Protein AF-A0A944PE28-F1 (afdb_monomer)

Mean predicted aligned error: 11.14 Å

Secondary structure (DSSP, 8-state):
--PPPPPPPPPPPPPPP----PPPPPGGGG-GGGGTS-HHHHS-----SSHHHHHHHHHHH-TTSEEEEETTEEEEHHHHHHHHHHHHHHHHHTT--TT-EEEEE--SSHHHHHHHHHHHHTTPEEEE--TT--HHHHHHHHHHHT-SEEEEETTHIIIIIHHHTTTSS--EEEEE-TTTT-----HHHHS--PPPPPPS-SSSSSS----------------PPPPPP-----PPPPPPEEEEHHHHHHT-PPPPPP----TTSEEEEEEE--TTSS-EEEEEEHHHHHHHHHHHHHHS-PPTT-EEE--S-TTSHHHIIIIIIHHHHTT-EEEE-SS--HHHHHHHHHHH--SEEEE-HHHHHHHHHSTT--GGGGTT-SEEEE-SSPPPHHHHHHHHHHHS--EEEEE--GGGTS-SEE--TT--PPBPTTT-PBP-BEE-TT-EEEEE-TTSPBPPTT--EEEEEESTTS-S-BTT-HHHHHHHSGGG-EEEEEEEEE-TT--EEEEEEGGG-EEETTEEE-HHHHHHHHHTSTTEEEEEEEEEEETTTEEEEEEEEEEPTT----HHHHHHHHHTTS-TTTS-SEEEE-SS--B-TTS-B-HHHHHHTT--

Solvent-accessible surface area (backbone atoms only — not comparable to full-atom values): 33746 Å² total; per-residue (Å²): 144,79,84,85,83,83,82,84,79,80,83,76,85,78,77,76,77,77,85,70,74,81,74,74,78,60,84,56,73,75,45,52,27,59,78,76,46,52,75,66,46,58,46,90,81,82,52,48,43,23,52,68,52,26,38,52,53,25,27,76,72,42,32,80,44,50,33,39,35,36,86,82,16,72,36,25,26,44,54,49,48,49,32,13,27,5,38,9,17,55,41,38,75,72,71,42,30,73,83,36,26,35,30,38,31,45,55,38,44,72,65,46,56,35,50,52,51,8,32,48,46,26,31,18,23,33,28,40,33,67,65,84,60,50,46,69,60,49,28,47,52,34,46,75,68,45,16,37,26,41,36,32,41,55,69,48,37,84,70,41,46,57,65,27,41,59,96,37,52,45,48,36,34,33,28,42,61,97,57,79,68,37,80,79,84,50,66,92,70,68,48,80,81,74,73,78,74,76,73,86,81,76,78,80,74,85,80,79,82,86,90,81,87,86,88,83,90,83,85,89,83,88,84,86,81,84,86,78,87,82,82,86,72,80,71,76,78,77,78,49,53,72,47,51,40,67,63,44,20,72,64,60,39,64,56,55,70,86,58,76,79,42,33,84,40,59,43,30,40,43,63,39,84,44,95,84,74,63,63,48,31,26,36,33,27,17,29,14,39,19,43,43,10,45,49,52,49,62,46,38,97,66,61,76,50,40,26,24,35,44,67,24,56,51,52,39,51,53,15,38,19,66,30,53,36,17,22,29,63,38,45,15,23,37,34,38,47,65,57,98,44,51,67,64,51,45,53,46,30,62,73,63,45,29,30,32,40,43,28,34,63,58,56,57,50,46,36,68,67,36,91,85,57,55,37,74,48,49,68,47,45,80,44,42,37,26,34,88,58,81,57,57,55,70,57,37,53,50,45,26,74,67,36,72,46,67,64,32,36,27,34,55,44,64,59,26,34,21,59,52,21,38,41,53,72,93,56,79,64,59,59,43,89,85,76,63,47,32,28,26,16,30,50,46,71,71,37,48,66,46,31,19,45,95,88,66,47,79,53,60,69,66,41,76,20,37,36,30,43,37,41,74,30,44,37,93,35,39,64,97,32,67,69,61,20,54,70,37,29,53,98,68,31,37,56,68,56,35,22,21,29,33,41,83,66,29,44,31,34,71,56,45,41,61,90,53,50,22,49,34,67,84,40,84,31,48,32,44,64,47,31,59,53,50,63,70,39,92,36,45,64,46,66,49,47,42,49,40,86,28,99,86,32,58,18,41,40,34,31,40,35,15,56,35,91,95,48,77,80,54,48,67,55,58,28,50,60,31,48,79,74,41,59,88,79,51,30,36,82,39,52,46,84,38,95,66,77,60,54,45,95,75,60,48,74,40,61,66,67,60,46,56,65,74,75,110

Nearest PDB structures (foldseek):
  8weu-assembly1_A-2  TM=9.175E-01  e=8.786E-48  Amycolatopsis thermoflava N1165
  8wev-assembly1_A-2  TM=8.977E-01  e=7.812E-48  Amycolatopsis thermoflava N1165
  6sq8-assembly4_D  TM=9.071E-01  e=1.082E-38  Marinactinospora thermotolerans
  6sq8-assembly2_B  TM=8.774E-01  e=6.011E-39  Marinactinospora thermotolerans
  5upt-assembly1_A-2  TM=7.281E-01  e=6.069E-40  Streptomyces platensis subsp. rosaceus

Foldseek 3Di:
DDDDDDDDDDDDDDDDPDDDDPDPPDPLVVQLLLVVADPLLQDDDDFDFFLLRLLVVLCVVWQQFFAEAEPPFTAGSVLLVLLLLLLLLVCVVVVQAAPAEEEEQAWQASLSVSSLSSCVLRNHAYAYDHNPDALQLLLQSQAQSLHQAYEEAPVCCVVRNLVSCPPGNHQAYEHEARPLRHDDDDCVFRNDDDDPDDDPDPPPPPPDDDDDDDDDDDDDDDDDDDDDDDPDPCPPDDRHHYDHSSVSSVVRRGGDPGNPRGQADFRYQQWDCDPVGRTFTFRFGRVLLRVLLRSLLSLAPDAQQFEEEQQFTCSFLCSVRNQSSNCSSSSYHYYTYRDDDLVSLLVSLLVRLGQYYEAALVSLVNNLPDPPRQLNSCVSYLDYEYEPDFDQPVSQVVCCVGRVDGHWAFYDDVQLSDGQFTAGSPDAFDQDPPLRGTFNHAGGSFKGKFFAAPVRDGDDAPDKHFIKIDGSRGTCATRPCVPRRCVQQPVHIGRPQWMWGAHPSRTTTTQAGVVQFAQFQNDTAGQNSQQSLLVVDQFFPGKGWGWEQDPVGRTAIEMETETDVPGDDDQVRSQVSSPVPDDPRHGHPHYHYDNDADADPSRHGDVVVVRVVRVD

Sequence (616 aa):
MLGAPAAPAAPTPNTAPSATEPAAASRYAARPWLARLSPVQRAPITPPPSVLHAFRAAVARAPDRTALAYFDGRIGYAEADELSDSLAGHLAARGIGRGDRVAVMLQNTPHFVLAVLAAWKAGAVVVPINPMYKAGEVGHVLRDSGAAALVCDARAWPAYLREASRGTGVRTVLTARDRDFQTRDDPRVLAPAQQPAPPADAETAAKATGPTADATDATTATASAPAADATDTTTPTPTPDTADLATVARRRHPAPPDPGLTAADTALISYTSGTSGTPKGAMNLHGALTHNATRQVTGHPLPEGSGYFALAPLFHITGMVCELAACFTNAGTLVLAHRFDAGVVLDAFLEHRPAYTVGPATAFMALAAHPGATPDHFTSFQVVSSGGAPLPPALVERLRAAFGFYLRNGYGLTECTAPCASVPAHLEAPVDPVSGTLSVGLPGADTVVRILDEGGAEVPFGETGEIAVRGPQVVPGYWGLPADTAKAFPDGELRTGDVGFMDADGWLYVVDRKKDMINASGFKVWPREVEDVLYTHPAVREAAVVGVPDPYRGESVKAYVSLRPGATADPAELSAYCAERIAAYKYPRQVEILPVLPKTTSGKILRRVLRDRDLG

Radius of gyration: 26.82 Å; Cα contacts (8 Å, |Δi|>4): 1276; chains: 1; bounding box: 88×72×67 Å

Structure (mmCIF, N/CA/C/O backbone):
data_AF-A0A944PE28-F1
#
_entry.id   AF-A0A944PE28-F1
#
loop_
_atom_site.group_PDB
_atom_site.id
_atom_site.type_symbol
_atom_site.label_atom_id
_atom_site.label_alt_id
_atom_site.label_comp_id
_atom_site.label_asym_id
_atom_site.label_entity_id
_atom_site.label_seq_id
_atom_site.pdbx_PDB_ins_code
_atom_site.Cartn_x
_atom_site.Cartn_y
_atom_site.Cartn_z
_atom_site.occupancy
_atom_site.B_iso_or_equiv
_atom_site.auth_seq_id
_atom_site.auth_comp_id
_atom_site.auth_asym_id
_atom_site.auth_atom_id
_atom_site.pdbx_PDB_model_num
ATOM 1 N N . MET A 1 1 ? -48.571 45.884 -13.620 1.00 43.34 1 MET A N 1
ATOM 2 C CA . MET A 1 1 ? -48.898 45.160 -14.867 1.00 43.34 1 MET A CA 1
ATOM 3 C C . MET A 1 1 ? -48.062 45.746 -15.994 1.00 43.34 1 MET A C 1
ATOM 5 O O . MET A 1 1 ? -48.475 46.719 -16.601 1.00 43.34 1 MET A O 1
ATOM 9 N N . LEU A 1 2 ? -46.864 45.207 -16.210 1.00 36.97 2 LEU A N 1
ATOM 10 C CA . LEU A 1 2 ? -46.007 45.489 -17.365 1.00 36.97 2 LEU A CA 1
ATOM 11 C C . LEU A 1 2 ? -45.346 44.157 -17.750 1.00 36.97 2 LEU A C 1
ATOM 13 O O . LEU A 1 2 ? -44.976 43.385 -16.867 1.00 36.97 2 LEU A O 1
ATOM 17 N N . GLY A 1 3 ? -45.380 43.860 -19.049 1.00 34.22 3 GLY A N 1
ATOM 18 C CA . GLY A 1 3 ? -45.346 42.525 -19.647 1.00 34.22 3 GLY A CA 1
ATOM 19 C C . GLY A 1 3 ? -44.052 41.726 -19.484 1.00 34.22 3 GLY A C 1
ATOM 20 O O . GLY A 1 3 ? -42.963 42.270 -19.330 1.00 34.22 3 GLY A O 1
ATOM 21 N N . ALA A 1 4 ? -44.230 40.405 -19.531 1.00 36.03 4 ALA A N 1
ATOM 22 C CA . ALA A 1 4 ? -43.211 39.377 -19.379 1.00 36.03 4 ALA A CA 1
ATOM 23 C C . ALA A 1 4 ? -42.171 39.373 -20.523 1.00 36.03 4 ALA A C 1
ATOM 25 O O . ALA A 1 4 ? -42.543 39.594 -21.679 1.00 36.03 4 ALA A O 1
ATOM 26 N N . PRO A 1 5 ? -40.890 39.072 -20.231 1.00 36.78 5 PRO A N 1
ATOM 27 C CA . PRO A 1 5 ? -39.857 38.889 -21.243 1.00 36.78 5 PRO A CA 1
ATOM 28 C C . PRO A 1 5 ? -39.929 37.505 -21.910 1.00 36.78 5 PRO A C 1
ATOM 30 O O . PRO A 1 5 ? -40.326 36.509 -21.306 1.00 36.78 5 PRO A O 1
ATOM 33 N N . ALA A 1 6 ? -39.538 37.486 -23.185 1.00 35.81 6 ALA A N 1
ATOM 34 C CA . ALA A 1 6 ? -39.570 36.356 -24.105 1.00 35.81 6 ALA A CA 1
ATOM 35 C C . ALA A 1 6 ? -38.684 35.171 -23.673 1.00 35.81 6 ALA A C 1
ATOM 37 O O . ALA A 1 6 ? -37.594 35.347 -23.128 1.00 35.81 6 ALA A O 1
ATOM 38 N N . ALA A 1 7 ? -39.162 33.961 -23.970 1.00 35.03 7 ALA A N 1
ATOM 39 C CA . ALA A 1 7 ? -38.465 32.700 -23.737 1.00 35.03 7 ALA A CA 1
ATOM 40 C C . ALA A 1 7 ? -37.206 32.557 -24.624 1.00 35.03 7 ALA A C 1
ATOM 42 O O . ALA A 1 7 ? -37.235 32.969 -25.787 1.00 35.03 7 ALA A O 1
ATOM 43 N N . PRO A 1 8 ? -36.115 31.949 -24.119 1.00 35.38 8 PRO A N 1
ATOM 44 C CA . PRO A 1 8 ? -34.914 31.705 -24.908 1.00 35.38 8 PRO A CA 1
ATOM 45 C C . PRO A 1 8 ? -35.134 30.587 -25.939 1.00 35.38 8 PRO A C 1
ATOM 47 O O . PRO A 1 8 ? -35.784 29.576 -25.669 1.00 35.38 8 PRO A O 1
ATOM 50 N N . ALA A 1 9 ? -34.582 30.803 -27.134 1.00 35.41 9 ALA A N 1
ATOM 51 C CA . ALA A 1 9 ? -34.677 29.925 -28.292 1.00 35.41 9 ALA A CA 1
ATOM 52 C C . ALA A 1 9 ? -34.051 28.539 -28.047 1.00 35.41 9 ALA A C 1
ATOM 54 O O . ALA A 1 9 ? -33.010 28.410 -27.403 1.00 35.41 9 ALA A O 1
ATOM 55 N N . ALA A 1 10 ? -34.691 27.508 -28.604 1.00 34.53 10 ALA A N 1
ATOM 56 C CA . ALA A 1 10 ? -34.204 26.134 -28.597 1.00 34.53 10 ALA A CA 1
ATOM 57 C C . ALA A 1 10 ? -32.858 26.007 -29.344 1.00 34.53 10 ALA A C 1
ATOM 59 O O . ALA A 1 10 ? -32.676 26.655 -30.380 1.00 34.53 10 ALA A O 1
ATOM 60 N N . PRO A 1 11 ? -31.924 25.164 -28.869 1.00 33.75 11 PRO A N 1
ATOM 61 C CA . PRO A 1 11 ? -30.657 24.945 -29.552 1.00 33.75 11 PRO A CA 1
ATOM 62 C C . PRO A 1 11 ? -30.877 24.211 -30.882 1.00 33.75 11 PRO A C 1
ATOM 64 O O . PRO A 1 11 ? -31.564 23.192 -30.952 1.00 33.75 11 PRO A O 1
ATOM 67 N N . THR A 1 12 ? -30.273 24.738 -31.945 1.00 36.22 12 THR A N 1
ATOM 68 C CA . THR A 1 12 ? -30.170 24.105 -33.265 1.00 36.22 12 THR A CA 1
ATOM 69 C C . THR A 1 12 ? -29.445 22.756 -33.183 1.00 36.22 12 THR A C 1
ATOM 71 O O . THR A 1 12 ? -28.483 22.639 -32.419 1.00 36.22 12 THR A O 1
ATOM 74 N N . PRO A 1 13 ? -29.842 21.743 -33.977 1.00 33.12 13 PRO A N 1
ATOM 75 C CA . PRO A 1 13 ? -29.176 20.448 -33.982 1.00 33.12 13 PRO A CA 1
ATOM 76 C C . PRO A 1 13 ? -27.749 20.608 -34.515 1.00 33.12 13 PRO A C 1
ATOM 78 O O . PRO A 1 13 ? -27.533 21.081 -35.630 1.00 33.12 13 PRO A O 1
ATOM 81 N N . ASN A 1 14 ? -26.781 20.237 -33.679 1.00 36.38 14 ASN A N 1
ATOM 82 C CA . ASN A 1 14 ? -25.364 20.253 -34.005 1.00 36.38 14 ASN A CA 1
ATOM 83 C C . ASN A 1 14 ? -25.109 19.299 -35.183 1.00 36.38 14 ASN A C 1
ATOM 85 O O . ASN A 1 14 ? -25.451 18.117 -35.123 1.00 36.38 14 ASN A O 1
ATOM 89 N N . THR A 1 15 ? -24.540 19.834 -36.258 1.00 36.66 15 THR A N 1
ATOM 90 C CA . THR A 1 15 ? -24.016 19.088 -37.402 1.00 36.66 15 THR A CA 1
ATOM 91 C C . THR A 1 15 ? -23.142 17.931 -36.928 1.00 36.66 15 THR A C 1
ATOM 93 O O . THR A 1 15 ? -22.254 18.118 -36.096 1.00 36.66 15 THR A O 1
ATOM 96 N N . ALA A 1 16 ? -23.420 16.737 -37.455 1.00 35.75 16 ALA A N 1
ATOM 97 C CA . ALA A 1 16 ? -22.682 15.517 -37.162 1.00 35.75 16 ALA A CA 1
ATOM 98 C C . ALA A 1 16 ? -21.167 15.735 -37.341 1.00 35.75 16 ALA A C 1
ATOM 100 O O . ALA A 1 16 ? -20.763 16.360 -38.328 1.00 35.75 16 ALA A O 1
ATOM 101 N N . PRO A 1 17 ? -20.321 15.229 -36.426 1.00 36.56 17 PRO A N 1
ATOM 102 C CA . PRO A 1 17 ? -18.886 15.266 -36.635 1.00 36.56 17 PRO A CA 1
ATOM 103 C C . PRO A 1 17 ? -18.549 14.476 -37.903 1.00 36.56 17 PRO A C 1
ATOM 105 O O . PRO A 1 17 ? -19.031 13.361 -38.109 1.00 36.56 17 PRO A O 1
ATOM 108 N N . SER A 1 18 ? -17.735 15.104 -38.753 1.00 38.75 18 SER A N 1
ATOM 109 C CA . SER A 1 18 ? -17.003 14.479 -39.853 1.00 38.75 18 SER A CA 1
ATOM 110 C C . SER A 1 18 ? -16.528 13.088 -39.442 1.00 38.75 18 SER A C 1
ATOM 112 O O . SER A 1 18 ? -15.903 12.955 -38.392 1.00 38.75 18 SER A O 1
ATOM 114 N N . ALA A 1 19 ? -16.829 12.083 -40.267 1.00 37.69 19 ALA A N 1
ATOM 115 C CA . ALA A 1 19 ? -16.443 10.696 -40.058 1.00 37.69 19 ALA A CA 1
ATOM 116 C C . ALA A 1 19 ? -14.944 10.600 -39.747 1.00 37.69 19 ALA A C 1
ATOM 118 O O . ALA A 1 19 ? -14.096 10.771 -40.622 1.00 37.69 19 ALA A O 1
ATOM 119 N N . THR A 1 20 ? -14.636 10.370 -38.475 1.00 38.19 20 THR A N 1
ATOM 120 C CA . THR A 1 20 ? -13.315 9.983 -38.003 1.00 38.19 20 THR A CA 1
ATOM 121 C C . THR A 1 20 ? -12.955 8.672 -38.693 1.00 38.19 20 THR A C 1
ATOM 123 O O . THR A 1 20 ? -13.790 7.764 -38.762 1.00 38.19 20 THR A O 1
ATOM 126 N N . GLU A 1 21 ? -11.730 8.566 -39.211 1.00 34.84 21 GLU A N 1
ATOM 127 C CA . GLU A 1 21 ? -11.154 7.276 -39.596 1.00 34.84 21 GLU A CA 1
ATOM 128 C C . GLU A 1 21 ? -11.432 6.241 -38.492 1.00 34.84 21 GLU A C 1
ATOM 130 O O . GLU A 1 21 ? -11.400 6.598 -37.307 1.00 34.84 21 GLU A O 1
ATOM 135 N N . PRO A 1 22 ? -11.736 4.975 -38.835 1.00 37.22 22 PRO A N 1
ATOM 136 C CA . PRO A 1 22 ? -11.945 3.955 -37.821 1.00 37.22 22 PRO A CA 1
ATOM 137 C C . PRO A 1 22 ? -10.698 3.914 -36.941 1.00 37.22 22 PRO A C 1
ATOM 139 O O . PRO A 1 22 ? -9.603 3.657 -37.441 1.00 37.22 22 PRO A O 1
ATOM 142 N N . ALA A 1 23 ? -10.864 4.208 -35.646 1.00 48.47 23 ALA A N 1
ATOM 143 C CA . ALA A 1 23 ? -9.790 4.099 -34.673 1.00 48.47 23 ALA A CA 1
ATOM 144 C C . ALA A 1 23 ? -9.133 2.732 -34.873 1.00 48.47 23 ALA A C 1
ATOM 146 O O . ALA A 1 23 ? -9.812 1.704 -34.773 1.00 48.47 23 ALA A O 1
ATOM 147 N N . ALA A 1 24 ? -7.850 2.725 -35.246 1.00 57.09 24 ALA A N 1
ATOM 148 C CA . ALA A 1 24 ? -7.112 1.491 -35.451 1.00 57.09 24 ALA A CA 1
ATOM 149 C C . ALA A 1 24 ? -7.342 0.593 -34.230 1.00 57.09 24 ALA A C 1
ATOM 151 O O . ALA A 1 24 ? -7.237 1.060 -33.093 1.00 57.09 24 ALA A O 1
ATOM 152 N N . ALA A 1 25 ? -7.734 -0.665 -34.460 1.00 71.56 25 ALA A N 1
ATOM 153 C CA . ALA A 1 25 ? -8.017 -1.593 -33.374 1.00 71.56 25 ALA A CA 1
ATOM 154 C C . ALA A 1 25 ? -6.821 -1.610 -32.411 1.00 71.56 25 ALA A C 1
ATOM 156 O O . ALA A 1 25 ? -5.691 -1.853 -32.839 1.00 71.56 25 ALA A O 1
ATOM 157 N N . SER A 1 26 ? -7.076 -1.298 -31.136 1.00 79.88 26 SER A N 1
ATOM 158 C CA . SER A 1 26 ? -6.027 -1.190 -30.120 1.00 79.88 26 SER A CA 1
ATOM 159 C C . SER A 1 26 ? -5.183 -2.462 -30.107 1.00 79.88 26 SER A C 1
ATOM 161 O O . SER A 1 26 ? -5.705 -3.571 -29.970 1.00 79.88 26 SER A O 1
ATOM 163 N N . ARG A 1 27 ? -3.864 -2.310 -30.228 1.00 85.19 27 ARG A N 1
ATOM 164 C CA . ARG A 1 27 ? -2.901 -3.423 -30.239 1.00 85.19 27 ARG A CA 1
ATOM 165 C C . ARG A 1 27 ? -2.919 -4.172 -28.907 1.00 85.19 27 ARG A C 1
ATOM 167 O O . ARG A 1 27 ? -2.724 -5.384 -28.859 1.00 85.19 27 ARG A O 1
ATOM 174 N N . TYR A 1 28 ? -3.232 -3.451 -27.836 1.00 89.12 28 TYR A N 1
ATOM 175 C CA . TYR A 1 28 ? -3.339 -3.969 -26.477 1.00 89.12 28 TYR A CA 1
ATOM 176 C C . TYR A 1 28 ? -4.720 -4.582 -26.177 1.00 89.12 28 TYR A C 1
ATOM 178 O O . TYR A 1 28 ? -4.874 -5.262 -25.160 1.00 89.12 28 TYR A O 1
ATOM 186 N N . ALA A 1 29 ? -5.720 -4.423 -27.059 1.00 85.81 29 ALA A N 1
ATOM 187 C CA . ALA A 1 29 ? -7.052 -5.013 -26.873 1.00 85.81 29 ALA A CA 1
ATOM 188 C C . ALA A 1 29 ? -7.044 -6.547 -26.883 1.00 85.81 29 ALA A C 1
ATOM 190 O O . ALA A 1 29 ? -7.907 -7.158 -26.255 1.00 85.81 29 ALA A O 1
ATOM 191 N N . ALA A 1 30 ? -6.060 -7.166 -27.543 1.00 86.44 30 ALA A N 1
ATOM 192 C CA . ALA A 1 30 ? -5.885 -8.618 -27.557 1.00 86.44 30 ALA A CA 1
ATOM 193 C C . ALA A 1 30 ? -5.419 -9.192 -26.203 1.00 86.44 30 ALA A C 1
ATOM 195 O O . ALA A 1 30 ? -5.546 -10.394 -25.983 1.00 86.44 30 ALA A O 1
ATOM 196 N N . ARG A 1 31 ? -4.905 -8.345 -25.295 1.00 93.50 31 ARG A N 1
ATOM 197 C CA . ARG A 1 31 ? -4.456 -8.706 -23.939 1.00 93.50 31 ARG A CA 1
ATOM 198 C C . ARG A 1 31 ? -3.561 -9.964 -23.897 1.00 93.50 31 ARG A C 1
ATOM 200 O O . ARG A 1 31 ? -3.920 -10.940 -23.232 1.00 93.50 31 ARG A O 1
ATOM 207 N N . PRO A 1 32 ? -2.393 -9.971 -24.573 1.00 93.12 32 PRO A N 1
ATOM 208 C CA . PRO A 1 32 ? -1.536 -11.163 -24.676 1.00 93.12 32 PRO A CA 1
ATOM 209 C C . PRO A 1 32 ? -1.128 -11.752 -23.315 1.00 93.12 32 PRO A C 1
ATOM 211 O O . PRO A 1 32 ? -1.038 -12.972 -23.170 1.00 93.12 32 PRO A O 1
ATOM 214 N N . TRP A 1 33 ? -1.007 -10.913 -22.280 1.00 95.69 33 TRP A N 1
ATOM 215 C CA . TRP A 1 33 ? -0.698 -11.336 -20.910 1.00 95.69 33 TRP A CA 1
ATOM 216 C C . TRP A 1 33 ? -1.690 -12.355 -20.328 1.00 95.69 33 TRP A C 1
ATOM 218 O O . TRP A 1 33 ? -1.314 -13.149 -19.463 1.00 95.69 33 TRP A O 1
ATOM 228 N N . LEU A 1 34 ? -2.946 -12.399 -20.796 1.00 96.12 34 LEU A N 1
ATOM 229 C CA . LEU A 1 34 ? -3.937 -13.366 -20.304 1.00 96.12 34 LEU A CA 1
ATOM 230 C C . LEU A 1 34 ? -3.500 -14.817 -20.535 1.00 96.12 34 LEU A C 1
ATOM 232 O O . LEU A 1 34 ? -3.857 -15.692 -19.743 1.00 96.12 34 LEU A O 1
ATOM 236 N N . ALA A 1 35 ? -2.707 -15.086 -21.574 1.00 95.94 35 ALA A N 1
ATOM 237 C CA . ALA A 1 35 ? -2.186 -16.423 -21.852 1.00 95.94 35 ALA A CA 1
ATOM 238 C C . ALA A 1 35 ? -1.259 -16.941 -20.735 1.00 95.94 35 ALA A C 1
ATOM 240 O O . ALA A 1 35 ? -1.170 -18.149 -20.522 1.00 95.94 35 ALA A O 1
ATOM 241 N N . ARG A 1 36 ? -0.614 -16.035 -19.987 1.00 96.38 36 ARG A N 1
ATOM 242 C CA . ARG A 1 36 ? 0.321 -16.348 -18.894 1.00 96.38 36 ARG A CA 1
ATOM 243 C C . ARG A 1 36 ? -0.365 -16.496 -17.530 1.00 96.38 36 ARG A C 1
ATOM 245 O O . ARG A 1 36 ? 0.183 -17.126 -16.623 1.00 96.38 36 ARG A O 1
ATOM 252 N N . LEU A 1 37 ? -1.572 -15.950 -17.383 1.00 96.25 37 LEU A N 1
ATOM 253 C CA . LEU A 1 37 ? -2.369 -16.083 -16.165 1.00 96.25 37 LEU A CA 1
ATOM 254 C C . LEU A 1 37 ? -2.892 -17.518 -15.994 1.00 96.25 37 LEU A C 1
ATOM 256 O O . LEU A 1 37 ? -3.214 -18.206 -16.966 1.00 96.25 37 LEU A O 1
ATOM 260 N N . SER A 1 38 ? -3.015 -17.976 -14.748 1.00 95.50 38 SER A N 1
ATOM 261 C CA . SER A 1 38 ? -3.661 -19.257 -14.448 1.00 95.50 38 SER A CA 1
ATOM 262 C C . SER A 1 38 ? -5.168 -19.207 -14.771 1.00 95.50 38 SER A C 1
ATOM 264 O O . SER A 1 38 ? -5.749 -18.119 -14.857 1.00 95.50 38 SER A O 1
ATOM 266 N N . PRO A 1 39 ? -5.855 -20.359 -14.918 1.00 95.56 39 PRO A N 1
ATOM 267 C CA . PRO A 1 39 ? -7.307 -20.374 -15.102 1.00 95.56 39 PRO A CA 1
ATOM 268 C C . PRO A 1 39 ? -8.068 -19.605 -14.011 1.00 95.56 39 PRO A C 1
ATOM 270 O O . PRO A 1 39 ? -8.992 -18.863 -14.329 1.00 95.56 39 PRO A O 1
ATOM 273 N N . VAL A 1 40 ? -7.634 -19.717 -12.749 1.00 93.75 40 VAL A N 1
ATOM 274 C CA . VAL A 1 40 ? -8.232 -18.999 -11.609 1.00 93.75 40 VAL A CA 1
ATOM 275 C C . VAL A 1 40 ? -8.008 -17.490 -11.726 1.00 93.75 40 VAL A C 1
ATOM 277 O O . VAL A 1 40 ? -8.929 -16.713 -11.499 1.00 93.75 40 VAL A O 1
ATOM 280 N N . GLN A 1 41 ? -6.820 -17.056 -12.151 1.00 94.94 41 GLN A N 1
ATOM 281 C CA . GLN A 1 41 ? -6.519 -15.632 -12.337 1.00 94.94 41 GLN A CA 1
ATOM 282 C C . GLN A 1 41 ? -7.293 -14.999 -13.501 1.00 94.94 41 GLN A C 1
ATOM 284 O O . GLN A 1 41 ? -7.599 -13.809 -13.447 1.00 94.94 41 GLN A O 1
ATOM 289 N N . ARG A 1 42 ? -7.619 -15.773 -14.546 1.00 95.19 42 ARG A N 1
ATOM 290 C CA . ARG A 1 42 ? -8.461 -15.316 -15.665 1.00 95.19 42 ARG A CA 1
ATOM 291 C C . ARG A 1 42 ? -9.949 -15.302 -15.342 1.00 95.19 42 ARG A C 1
ATOM 293 O O . ARG A 1 42 ? -10.697 -14.593 -16.011 1.00 95.19 42 ARG A O 1
ATOM 300 N N . ALA A 1 43 ? -10.383 -16.111 -14.381 1.00 95.50 43 ALA A N 1
ATOM 301 C CA . ALA A 1 43 ? -11.792 -16.253 -14.070 1.00 95.50 43 ALA A CA 1
ATOM 302 C C . ALA A 1 43 ? -12.406 -14.904 -13.640 1.00 95.50 43 ALA A C 1
ATOM 304 O O . ALA A 1 43 ? -11.716 -14.060 -13.039 1.00 95.50 43 ALA A O 1
ATOM 305 N N . PRO A 1 44 ? -13.698 -14.681 -13.944 1.00 95.25 44 PRO A N 1
ATOM 306 C CA . PRO A 1 44 ? -14.424 -13.556 -13.382 1.00 95.25 44 PRO A CA 1
ATOM 307 C C . PRO A 1 44 ? -14.445 -13.675 -11.856 1.00 95.25 44 PRO A C 1
ATOM 309 O O . PRO A 1 44 ? -14.504 -14.773 -11.303 1.00 95.25 44 PRO A O 1
ATOM 312 N N . ILE A 1 45 ? -14.407 -12.532 -11.181 1.00 95.88 45 ILE A N 1
ATOM 313 C CA . ILE A 1 45 ? -14.505 -12.449 -9.723 1.00 95.88 45 ILE A CA 1
ATOM 314 C C . ILE A 1 45 ? -15.727 -11.630 -9.330 1.00 95.88 45 ILE A C 1
ATOM 316 O O . ILE A 1 45 ? -16.202 -10.789 -10.092 1.00 95.88 45 ILE A O 1
ATOM 320 N N . THR A 1 46 ? -16.200 -11.841 -8.107 1.00 95.88 46 THR A N 1
ATOM 321 C CA . THR A 1 46 ? -17.262 -11.035 -7.500 1.00 95.88 46 THR A CA 1
ATOM 322 C C . THR A 1 46 ? -16.731 -10.446 -6.198 1.00 95.88 46 THR A C 1
ATOM 324 O O . THR A 1 46 ? -16.852 -11.075 -5.147 1.00 95.88 46 THR A O 1
ATOM 327 N N . PRO A 1 47 ? -16.077 -9.273 -6.256 1.00 97.44 47 PRO A N 1
ATOM 328 C CA . PRO A 1 47 ? -15.581 -8.614 -5.061 1.00 97.44 47 PRO A CA 1
ATOM 329 C C . PRO A 1 47 ? -16.734 -8.216 -4.131 1.00 97.44 47 PRO A C 1
ATOM 331 O O . PRO A 1 47 ? -17.803 -7.833 -4.616 1.00 97.44 47 PRO A O 1
ATOM 334 N N . PRO A 1 48 ? -16.528 -8.233 -2.804 1.00 97.25 48 PRO A N 1
ATOM 335 C CA . PRO A 1 48 ? -17.488 -7.644 -1.880 1.00 97.25 48 PRO A CA 1
ATOM 336 C C . PRO A 1 48 ? -17.651 -6.135 -2.154 1.00 97.25 48 PRO A C 1
ATOM 338 O O . PRO A 1 48 ? -16.699 -5.495 -2.616 1.00 97.25 48 PRO A O 1
ATOM 341 N N . PRO A 1 49 ? -18.809 -5.523 -1.832 1.00 97.69 49 PRO A N 1
ATOM 342 C CA . PRO A 1 49 ? -19.046 -4.103 -2.107 1.00 97.69 49 PRO A CA 1
ATOM 343 C C . PRO A 1 49 ? -18.055 -3.165 -1.412 1.00 97.69 49 PRO A C 1
ATOM 345 O O . PRO A 1 49 ? -17.733 -2.108 -1.940 1.00 97.69 49 PRO A O 1
ATOM 348 N N . SER A 1 50 ? -17.560 -3.543 -0.231 1.00 98.50 50 SER A N 1
ATOM 349 C CA . SER A 1 50 ? -16.542 -2.783 0.493 1.00 98.50 50 SER A CA 1
ATOM 350 C C . SER A 1 50 ? -15.649 -3.680 1.343 1.00 98.50 50 SER A C 1
ATOM 352 O O . SER A 1 50 ? -15.982 -4.831 1.634 1.00 98.50 50 SER A O 1
ATOM 354 N N . VAL A 1 51 ? -14.508 -3.141 1.775 1.00 97.81 51 VAL A N 1
ATOM 355 C CA . VAL A 1 51 ? -13.600 -3.835 2.701 1.00 97.81 51 VAL A CA 1
ATOM 356 C C . VAL A 1 51 ? -14.295 -4.114 4.041 1.00 97.81 51 VAL A C 1
ATOM 358 O O . VAL A 1 51 ? -14.057 -5.157 4.642 1.00 97.81 51 VAL A O 1
ATOM 361 N N . LEU A 1 52 ? -15.227 -3.251 4.473 1.00 98.44 52 LEU A N 1
ATOM 362 C CA . LEU A 1 52 ? -16.059 -3.499 5.656 1.00 98.44 52 LEU A CA 1
ATOM 363 C C . LEU A 1 52 ? -16.977 -4.720 5.472 1.00 98.44 52 LEU A C 1
ATOM 365 O O . LEU A 1 52 ? -17.124 -5.510 6.401 1.00 98.44 52 LEU A O 1
ATOM 369 N N . HIS A 1 53 ? -17.549 -4.921 4.279 1.00 98.62 53 HIS A N 1
ATOM 370 C CA . HIS A 1 53 ? -18.312 -6.139 3.977 1.00 98.62 53 HIS A CA 1
ATOM 371 C C . HIS A 1 53 ? -17.420 -7.386 4.004 1.00 98.62 53 HIS A C 1
ATOM 373 O O . HIS A 1 53 ? -17.823 -8.403 4.564 1.00 98.62 53 HIS A O 1
ATOM 379 N N . ALA A 1 54 ? -16.203 -7.306 3.451 1.00 98.31 54 ALA A N 1
ATOM 380 C CA . ALA A 1 54 ? -15.230 -8.400 3.518 1.00 98.31 54 ALA A CA 1
ATOM 381 C C . ALA A 1 54 ? -14.887 -8.759 4.976 1.00 98.31 54 ALA A C 1
ATOM 383 O O . ALA A 1 54 ? -14.923 -9.928 5.353 1.00 98.31 54 ALA A O 1
ATOM 384 N N . PHE A 1 55 ? -14.633 -7.743 5.807 1.00 98.75 55 PHE A N 1
ATOM 385 C CA . PHE A 1 55 ? -14.370 -7.903 7.235 1.00 98.75 55 PHE A CA 1
ATOM 386 C C . PHE A 1 55 ? -15.555 -8.539 7.973 1.00 98.75 55 PHE A C 1
ATOM 388 O O . PHE A 1 55 ? -15.378 -9.561 8.625 1.00 98.75 55 PHE A O 1
ATOM 395 N N . ARG A 1 56 ? -16.780 -8.020 7.817 1.00 98.50 56 ARG A N 1
ATOM 396 C CA . ARG A 1 56 ? -17.984 -8.592 8.454 1.00 98.50 56 ARG A CA 1
ATOM 397 C C . ARG A 1 56 ? -18.268 -10.027 7.999 1.00 98.50 56 ARG A C 1
ATOM 399 O O . ARG A 1 56 ? -18.695 -10.852 8.801 1.00 98.50 56 ARG A O 1
ATOM 406 N N . ALA A 1 57 ? -17.985 -10.356 6.737 1.00 98.31 57 ALA A N 1
ATOM 407 C CA . ALA A 1 57 ? -18.072 -11.733 6.255 1.00 98.31 57 ALA A CA 1
ATOM 408 C C . ALA A 1 57 ? -17.045 -12.651 6.941 1.00 98.31 57 ALA A C 1
ATOM 410 O O . ALA A 1 57 ? -17.355 -13.810 7.215 1.00 98.31 57 ALA A O 1
ATOM 411 N N . ALA A 1 58 ? -15.842 -12.149 7.240 1.00 98.38 58 ALA A N 1
ATOM 412 C CA . ALA A 1 58 ? -14.855 -12.871 8.040 1.00 98.38 58 ALA A CA 1
ATOM 413 C C . ALA A 1 58 ? -15.289 -13.008 9.512 1.00 98.38 58 ALA A C 1
ATOM 415 O O . ALA A 1 58 ? -15.171 -14.103 10.055 1.00 98.38 58 ALA A O 1
ATOM 416 N N . VAL A 1 59 ? -15.880 -11.967 10.118 1.00 98.75 59 VAL A N 1
ATOM 417 C CA . VAL A 1 59 ? -16.467 -12.021 11.475 1.00 98.75 59 VAL A CA 1
ATOM 418 C C . VAL A 1 59 ? -17.529 -13.113 11.577 1.00 98.75 59 VAL A C 1
ATOM 420 O O . VAL A 1 59 ? -17.470 -13.938 12.483 1.00 98.75 59 VAL A O 1
ATOM 423 N N . ALA A 1 60 ? -18.459 -13.174 10.621 1.00 98.38 60 ALA A N 1
ATOM 424 C CA . ALA A 1 60 ? -19.511 -14.189 10.612 1.00 98.38 60 ALA A CA 1
ATOM 425 C C . ALA A 1 60 ? -18.970 -15.617 10.412 1.00 98.38 60 ALA A C 1
ATOM 427 O O . ALA A 1 60 ? -19.548 -16.577 10.917 1.00 98.38 60 ALA A O 1
ATOM 428 N N . ARG A 1 61 ? -17.876 -15.766 9.657 1.00 97.00 61 ARG A N 1
ATOM 429 C CA . ARG A 1 61 ? -17.308 -17.071 9.291 1.00 97.00 61 ARG A CA 1
ATOM 430 C C . ARG A 1 61 ? -16.323 -17.618 10.327 1.00 97.00 61 ARG A C 1
ATOM 432 O O . ARG A 1 61 ? -16.250 -18.831 10.497 1.00 97.00 61 ARG A O 1
ATOM 439 N N . ALA A 1 62 ? -15.551 -16.753 10.981 1.00 97.12 62 ALA A N 1
ATOM 440 C CA . ALA A 1 62 ? -14.472 -17.134 11.891 1.00 97.12 62 ALA A CA 1
ATOM 441 C C . ALA A 1 62 ? -14.322 -16.131 13.060 1.00 97.12 62 ALA A C 1
ATOM 443 O O . ALA A 1 62 ? -13.264 -15.512 13.194 1.00 97.12 62 ALA A O 1
ATOM 444 N N . PRO A 1 63 ? -15.349 -15.969 13.918 1.00 98.00 63 PRO A N 1
ATOM 445 C CA . PRO A 1 63 ? -15.398 -14.911 14.936 1.00 98.00 63 PRO A CA 1
ATOM 446 C C . PRO A 1 63 ? -14.232 -14.962 15.934 1.00 98.00 63 PRO A C 1
ATOM 448 O O . PRO A 1 63 ? -13.671 -13.920 16.274 1.00 98.00 63 PRO A O 1
ATOM 451 N N . ASP A 1 64 ? -13.827 -16.167 16.345 1.00 97.62 64 ASP A N 1
ATOM 452 C CA . ASP A 1 64 ? -12.773 -16.379 17.347 1.00 97.62 64 ASP A CA 1
ATOM 453 C C . ASP A 1 64 ? -11.361 -16.442 16.744 1.00 97.62 64 ASP A C 1
ATOM 455 O O . ASP A 1 64 ? -10.364 -16.457 17.471 1.00 97.62 64 ASP A O 1
ATOM 459 N N . ARG A 1 65 ? -11.236 -16.486 15.408 1.00 98.25 65 ARG A N 1
ATOM 460 C CA . ARG A 1 65 ? -9.922 -16.466 14.756 1.00 98.25 65 ARG A CA 1
ATOM 461 C C . ARG A 1 65 ? -9.265 -15.119 15.041 1.00 98.25 65 ARG A C 1
ATOM 463 O O . ARG A 1 65 ? -9.912 -14.077 14.962 1.00 98.25 65 ARG A O 1
ATOM 470 N N . THR A 1 66 ? -7.968 -15.132 15.341 1.00 98.75 66 THR A N 1
ATOM 471 C CA . THR A 1 66 ? -7.196 -13.895 15.481 1.00 98.75 66 THR A CA 1
ATOM 472 C C . THR A 1 66 ? -7.280 -13.086 14.186 1.00 98.75 66 THR A C 1
ATOM 474 O O . THR A 1 66 ? -6.837 -13.542 13.140 1.00 98.75 66 THR A O 1
ATOM 477 N N . ALA A 1 67 ? -7.827 -11.877 14.264 1.00 98.81 67 ALA A N 1
ATOM 478 C CA . ALA A 1 67 ? -7.812 -10.919 13.169 1.00 98.81 67 ALA A CA 1
ATOM 479 C C . ALA A 1 67 ? -6.522 -10.099 13.189 1.00 98.81 67 ALA A C 1
ATOM 481 O O . ALA A 1 67 ? -5.911 -9.895 12.144 1.00 98.81 67 ALA A O 1
ATOM 482 N N . LEU A 1 68 ? -6.100 -9.646 14.377 1.00 98.88 68 LEU A N 1
ATOM 483 C CA . LEU A 1 68 ? -4.930 -8.788 14.566 1.00 98.88 68 LEU A CA 1
ATOM 484 C C . LEU A 1 68 ? -3.960 -9.437 15.554 1.00 98.88 68 LEU A C 1
ATOM 486 O O . LEU A 1 68 ? -4.336 -9.747 16.687 1.00 98.88 68 LEU A O 1
ATOM 490 N N . ALA A 1 69 ? -2.709 -9.610 15.137 1.00 98.75 69 ALA A N 1
ATOM 491 C CA . ALA A 1 69 ? -1.606 -10.011 16.003 1.00 98.75 69 ALA A CA 1
ATOM 492 C C . ALA A 1 69 ? -0.600 -8.861 16.097 1.00 98.75 69 ALA A C 1
ATOM 494 O O . ALA A 1 69 ? -0.171 -8.328 15.077 1.00 98.75 69 ALA A O 1
ATOM 495 N N . TYR A 1 70 ? -0.242 -8.454 17.312 1.00 97.81 70 TYR A N 1
ATOM 496 C CA . TYR A 1 70 ? 0.649 -7.318 17.548 1.00 97.81 70 TYR A CA 1
ATOM 497 C C . TYR A 1 70 ? 1.470 -7.570 18.811 1.00 97.81 70 TYR A C 1
ATOM 499 O O . TYR A 1 70 ? 0.924 -7.537 19.914 1.00 97.81 70 TYR A O 1
ATOM 507 N N . PHE A 1 71 ? 2.766 -7.854 18.643 1.00 96.75 71 PHE A N 1
ATOM 508 C CA . PHE A 1 71 ? 3.611 -8.426 19.699 1.00 96.75 71 PHE A CA 1
ATOM 509 C C . PHE A 1 71 ? 2.940 -9.660 20.329 1.00 96.75 71 PHE A C 1
ATOM 511 O O . PHE A 1 71 ? 2.517 -10.560 19.613 1.00 96.75 71 PHE A O 1
ATOM 518 N N . ASP A 1 72 ? 2.785 -9.705 21.650 1.00 96.25 72 ASP A N 1
ATOM 519 C CA . ASP A 1 72 ? 2.075 -10.759 22.380 1.00 96.25 72 ASP A CA 1
ATOM 520 C C . ASP A 1 72 ? 0.539 -10.603 22.352 1.00 96.25 72 ASP A C 1
ATOM 522 O O . ASP A 1 72 ? -0.186 -11.528 22.710 1.00 96.25 72 ASP A O 1
ATOM 526 N N . GLY A 1 73 ? 0.027 -9.465 21.877 1.00 97.88 73 GLY A N 1
ATOM 527 C CA . GLY A 1 73 ? -1.401 -9.181 21.767 1.00 97.88 73 GLY A CA 1
ATOM 528 C C . GLY A 1 73 ? -2.096 -9.947 20.640 1.00 97.88 73 GLY A C 1
ATOM 529 O O . GLY A 1 73 ? -1.555 -10.102 19.537 1.00 97.88 73 GLY A O 1
ATOM 530 N N . ARG A 1 74 ? -3.321 -10.413 20.898 1.00 98.19 74 ARG A N 1
ATOM 531 C CA . ARG A 1 74 ? -4.197 -11.085 19.926 1.00 98.19 74 ARG A CA 1
ATOM 532 C C . ARG A 1 74 ? -5.606 -10.520 20.066 1.00 98.19 74 ARG A C 1
ATOM 534 O O . ARG A 1 74 ? -6.140 -10.531 21.166 1.00 98.19 74 ARG A O 1
ATOM 541 N N . ILE A 1 75 ? -6.182 -10.047 18.963 1.00 98.75 75 ILE A N 1
ATOM 542 C CA . ILE A 1 75 ? -7.573 -9.575 18.895 1.00 98.75 75 ILE A CA 1
ATOM 543 C C . ILE A 1 75 ? -8.317 -10.458 17.895 1.00 98.75 75 ILE A C 1
ATOM 545 O O . ILE A 1 75 ? -7.880 -10.591 16.745 1.00 98.75 75 ILE A O 1
ATOM 549 N N . GLY A 1 76 ? -9.413 -11.082 18.331 1.00 98.75 76 GLY A N 1
ATOM 550 C CA . GLY A 1 76 ? -10.281 -11.905 17.478 1.00 98.75 76 GLY A CA 1
ATOM 551 C C . GLY A 1 76 ? -11.088 -11.073 16.474 1.00 98.75 76 GLY A C 1
ATOM 552 O O . GLY A 1 76 ? -11.218 -9.861 16.637 1.00 98.75 76 GLY A O 1
ATOM 553 N N . TYR A 1 77 ? -11.662 -11.693 15.441 1.00 98.88 77 TYR A N 1
ATOM 554 C CA . TYR A 1 77 ? -12.539 -10.981 14.500 1.00 98.88 77 TYR A CA 1
ATOM 555 C C . TYR A 1 77 ? -13.761 -10.364 15.193 1.00 98.88 77 TYR A C 1
ATOM 557 O O . TYR A 1 77 ? -14.031 -9.182 14.986 1.00 98.88 77 TYR A O 1
ATOM 565 N N . ALA A 1 78 ? -14.460 -11.122 16.044 1.00 98.75 78 ALA A N 1
ATOM 566 C CA . ALA A 1 78 ? -15.607 -10.615 16.800 1.00 98.75 78 ALA A CA 1
ATOM 567 C C . ALA A 1 78 ? -15.205 -9.482 17.757 1.00 98.75 78 ALA A C 1
ATOM 569 O O . ALA A 1 78 ? -15.864 -8.450 17.813 1.00 98.75 78 ALA A O 1
ATOM 570 N N . GLU A 1 79 ? -14.071 -9.624 18.446 1.00 98.69 79 GLU A N 1
ATOM 571 C CA . GLU A 1 79 ? -13.551 -8.576 19.329 1.00 98.69 79 GLU A CA 1
ATOM 572 C C . GLU A 1 79 ? -13.184 -7.302 18.549 1.00 98.69 79 GLU A C 1
ATOM 574 O O . GLU A 1 79 ? -13.535 -6.198 18.961 1.00 98.69 79 GLU A O 1
ATOM 579 N N . ALA A 1 80 ? -12.519 -7.426 17.396 1.00 98.81 80 ALA A N 1
ATOM 580 C CA . ALA A 1 80 ? -12.208 -6.283 16.540 1.00 98.81 80 ALA A CA 1
ATOM 581 C C . ALA A 1 80 ? -13.482 -5.588 16.028 1.00 98.81 80 ALA A C 1
ATOM 583 O O . ALA A 1 80 ? -13.509 -4.357 15.912 1.00 98.81 80 ALA A O 1
ATOM 584 N N . ASP A 1 81 ? -14.537 -6.354 15.741 1.00 98.75 81 ASP A N 1
ATOM 585 C CA . ASP A 1 81 ? -15.844 -5.829 15.349 1.00 98.75 81 ASP A CA 1
ATOM 586 C C . ASP A 1 81 ? -16.469 -5.019 16.496 1.00 98.75 81 ASP A C 1
ATOM 588 O O . ASP A 1 81 ? -16.762 -3.840 16.304 1.00 98.75 81 ASP A O 1
ATOM 592 N N . GLU A 1 82 ? -16.528 -5.573 17.711 1.00 98.62 82 GLU A N 1
ATOM 593 C CA . GLU A 1 82 ? -17.052 -4.892 18.908 1.00 98.62 82 GLU A CA 1
ATOM 594 C C . GLU A 1 82 ? -16.271 -3.613 19.261 1.00 98.62 82 GLU A C 1
ATOM 596 O O . GLU A 1 82 ? -16.853 -2.562 19.550 1.00 98.62 82 GLU A O 1
ATOM 601 N N . LEU A 1 83 ? -14.935 -3.678 19.227 1.00 98.81 83 LEU A N 1
ATOM 602 C CA . LEU A 1 83 ? -14.073 -2.532 19.523 1.00 98.81 83 LEU A CA 1
ATOM 603 C C . LEU A 1 83 ? -14.277 -1.410 18.497 1.00 98.81 83 LEU A C 1
ATOM 605 O O . LEU A 1 83 ? -14.378 -0.237 18.866 1.00 98.81 83 LEU A O 1
ATOM 609 N N . SER A 1 84 ? -14.355 -1.758 17.209 1.00 98.81 84 SER A N 1
ATOM 610 C CA . SER A 1 84 ? -14.585 -0.779 16.141 1.00 98.81 84 SER A CA 1
ATOM 611 C C . SER A 1 84 ? -16.029 -0.268 16.093 1.00 98.81 84 SER A C 1
ATOM 613 O O . SER A 1 84 ? -16.231 0.885 15.716 1.00 98.81 84 SER A O 1
ATOM 615 N N . ASP A 1 85 ? -17.018 -1.048 16.540 1.00 98.75 85 ASP A N 1
ATOM 616 C CA . ASP A 1 85 ? -18.405 -0.599 16.736 1.00 98.75 85 ASP A CA 1
ATOM 617 C C . ASP A 1 85 ? -18.494 0.491 17.801 1.00 98.75 85 ASP A C 1
ATOM 619 O O . ASP A 1 85 ? -19.087 1.545 17.565 1.00 98.75 85 ASP A O 1
ATOM 623 N N . SER A 1 86 ? -17.836 0.285 18.946 1.00 98.75 86 SER A N 1
ATOM 624 C CA . SER A 1 86 ? -17.802 1.287 20.013 1.00 98.75 86 SER A CA 1
ATOM 625 C C . SER A 1 86 ? -17.151 2.596 19.550 1.00 98.75 86 SER A C 1
ATOM 627 O O . SER A 1 86 ? -17.626 3.696 19.850 1.00 98.75 86 SER A O 1
ATOM 629 N N . LEU A 1 87 ? -16.072 2.502 18.768 1.00 98.81 87 LEU A N 1
ATOM 630 C CA . LEU A 1 87 ? -15.429 3.670 18.166 1.00 98.81 87 LEU A CA 1
ATOM 631 C C . LEU A 1 87 ? -16.340 4.362 17.140 1.00 98.81 87 LEU A C 1
ATOM 633 O O . LEU A 1 87 ? -16.443 5.588 17.155 1.00 98.81 87 LEU A O 1
ATOM 637 N N . ALA A 1 88 ? -17.034 3.602 16.290 1.00 98.75 88 ALA A N 1
ATOM 638 C CA . ALA A 1 88 ? -17.978 4.147 15.317 1.00 98.75 88 ALA A CA 1
ATOM 639 C C . ALA A 1 88 ? -19.137 4.878 16.008 1.00 98.75 88 ALA A C 1
ATOM 641 O O . ALA A 1 88 ? -19.474 5.997 15.624 1.00 98.75 88 ALA A O 1
ATOM 642 N N . GLY A 1 89 ? -19.695 4.295 17.074 1.00 98.50 89 GLY A N 1
ATOM 643 C CA . GLY A 1 89 ? -20.746 4.912 17.884 1.00 98.50 89 GLY A CA 1
ATOM 644 C C . GLY A 1 89 ? -20.288 6.217 18.533 1.00 98.50 89 GLY A C 1
ATOM 645 O O . GLY A 1 89 ? -21.017 7.208 18.549 1.00 98.50 89 GLY A O 1
ATOM 646 N N . HIS A 1 90 ? -19.041 6.260 19.007 1.00 98.38 90 HIS A N 1
ATOM 647 C CA . HIS A 1 90 ? -18.445 7.469 19.569 1.00 98.38 90 HIS A CA 1
ATOM 648 C C . HIS A 1 90 ? -18.252 8.590 18.536 1.00 98.38 90 HIS A C 1
ATOM 650 O O . HIS A 1 90 ? -18.505 9.758 18.850 1.00 98.38 90 HIS A O 1
ATOM 656 N N . LEU A 1 91 ? -17.808 8.243 17.322 1.00 98.31 91 LEU A N 1
ATOM 657 C CA . LEU A 1 91 ? -17.683 9.174 16.197 1.00 98.31 91 LEU A CA 1
ATOM 658 C C . LEU A 1 91 ? -19.066 9.697 15.771 1.00 98.31 91 LEU A C 1
ATOM 660 O O . LEU A 1 91 ? -19.261 10.910 15.669 1.00 98.31 91 LEU A O 1
ATOM 664 N N . ALA A 1 92 ? -20.047 8.806 15.619 1.00 97.88 92 ALA A N 1
ATOM 665 C CA . ALA A 1 92 ? -21.418 9.155 15.250 1.00 97.88 92 ALA A CA 1
ATOM 666 C C . ALA A 1 92 ? -22.097 10.063 16.289 1.00 97.88 92 ALA A C 1
ATOM 668 O O . ALA A 1 92 ? -22.749 11.038 15.923 1.00 97.88 92 ALA A O 1
ATOM 669 N N . ALA A 1 93 ? -21.872 9.828 17.587 1.00 97.06 93 ALA A N 1
ATOM 670 C CA . ALA A 1 93 ? -22.369 10.693 18.663 1.00 97.06 93 ALA A CA 1
ATOM 671 C C . ALA A 1 93 ? -21.785 12.119 18.622 1.00 97.06 93 ALA A C 1
ATOM 673 O O . ALA A 1 93 ? -22.359 13.043 19.192 1.00 97.06 93 ALA A O 1
ATOM 674 N N . ARG A 1 94 ? -20.655 12.313 17.930 1.00 96.88 94 ARG A N 1
ATOM 675 C CA . ARG A 1 94 ? -20.053 13.627 17.647 1.00 96.88 94 ARG A CA 1
ATOM 676 C C . ARG A 1 94 ? -20.450 14.166 16.278 1.00 96.88 94 ARG A C 1
ATOM 678 O O . ARG A 1 94 ? -19.939 15.194 15.848 1.00 96.88 94 ARG A O 1
ATOM 685 N N . GLY A 1 95 ? -21.392 13.513 15.606 1.00 96.06 95 GLY A N 1
ATOM 686 C CA . GLY A 1 95 ? -21.920 13.909 14.309 1.00 96.06 95 GLY A CA 1
ATOM 687 C C . GLY A 1 95 ? -20.975 13.624 13.149 1.00 96.06 95 GLY A C 1
ATOM 688 O O . GLY A 1 95 ? -21.069 14.335 12.159 1.00 96.06 95 GLY A O 1
ATOM 689 N N . ILE A 1 96 ? -20.042 12.674 13.287 1.00 97.88 96 ILE A N 1
ATOM 690 C CA . ILE A 1 96 ? -19.257 12.157 12.161 1.00 97.88 96 ILE A CA 1
ATOM 691 C C . ILE A 1 96 ? -20.095 11.100 11.441 1.00 97.88 96 ILE A C 1
ATOM 693 O O . ILE A 1 96 ? -20.519 10.130 12.069 1.00 97.88 96 ILE A O 1
ATOM 697 N N . GLY A 1 97 ? -20.318 11.277 10.141 1.00 95.62 97 GLY A N 1
ATOM 698 C CA . GLY A 1 97 ? -21.149 10.380 9.344 1.00 95.62 97 GLY A CA 1
ATOM 699 C C . GLY A 1 97 ? -20.765 10.307 7.865 1.00 95.62 97 GLY A C 1
ATOM 700 O O . GLY A 1 97 ? -19.629 10.580 7.469 1.00 95.62 97 GLY A O 1
ATOM 701 N N . ARG A 1 98 ? -21.742 9.948 7.023 1.00 94.88 98 ARG A N 1
ATOM 702 C CA . ARG A 1 98 ? -21.568 9.859 5.567 1.00 94.88 98 ARG A CA 1
ATOM 703 C C . ARG A 1 98 ? -21.093 11.187 4.977 1.00 94.88 98 ARG A C 1
ATOM 705 O O . ARG A 1 98 ? -21.754 12.209 5.126 1.00 94.88 98 ARG A O 1
ATOM 712 N N . GLY A 1 99 ? -19.974 11.147 4.256 1.00 88.44 99 GLY A N 1
ATOM 713 C CA . GLY A 1 99 ? -19.358 12.321 3.626 1.00 88.44 99 GLY A CA 1
ATOM 714 C C . GLY A 1 99 ? -18.338 13.057 4.503 1.00 88.44 99 GLY A C 1
ATOM 715 O O . GLY A 1 99 ? -17.556 13.850 3.973 1.00 88.44 99 GLY A O 1
ATOM 716 N N . ASP A 1 100 ? -18.271 12.771 5.806 1.00 98.06 100 ASP A N 1
ATOM 717 C CA . ASP A 1 100 ? -17.189 13.267 6.659 1.00 98.06 100 ASP A CA 1
ATOM 718 C C . ASP A 1 100 ? -15.877 12.532 6.389 1.00 98.06 100 ASP A C 1
ATOM 720 O O . ASP A 1 100 ? -15.847 11.434 5.831 1.00 98.06 100 ASP A O 1
ATOM 724 N N . ARG A 1 101 ? -14.768 13.166 6.780 1.00 98.62 101 ARG A N 1
ATOM 725 C CA . ARG A 1 101 ? -13.420 12.614 6.649 1.00 98.62 101 ARG A CA 1
ATOM 726 C C . ARG A 1 101 ? -12.810 12.381 8.027 1.00 98.62 101 ARG A C 1
ATOM 728 O O . ARG A 1 101 ? -12.802 13.287 8.863 1.00 98.62 101 ARG A O 1
ATOM 735 N N . VAL A 1 102 ? -12.273 11.185 8.246 1.00 98.88 102 VAL A N 1
ATOM 736 C CA . VAL A 1 102 ? -11.539 10.808 9.461 1.00 98.88 102 VAL A CA 1
ATOM 737 C C . VAL A 1 102 ? -10.075 10.613 9.095 1.00 98.88 102 VAL A C 1
ATOM 739 O O . VAL A 1 102 ? -9.717 9.666 8.396 1.00 98.88 102 VAL A O 1
ATOM 742 N N . ALA A 1 103 ? -9.220 11.517 9.565 1.00 98.75 103 ALA A N 1
ATOM 743 C CA . ALA A 1 103 ? -7.782 11.398 9.401 1.00 98.75 103 ALA A CA 1
ATOM 744 C C . ALA A 1 103 ? -7.213 10.349 10.361 1.00 98.75 103 ALA A C 1
ATOM 746 O O . ALA A 1 103 ? -7.501 10.380 11.556 1.00 98.75 103 ALA A O 1
ATOM 747 N N . VAL A 1 104 ? -6.380 9.440 9.855 1.00 98.69 104 VAL A N 1
ATOM 748 C CA . VAL A 1 104 ? -5.721 8.398 10.656 1.00 98.69 104 VAL A CA 1
ATOM 749 C C . VAL A 1 104 ? -4.215 8.510 10.459 1.00 98.69 104 VAL A C 1
ATOM 751 O O . VAL A 1 104 ? -3.690 8.162 9.404 1.00 98.69 104 VAL A O 1
ATOM 754 N N . MET A 1 105 ? -3.524 9.009 11.482 1.00 95.62 105 MET A N 1
ATOM 755 C CA . MET A 1 105 ? -2.080 9.237 11.501 1.00 95.62 105 MET A CA 1
ATOM 756 C C . MET A 1 105 ? -1.424 8.330 12.541 1.00 95.62 105 MET A C 1
ATOM 758 O O . MET A 1 105 ? -1.074 8.750 13.646 1.00 95.62 105 MET A O 1
ATOM 762 N N . LEU A 1 106 ? -1.294 7.054 12.192 1.00 95.69 106 LEU A N 1
ATOM 763 C CA . LEU A 1 106 ? -0.757 6.021 13.068 1.00 95.69 106 LEU A CA 1
ATOM 764 C C . LEU A 1 106 ? 0.211 5.115 12.311 1.00 95.69 106 LEU A C 1
ATOM 766 O O . LEU A 1 106 ? 0.180 5.008 11.087 1.00 95.69 106 LEU A O 1
ATOM 770 N N . GLN A 1 107 ? 1.074 4.467 13.083 1.00 92.56 107 GLN A N 1
ATOM 771 C CA . GLN A 1 107 ? 1.888 3.353 12.619 1.00 92.56 107 GLN A CA 1
ATOM 772 C C . GLN A 1 107 ? 1.031 2.089 12.388 1.00 92.56 107 GLN A C 1
ATOM 774 O O . GLN A 1 107 ? -0.172 2.103 12.656 1.00 92.56 107 GLN A O 1
ATOM 779 N N . ASN A 1 108 ? 1.641 0.980 11.952 1.00 95.62 108 ASN A N 1
ATOM 780 C CA . ASN A 1 108 ? 0.966 -0.317 11.819 1.00 95.62 108 ASN A CA 1
ATOM 781 C C . ASN A 1 108 ? 0.653 -0.899 13.214 1.00 95.62 108 ASN A C 1
ATOM 783 O O . ASN A 1 108 ? 1.384 -1.730 13.748 1.00 95.62 108 ASN A O 1
ATOM 787 N N . THR A 1 109 ? -0.432 -0.425 13.828 1.00 98.06 109 THR A N 1
ATOM 788 C CA . THR A 1 109 ? -0.925 -0.847 15.147 1.00 98.06 109 THR A CA 1
ATOM 789 C C . THR A 1 109 ? -2.395 -1.263 15.071 1.00 98.06 109 THR A C 1
ATOM 791 O O . THR A 1 109 ? -3.092 -0.879 14.125 1.00 98.06 109 THR A O 1
ATOM 794 N N . PRO A 1 110 ? -2.915 -2.007 16.068 1.00 98.69 110 PRO A N 1
ATOM 795 C CA . PRO A 1 110 ? -4.333 -2.354 16.110 1.00 98.69 110 PRO A CA 1
ATOM 796 C C . PRO A 1 110 ? -5.250 -1.129 16.019 1.00 98.69 110 PRO A C 1
ATOM 798 O O . PRO A 1 110 ? -6.270 -1.165 15.336 1.00 98.69 110 PRO A O 1
ATOM 801 N N . HIS A 1 111 ? -4.851 -0.004 16.621 1.00 98.69 111 HIS A N 1
ATOM 802 C CA . HIS A 1 111 ? -5.581 1.265 16.567 1.00 98.69 111 HIS A CA 1
ATOM 803 C C . HIS A 1 111 ? -5.804 1.780 15.148 1.00 98.69 111 HIS A C 1
ATOM 805 O O . HIS A 1 111 ? -6.882 2.301 14.880 1.00 98.69 111 HIS A O 1
ATOM 811 N N . PHE A 1 112 ? -4.823 1.635 14.246 1.00 98.81 112 PHE A N 1
ATOM 812 C CA . PHE A 1 112 ? -4.988 2.037 12.846 1.00 98.81 112 PHE A CA 1
ATOM 813 C C . PHE A 1 112 ? -6.153 1.269 12.219 1.00 98.81 112 PHE A C 1
ATOM 815 O O . PHE A 1 112 ? -7.066 1.865 11.653 1.00 98.81 112 PHE A O 1
ATOM 822 N N . VAL A 1 113 ? -6.156 -0.055 12.384 1.00 98.88 113 VAL A N 1
ATOM 823 C CA . VAL A 1 113 ? -7.172 -0.940 11.805 1.00 98.88 113 VAL A CA 1
ATOM 824 C C . VAL A 1 113 ? -8.551 -0.673 12.410 1.00 98.88 113 VAL A C 1
ATOM 826 O O . VAL A 1 113 ? -9.527 -0.510 11.678 1.00 98.88 113 VAL A O 1
ATOM 829 N N . LEU A 1 114 ? -8.628 -0.557 13.738 1.00 98.88 114 LEU A N 1
ATOM 830 C CA . LEU A 1 114 ? -9.873 -0.266 14.449 1.00 98.88 114 LEU A CA 1
ATOM 831 C C . LEU A 1 114 ? -10.449 1.105 14.065 1.00 98.88 114 LEU A C 1
ATOM 833 O O . LEU A 1 114 ? -11.658 1.222 13.887 1.00 98.88 114 LEU A O 1
ATOM 837 N N . ALA A 1 115 ? -9.605 2.127 13.887 1.00 98.88 115 ALA A N 1
ATOM 838 C CA . ALA A 1 115 ? -10.028 3.457 13.451 1.00 98.88 115 ALA A CA 1
ATOM 839 C C . ALA A 1 115 ? -10.556 3.467 12.009 1.00 98.88 115 ALA A C 1
ATOM 841 O O . ALA A 1 115 ? -11.568 4.109 11.735 1.00 98.88 115 ALA A O 1
ATOM 842 N N . VAL A 1 116 ? -9.903 2.735 11.100 1.00 98.88 116 VAL A N 1
ATOM 843 C CA . VAL A 1 116 ? -10.352 2.575 9.707 1.00 98.88 116 VAL A CA 1
ATOM 844 C C . VAL A 1 116 ? -11.722 1.896 9.653 1.00 98.88 116 VAL A C 1
ATOM 846 O O . VAL A 1 116 ? -12.640 2.414 9.018 1.00 98.88 116 VAL A O 1
ATOM 849 N N . LEU A 1 117 ? -11.890 0.780 10.372 1.00 98.88 117 LEU A N 1
ATOM 850 C CA . LEU A 1 117 ? -13.174 0.081 10.468 1.00 98.88 117 LEU A CA 1
ATOM 851 C C . LEU A 1 117 ? -14.255 0.976 11.084 1.00 98.88 117 LEU A C 1
ATOM 853 O O . LEU A 1 117 ? -15.363 1.036 10.558 1.00 98.88 117 LEU A O 1
ATOM 857 N N . ALA A 1 118 ? -13.934 1.704 12.156 1.00 98.88 118 ALA A N 1
ATOM 858 C CA . ALA A 1 118 ? -14.865 2.608 12.823 1.00 98.88 118 ALA A CA 1
ATOM 859 C C . ALA A 1 118 ? -15.334 3.754 11.916 1.00 98.88 118 ALA A C 1
ATOM 861 O O . ALA A 1 118 ? -16.524 4.067 11.884 1.00 98.88 118 ALA A O 1
ATOM 862 N N . ALA A 1 119 ? -14.419 4.355 11.150 1.00 98.81 119 ALA A N 1
ATOM 863 C CA . ALA A 1 119 ? -14.749 5.397 10.184 1.00 98.81 119 ALA A CA 1
ATOM 864 C C . ALA A 1 119 ? -15.699 4.867 9.101 1.00 98.81 119 ALA A C 1
ATOM 866 O O . ALA A 1 119 ? -16.746 5.466 8.863 1.00 98.81 119 ALA A O 1
ATOM 867 N N . TRP A 1 120 ? -15.399 3.704 8.513 1.00 98.62 120 TRP A N 1
ATOM 868 C CA . TRP A 1 120 ? -16.281 3.087 7.519 1.00 98.62 120 TRP A CA 1
ATOM 869 C C . TRP A 1 120 ? -17.632 2.670 8.103 1.00 98.62 120 TRP A C 1
ATOM 871 O O . TRP A 1 120 ? -18.649 2.864 7.448 1.00 98.62 120 TRP A O 1
ATOM 881 N N . LYS A 1 121 ? -17.682 2.160 9.338 1.00 98.69 121 LYS A N 1
ATOM 882 C CA . LYS A 1 121 ? -18.941 1.855 10.041 1.00 98.69 121 LYS A CA 1
ATOM 883 C C . LYS A 1 121 ? -19.788 3.103 10.292 1.00 98.69 121 LYS A C 1
ATOM 885 O O . LYS A 1 121 ? -21.006 3.017 10.231 1.00 98.69 121 LYS A O 1
ATOM 890 N N . ALA A 1 122 ? -19.164 4.260 10.511 1.00 98.25 122 ALA A N 1
ATOM 891 C CA . ALA A 1 122 ? -19.854 5.550 10.567 1.00 98.25 122 ALA A CA 1
ATOM 892 C C . ALA A 1 122 ? -20.228 6.107 9.171 1.00 98.25 122 ALA A C 1
ATOM 894 O O . ALA A 1 122 ? -20.909 7.125 9.076 1.00 98.25 122 ALA A O 1
ATOM 895 N N . GLY A 1 123 ? -19.794 5.466 8.080 1.00 97.62 123 GLY A N 1
ATOM 896 C CA . GLY A 1 123 ? -19.985 5.933 6.701 1.00 97.62 123 GLY A CA 1
ATOM 897 C C . GLY A 1 123 ? -18.992 7.011 6.251 1.00 97.62 123 GLY A C 1
ATOM 898 O O . GLY A 1 123 ? -19.145 7.568 5.164 1.00 97.62 123 GLY A O 1
ATOM 899 N N . ALA A 1 124 ? -17.990 7.321 7.072 1.00 98.50 124 ALA A N 1
ATOM 900 C CA . ALA A 1 124 ? -16.990 8.339 6.792 1.00 98.50 124 ALA A CA 1
ATOM 901 C C . ALA A 1 124 ? -15.871 7.819 5.874 1.00 98.50 124 ALA A C 1
ATOM 903 O O . ALA A 1 124 ? -15.558 6.627 5.827 1.00 98.50 124 ALA A O 1
ATOM 904 N N . VAL A 1 125 ? -15.224 8.753 5.181 1.00 98.75 125 VAL A N 1
ATOM 905 C CA . VAL A 1 125 ? -14.065 8.508 4.320 1.00 98.75 125 VAL A CA 1
ATOM 906 C C . VAL A 1 125 ? -12.787 8.581 5.155 1.00 98.75 125 VAL A C 1
ATOM 908 O O . VAL A 1 125 ? -12.599 9.509 5.944 1.00 98.75 125 VAL A O 1
ATOM 911 N N . VAL A 1 126 ? -11.872 7.632 4.978 1.00 98.88 126 VAL A N 1
ATOM 912 C CA . VAL A 1 126 ? -10.596 7.630 5.706 1.00 98.88 126 VAL A CA 1
ATOM 913 C C . VAL A 1 126 ? -9.565 8.489 4.973 1.00 98.88 126 VAL A C 1
ATOM 915 O O . VAL A 1 126 ? -9.380 8.374 3.765 1.00 98.88 126 VAL A O 1
ATOM 918 N N . VAL A 1 127 ? -8.831 9.318 5.709 1.00 98.69 127 VAL A N 1
ATOM 919 C CA . VAL A 1 127 ? -7.661 10.047 5.199 1.00 98.69 127 VAL A CA 1
ATOM 920 C C . VAL A 1 127 ? -6.423 9.465 5.882 1.00 98.69 127 VAL A C 1
ATOM 922 O O . VAL A 1 127 ? -6.087 9.885 6.991 1.00 98.69 127 VAL A O 1
ATOM 925 N N . PRO A 1 128 ? -5.766 8.446 5.301 1.00 95.56 128 PRO A N 1
ATOM 926 C CA . PRO A 1 128 ? -4.563 7.889 5.898 1.00 95.56 128 PRO A CA 1
ATOM 927 C C . PRO A 1 128 ? -3.413 8.896 5.777 1.00 95.56 128 PRO A C 1
ATOM 929 O O . PRO A 1 128 ? -3.102 9.375 4.685 1.00 95.56 128 PRO A O 1
ATOM 932 N N . ILE A 1 129 ? -2.778 9.219 6.903 1.00 88.50 129 ILE A N 1
ATOM 933 C CA . ILE A 1 129 ? -1.682 10.186 6.977 1.00 88.50 129 ILE A CA 1
ATOM 934 C C . ILE A 1 129 ? -0.420 9.473 7.431 1.00 88.50 129 ILE A C 1
ATOM 936 O O . ILE A 1 129 ? -0.416 8.692 8.382 1.00 88.50 129 ILE A O 1
ATOM 940 N N . ASN A 1 130 ? 0.680 9.790 6.762 1.00 83.12 130 ASN A N 1
ATOM 941 C CA . ASN A 1 130 ? 1.986 9.290 7.128 1.00 83.12 130 ASN A CA 1
ATOM 942 C C . ASN A 1 130 ? 2.401 9.817 8.518 1.00 83.12 130 ASN A C 1
ATOM 944 O O . ASN A 1 130 ? 2.564 11.027 8.661 1.00 83.12 130 ASN A O 1
ATOM 948 N N . PRO A 1 131 ? 2.649 8.957 9.523 1.00 80.06 131 PRO A N 1
ATOM 949 C CA . PRO A 1 131 ? 2.998 9.363 10.886 1.00 80.06 131 PRO A CA 1
ATOM 950 C C . PRO A 1 131 ? 4.352 10.084 10.999 1.00 80.06 131 PRO A C 1
ATOM 952 O O . PRO A 1 131 ? 4.672 10.621 12.056 1.00 80.06 131 PRO A O 1
ATOM 955 N N . MET A 1 132 ? 5.146 10.109 9.925 1.00 72.12 132 MET A N 1
ATOM 956 C CA . MET A 1 132 ? 6.412 10.840 9.857 1.00 72.12 132 MET A CA 1
ATOM 957 C C . MET A 1 132 ? 6.263 12.288 9.373 1.00 72.12 132 MET A C 1
ATOM 959 O O . MET A 1 132 ? 7.237 13.042 9.444 1.00 72.12 132 MET A O 1
ATOM 963 N N . TYR A 1 133 ? 5.081 12.676 8.878 1.00 71.88 133 TYR A N 1
ATOM 964 C CA . TYR A 1 133 ? 4.812 14.048 8.451 1.00 71.88 133 TYR A CA 1
ATOM 965 C C . TYR A 1 133 ? 4.966 15.041 9.600 1.00 71.88 133 TYR A C 1
ATOM 967 O O . TYR A 1 133 ? 4.690 14.746 10.765 1.00 71.88 133 TYR A O 1
ATOM 975 N N . LYS A 1 134 ? 5.420 16.244 9.258 1.00 73.00 134 LYS A N 1
ATOM 976 C CA . LYS A 1 134 ? 5.556 17.366 10.188 1.00 73.00 134 LYS A CA 1
ATOM 977 C C . LYS A 1 134 ? 4.301 18.233 10.178 1.00 73.00 134 LYS A C 1
ATOM 979 O O . LYS A 1 134 ? 3.427 18.092 9.326 1.00 73.00 134 LYS A O 1
ATOM 984 N N . ALA A 1 135 ? 4.229 19.167 11.127 1.00 75.44 135 ALA A N 1
ATOM 985 C CA . ALA A 1 135 ? 3.054 20.008 11.353 1.00 75.44 135 ALA A CA 1
ATOM 986 C C . ALA A 1 135 ? 2.514 20.682 10.076 1.00 75.44 135 ALA A C 1
ATOM 988 O O . ALA A 1 135 ? 1.305 20.690 9.864 1.00 75.44 135 ALA A O 1
ATOM 989 N N . GLY A 1 136 ? 3.392 21.196 9.206 1.00 71.44 136 GLY A N 1
ATOM 990 C CA . GLY A 1 136 ? 2.984 21.850 7.957 1.00 71.44 136 GLY A CA 1
ATOM 991 C C . GLY A 1 136 ? 2.278 20.910 6.975 1.00 71.44 136 GLY A C 1
ATOM 992 O O . GLY A 1 136 ? 1.212 21.247 6.462 1.00 71.44 136 GLY A O 1
ATOM 993 N N . GLU A 1 137 ? 2.834 19.716 6.757 1.00 76.12 137 GLU A N 1
ATOM 994 C CA . GLU A 1 137 ? 2.268 18.697 5.862 1.00 76.12 137 GLU A CA 1
ATOM 995 C C . GLU A 1 137 ? 0.932 18.177 6.401 1.00 76.12 137 GLU A C 1
ATOM 997 O O . GLU A 1 137 ? -0.050 18.099 5.664 1.00 76.12 137 GLU A O 1
ATOM 1002 N N . VAL A 1 138 ? 0.870 17.886 7.705 1.00 83.25 138 VAL A N 1
ATOM 1003 C CA . VAL A 1 138 ? -0.365 17.437 8.360 1.00 83.25 138 VAL A CA 1
ATOM 1004 C C . VAL A 1 138 ? -1.442 18.515 8.273 1.00 83.25 138 VAL A C 1
ATOM 1006 O O . VAL A 1 138 ? -2.555 18.228 7.845 1.00 83.25 138 VAL A O 1
ATOM 1009 N N . GLY A 1 139 ? -1.119 19.764 8.619 1.00 86.06 139 GLY A N 1
ATOM 1010 C CA . GLY A 1 139 ? -2.070 20.873 8.555 1.00 86.06 139 GLY A CA 1
ATOM 1011 C C . GLY A 1 139 ? -2.602 21.115 7.140 1.00 86.06 139 GLY A C 1
ATOM 1012 O O . GLY A 1 139 ? -3.784 21.406 6.974 1.00 86.06 139 GLY A O 1
ATOM 1013 N N . HIS A 1 140 ? -1.766 20.948 6.109 1.00 83.81 140 HIS A N 1
ATOM 1014 C CA . HIS A 1 140 ? -2.216 20.983 4.716 1.00 83.81 140 HIS A CA 1
ATOM 1015 C C . HIS A 1 140 ? -3.225 19.867 4.417 1.00 83.81 140 HIS A C 1
ATOM 1017 O O . HIS A 1 140 ? -4.328 20.173 3.971 1.00 83.81 140 HIS A O 1
ATOM 1023 N N . VAL A 1 141 ? -2.892 18.609 4.727 1.00 87.62 141 VAL A N 1
ATOM 1024 C CA . VAL A 1 141 ? -3.781 17.457 4.496 1.00 87.62 141 VAL A CA 1
ATOM 1025 C C . VAL A 1 141 ? -5.109 17.610 5.242 1.00 87.62 141 VAL A C 1
ATOM 1027 O O . VAL A 1 141 ? -6.168 17.358 4.672 1.00 87.62 141 VAL A O 1
ATOM 1030 N N . LEU A 1 142 ? -5.085 18.059 6.501 1.00 95.56 142 LEU A N 1
ATOM 1031 C CA . LEU A 1 142 ? -6.296 18.265 7.299 1.00 95.56 142 LEU A CA 1
ATOM 1032 C C . LEU A 1 142 ? -7.195 19.369 6.724 1.00 95.56 142 LEU A C 1
ATOM 1034 O O . LEU A 1 142 ? -8.414 19.201 6.705 1.00 95.56 142 LEU A O 1
ATOM 1038 N N . ARG A 1 143 ? -6.618 20.479 6.238 1.00 94.62 143 ARG A N 1
ATOM 1039 C CA . ARG A 1 143 ? -7.385 21.558 5.591 1.00 94.62 143 ARG A CA 1
ATOM 1040 C C . ARG A 1 143 ? -7.963 21.127 4.250 1.00 94.62 143 ARG A C 1
ATOM 1042 O O . ARG A 1 143 ? -9.150 21.323 4.028 1.00 94.62 143 ARG A O 1
ATOM 1049 N N . ASP A 1 144 ? -7.136 20.541 3.392 1.00 93.69 144 ASP A N 1
ATOM 1050 C CA . ASP A 1 144 ? -7.515 20.167 2.028 1.00 93.69 144 ASP A CA 1
ATOM 1051 C C . ASP A 1 144 ? -8.579 19.061 2.015 1.00 93.69 144 ASP A C 1
ATOM 1053 O O . ASP A 1 144 ? -9.621 19.174 1.367 1.00 93.69 144 ASP A O 1
ATOM 1057 N N . SER A 1 145 ? -8.378 18.024 2.832 1.00 96.50 145 SER A N 1
ATOM 1058 C CA . SER A 1 145 ? -9.380 16.971 2.987 1.00 96.50 145 SER A CA 1
ATOM 1059 C C . SER A 1 145 ? -10.610 17.468 3.739 1.00 96.50 145 SER A C 1
ATOM 1061 O O . SER A 1 145 ? -11.686 16.908 3.570 1.00 96.50 145 SER A O 1
ATOM 1063 N N . GLY A 1 146 ? -10.491 18.499 4.580 1.00 97.00 146 GLY A N 1
ATOM 1064 C CA . GLY A 1 146 ? -11.537 18.939 5.503 1.00 97.00 146 GLY A CA 1
ATOM 1065 C C . GLY A 1 146 ? -11.900 17.867 6.536 1.00 97.00 146 GLY A C 1
ATOM 1066 O O . GLY A 1 146 ? -13.077 17.692 6.850 1.00 97.00 146 GLY A O 1
ATOM 1067 N N . ALA A 1 147 ? -10.908 17.111 7.016 1.00 98.25 147 ALA A N 1
ATOM 1068 C CA . ALA A 1 147 ? -11.103 16.091 8.042 1.00 98.25 147 ALA A CA 1
ATOM 1069 C C . ALA A 1 147 ? -11.781 16.673 9.290 1.00 98.25 147 ALA A C 1
ATOM 1071 O O . ALA A 1 147 ? -11.342 17.686 9.833 1.00 98.25 147 ALA A O 1
ATOM 1072 N N . ALA A 1 148 ? -12.843 16.008 9.746 1.00 98.38 148 ALA A N 1
ATOM 1073 C CA . ALA A 1 148 ? -13.616 16.399 10.921 1.00 98.38 148 ALA A CA 1
ATOM 1074 C C . ALA A 1 148 ? -13.125 15.700 12.200 1.00 98.38 148 ALA A C 1
ATOM 1076 O O . ALA A 1 148 ? -13.344 16.194 13.310 1.00 98.38 148 ALA A O 1
ATOM 1077 N N . ALA A 1 149 ? -12.419 14.576 12.052 1.00 98.69 149 ALA A N 1
ATOM 1078 C CA . ALA A 1 149 ? -11.783 13.867 13.153 1.00 98.69 149 ALA A CA 1
ATOM 1079 C C . ALA A 1 149 ? -10.333 13.480 12.829 1.00 98.69 149 ALA A C 1
ATOM 1081 O O . ALA A 1 149 ? -9.997 13.261 11.664 1.00 98.69 149 ALA A O 1
ATOM 1082 N N . LEU A 1 150 ? -9.496 13.369 13.863 1.00 98.75 150 LEU A N 1
ATOM 1083 C CA . LEU A 1 150 ? -8.106 12.912 13.777 1.00 98.75 150 LEU A CA 1
ATOM 1084 C C . LEU A 1 150 ? -7.835 11.792 14.787 1.00 98.75 150 LEU A C 1
ATOM 1086 O O . LEU A 1 150 ? -8.059 11.950 15.985 1.00 98.75 150 LEU A O 1
ATOM 1090 N N . VAL A 1 151 ? -7.278 10.684 14.314 1.00 98.81 151 VAL A N 1
ATOM 1091 C CA . VAL A 1 151 ? -6.741 9.607 15.146 1.00 98.81 151 VAL A CA 1
ATOM 1092 C C . VAL A 1 151 ? -5.217 9.646 15.090 1.00 98.81 151 VAL A C 1
ATOM 1094 O O . VAL A 1 151 ? -4.649 9.615 13.999 1.00 98.81 151 VAL A O 1
ATOM 1097 N N . CYS A 1 152 ? -4.543 9.737 16.238 1.00 97.94 152 CYS A N 1
ATOM 1098 C CA . CYS A 1 152 ? -3.090 9.933 16.284 1.00 97.94 152 CYS A CA 1
ATOM 1099 C C . CYS A 1 152 ? -2.415 9.368 17.545 1.00 97.94 152 CYS A C 1
ATOM 1101 O O . CYS A 1 152 ? -3.077 8.970 18.500 1.00 97.94 152 CYS A O 1
ATOM 1103 N N . ASP A 1 153 ? -1.079 9.315 17.549 1.00 94.81 153 ASP A N 1
ATOM 1104 C CA . ASP A 1 153 ? -0.289 8.906 18.720 1.00 94.81 153 ASP A CA 1
ATOM 1105 C C . ASP A 1 153 ? -0.450 9.916 19.873 1.00 94.81 153 ASP A C 1
ATOM 1107 O O . ASP A 1 153 ? -0.376 11.135 19.682 1.00 94.81 153 ASP A O 1
ATOM 1111 N N . ALA A 1 154 ? -0.649 9.405 21.090 1.00 95.56 154 ALA A N 1
ATOM 1112 C CA . ALA A 1 154 ? -0.910 10.211 22.281 1.00 95.56 154 ALA A CA 1
ATOM 1113 C C . ALA A 1 154 ? 0.237 11.162 22.662 1.00 95.56 154 ALA A C 1
ATOM 1115 O O . ALA A 1 154 ? -0.012 12.178 23.308 1.00 95.56 154 ALA A O 1
ATOM 1116 N N . ARG A 1 155 ? 1.481 10.873 22.255 1.00 91.56 155 ARG A N 1
ATOM 1117 C CA . ARG A 1 155 ? 2.640 11.763 22.446 1.00 91.56 155 ARG A CA 1
ATOM 1118 C C . ARG A 1 155 ? 2.700 12.820 21.346 1.00 91.56 155 ARG A C 1
ATOM 1120 O O . ARG A 1 155 ? 3.042 13.967 21.622 1.00 91.56 155 ARG A O 1
ATOM 1127 N N . ALA A 1 156 ? 2.345 12.460 20.112 1.00 88.62 156 ALA A N 1
ATOM 1128 C CA . ALA A 1 156 ? 2.334 13.386 18.978 1.00 88.62 156 ALA A CA 1
ATOM 1129 C C . ALA A 1 156 ? 1.252 14.475 19.108 1.00 88.62 156 ALA A C 1
ATOM 1131 O O . ALA A 1 156 ? 1.478 15.613 18.680 1.00 88.62 156 ALA A O 1
ATOM 1132 N N . TRP A 1 157 ? 0.111 14.146 19.732 1.00 94.69 157 TRP A N 1
ATOM 1133 C CA . TRP A 1 157 ? -1.002 15.079 19.936 1.00 94.69 157 TRP A CA 1
ATOM 1134 C C . TRP A 1 157 ? -0.592 16.398 20.616 1.00 94.69 157 TRP A C 1
ATOM 1136 O O . TRP A 1 157 ? -0.656 17.444 19.961 1.00 94.69 157 TRP A O 1
ATOM 1146 N N . PRO A 1 158 ? -0.117 16.396 21.879 1.00 92.94 158 PRO A N 1
ATOM 1147 C CA . PRO A 1 158 ? 0.303 17.622 22.550 1.00 92.94 158 PRO A CA 1
ATOM 1148 C C . PRO A 1 158 ? 1.596 18.217 21.973 1.00 92.94 158 PRO A C 1
ATOM 1150 O O . PRO A 1 158 ? 1.807 19.418 22.127 1.00 92.94 158 PRO A O 1
ATOM 1153 N N . ALA A 1 159 ? 2.446 17.410 21.324 1.00 86.00 159 ALA A N 1
ATOM 1154 C CA . ALA A 1 159 ? 3.757 17.844 20.843 1.00 86.00 159 ALA A CA 1
ATOM 1155 C C . ALA A 1 159 ? 3.689 18.761 19.614 1.00 86.00 159 ALA A C 1
ATOM 1157 O O . ALA A 1 159 ? 4.394 19.764 19.567 1.00 86.00 159 ALA A O 1
ATOM 1158 N N . TYR A 1 160 ? 2.872 18.427 18.609 1.00 85.56 160 TYR A N 1
ATOM 1159 C CA . TYR A 1 160 ? 2.748 19.270 17.410 1.00 85.56 160 TYR A CA 1
ATOM 1160 C C . TYR A 1 160 ? 1.406 19.152 16.681 1.00 85.56 160 TYR A C 1
ATOM 1162 O O . TYR A 1 160 ? 1.024 20.084 15.973 1.00 85.56 160 TYR A O 1
ATOM 1170 N N . LEU A 1 161 ? 0.668 18.047 16.833 1.00 90.56 161 LEU A N 1
ATOM 1171 C CA . LEU A 1 161 ? -0.561 17.837 16.059 1.00 90.56 161 LEU A CA 1
ATOM 1172 C C . LEU A 1 161 ? -1.709 18.741 16.507 1.00 90.56 161 LEU A C 1
ATOM 1174 O O . LEU A 1 161 ? -2.483 19.183 15.663 1.00 90.56 161 LEU A O 1
ATOM 1178 N N . ARG A 1 162 ? -1.784 19.084 17.799 1.00 93.75 162 ARG A N 1
ATOM 1179 C CA . ARG A 1 162 ? -2.764 20.057 18.298 1.00 93.75 162 ARG A CA 1
ATOM 1180 C C . ARG A 1 162 ? -2.607 21.413 17.616 1.00 93.75 162 ARG A C 1
ATOM 1182 O O . ARG A 1 162 ? -3.605 22.017 17.236 1.00 93.75 162 ARG A O 1
ATOM 1189 N N . GLU A 1 163 ? -1.368 21.856 17.415 1.00 88.50 163 GLU A N 1
ATOM 1190 C CA . GLU A 1 163 ? -1.081 23.089 16.677 1.00 88.50 163 GLU A CA 1
ATOM 1191 C C . GLU A 1 163 ? -1.379 22.918 15.186 1.00 88.50 163 GLU A C 1
ATOM 1193 O O . GLU A 1 163 ? -2.081 23.737 14.604 1.00 88.50 163 GLU A O 1
ATOM 1198 N N . ALA A 1 164 ? -0.935 21.811 14.581 1.00 87.06 164 ALA A N 1
ATOM 1199 C CA . ALA A 1 164 ? -1.192 21.514 13.171 1.00 87.06 164 ALA A CA 1
ATOM 1200 C C . ALA A 1 164 ? -2.694 21.445 12.828 1.00 87.06 164 ALA A C 1
ATOM 1202 O O . ALA A 1 164 ? -3.076 21.739 11.697 1.00 87.06 164 ALA A O 1
ATOM 1203 N N . SER A 1 165 ? -3.542 21.073 13.794 1.00 93.94 165 SER A N 1
ATOM 1204 C CA . SER A 1 165 ? -5.001 21.037 13.641 1.00 93.94 165 SER A CA 1
ATOM 1205 C C . SER A 1 165 ? -5.699 22.389 13.824 1.00 93.94 165 SER A C 1
ATOM 1207 O O . SER A 1 165 ? -6.896 22.488 13.542 1.00 93.94 165 SER A O 1
ATOM 1209 N N . ARG A 1 166 ? -5.003 23.444 14.274 1.00 92.06 166 ARG A N 1
ATOM 1210 C CA . ARG A 1 166 ? -5.622 24.769 14.430 1.00 92.06 166 ARG A CA 1
ATOM 1211 C C . ARG A 1 166 ? -6.044 25.331 13.074 1.00 92.06 166 ARG A C 1
ATOM 1213 O O . ARG A 1 166 ? -5.311 25.249 12.090 1.00 92.06 166 ARG A O 1
ATOM 1220 N N . GLY A 1 167 ? -7.248 25.900 13.023 1.00 88.94 167 GLY A N 1
ATOM 1221 C CA . GLY A 1 167 ? -7.831 26.419 11.781 1.00 88.94 167 GLY A CA 1
ATOM 1222 C C . GLY A 1 167 ? -8.193 25.335 10.755 1.00 88.94 167 GLY A C 1
ATOM 1223 O O . GLY A 1 167 ? -8.334 25.643 9.574 1.00 88.94 167 GLY A O 1
ATOM 1224 N N . THR A 1 168 ? -8.309 24.072 11.179 1.00 95.50 168 THR A N 1
ATOM 1225 C CA . THR A 1 168 ? -8.802 22.957 10.351 1.00 95.50 168 THR A CA 1
ATOM 1226 C C . THR A 1 168 ? -10.226 22.564 10.763 1.00 95.50 168 THR A C 1
ATOM 1228 O O . THR A 1 168 ? -10.750 23.075 11.750 1.00 95.50 168 THR A O 1
ATOM 1231 N N . GLY A 1 169 ? -10.855 21.639 10.028 1.00 95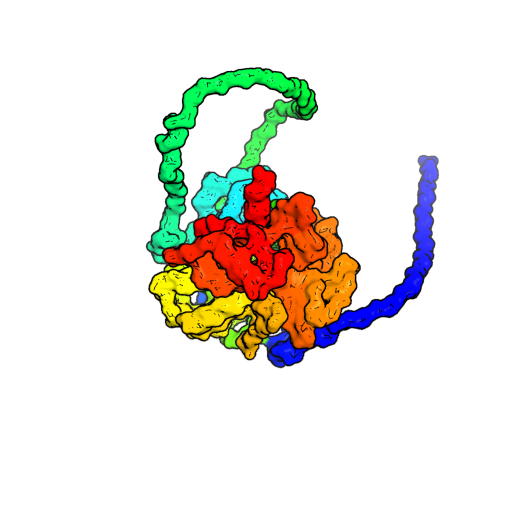.19 169 GLY A N 1
ATOM 1232 C CA . GLY A 1 169 ? -12.179 21.100 10.371 1.00 95.19 169 GLY A CA 1
ATOM 1233 C C . GLY A 1 169 ? -12.191 20.117 11.550 1.00 95.19 169 GLY A C 1
ATOM 1234 O O . GLY A 1 169 ? -13.266 19.667 11.951 1.00 95.19 169 GLY A O 1
ATOM 1235 N N . VAL A 1 170 ? -11.024 19.766 12.107 1.00 97.81 170 VAL A N 1
ATOM 1236 C CA . VAL A 1 170 ? -10.908 18.738 13.146 1.00 97.81 170 VAL A CA 1
ATOM 1237 C C . VAL A 1 170 ? -11.553 19.219 14.443 1.00 97.81 170 VAL A C 1
ATOM 1239 O O . VAL A 1 170 ? -11.081 20.153 15.084 1.00 97.81 170 VAL A O 1
ATOM 1242 N N . ARG A 1 171 ? -12.608 18.520 14.863 1.00 96.12 171 ARG A N 1
ATOM 1243 C CA . ARG A 1 171 ? -13.369 18.777 16.098 1.00 96.12 171 ARG A CA 1
ATOM 1244 C C . ARG A 1 171 ? -13.361 17.604 17.075 1.00 96.12 171 ARG A C 1
ATOM 1246 O O . ARG A 1 171 ? -13.708 17.772 18.241 1.00 96.12 171 ARG A O 1
ATOM 1253 N N . THR A 1 172 ? -12.951 16.425 16.613 1.00 97.81 172 THR A N 1
ATOM 1254 C CA . THR A 1 172 ? -12.857 15.199 17.415 1.00 97.81 172 THR A CA 1
ATOM 1255 C C . THR A 1 172 ? -11.479 14.577 17.263 1.00 97.81 172 THR A C 1
ATOM 1257 O O . THR A 1 172 ? -10.980 14.433 16.149 1.00 97.81 172 THR A O 1
ATOM 1260 N N . VAL A 1 173 ? -10.862 14.185 18.374 1.00 98.50 173 VAL A N 1
ATOM 1261 C CA . VAL A 1 173 ? -9.530 13.582 18.389 1.00 98.50 173 VAL A CA 1
ATOM 1262 C C . VAL A 1 173 ? -9.534 12.311 19.224 1.00 98.50 173 VAL A C 1
ATOM 1264 O O . VAL A 1 173 ? -9.983 12.305 20.368 1.00 98.50 173 VAL A O 1
ATOM 1267 N N . LEU A 1 174 ? -8.995 11.233 18.661 1.00 98.69 174 LEU A N 1
ATOM 1268 C CA . LEU A 1 174 ? -8.746 9.984 19.373 1.00 98.69 174 LEU A CA 1
ATOM 1269 C C . LEU A 1 174 ? -7.239 9.746 19.448 1.00 98.69 174 LEU A C 1
ATOM 1271 O O . LEU A 1 174 ? -6.561 9.636 18.428 1.00 98.69 174 LEU A O 1
ATOM 1275 N N . THR A 1 175 ? -6.709 9.675 20.663 1.00 98.44 175 THR A N 1
ATOM 1276 C CA . THR A 1 175 ? -5.288 9.410 20.902 1.00 98.44 175 THR A CA 1
ATOM 1277 C C . THR A 1 175 ? -5.050 7.932 21.194 1.00 98.44 175 THR A C 1
ATOM 1279 O O . THR A 1 175 ? -5.869 7.282 21.837 1.00 98.44 175 THR A O 1
ATOM 1282 N N . ALA A 1 176 ? -3.943 7.390 20.697 1.00 97.19 176 ALA A N 1
ATOM 1283 C CA . ALA A 1 176 ? -3.575 5.982 20.813 1.00 97.19 176 ALA A CA 1
ATOM 1284 C C . ALA A 1 176 ? -2.202 5.827 21.471 1.00 97.19 176 ALA A C 1
ATOM 1286 O O . ALA A 1 176 ? -1.294 6.618 21.192 1.00 97.19 176 ALA A O 1
ATOM 1287 N N . ARG A 1 177 ? -2.018 4.787 22.292 1.00 95.00 177 ARG A N 1
ATOM 1288 C CA . ARG A 1 177 ? -0.706 4.405 22.826 1.00 95.00 177 ARG A CA 1
ATOM 1289 C C . ARG A 1 177 ? -0.306 3.044 22.281 1.00 95.00 177 ARG A C 1
ATOM 1291 O O . ARG A 1 177 ? -1.101 2.112 22.204 1.00 95.00 177 ARG A O 1
ATOM 1298 N N . ASP A 1 178 ? 0.966 2.926 21.936 1.00 91.44 178 ASP A N 1
ATOM 1299 C CA . ASP A 1 178 ? 1.580 1.723 21.367 1.00 91.44 178 ASP A CA 1
ATOM 1300 C C . ASP A 1 178 ? 1.465 0.465 22.252 1.00 91.44 178 ASP A C 1
ATOM 1302 O O . ASP A 1 178 ? 1.599 -0.640 21.730 1.00 91.44 178 ASP A O 1
ATOM 1306 N N . A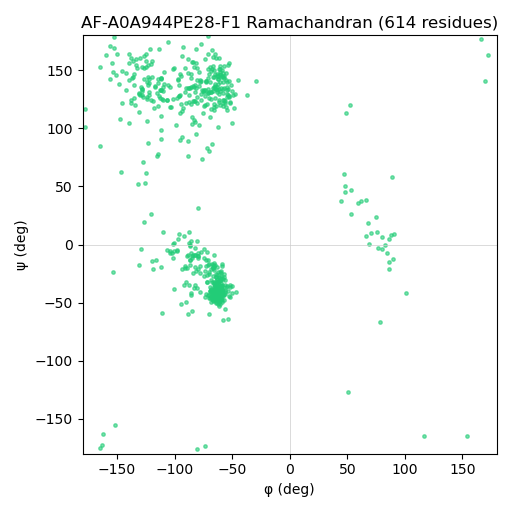RG A 1 179 ? 1.158 0.611 23.549 1.00 93.50 179 ARG A N 1
ATOM 1307 C CA . ARG A 1 179 ? 0.966 -0.488 24.514 1.00 93.50 179 ARG A CA 1
ATOM 1308 C C . ARG A 1 179 ? -0.491 -0.857 24.825 1.00 93.50 179 ARG A C 1
ATOM 1310 O O . ARG A 1 179 ? -0.715 -1.760 25.617 1.00 93.50 179 ARG A O 1
ATOM 1317 N N . ASP A 1 180 ? -1.499 -0.219 24.230 1.00 95.56 180 ASP A N 1
ATOM 1318 C CA . ASP A 1 180 ? -2.889 -0.428 24.688 1.00 95.56 180 ASP A CA 1
ATOM 1319 C C . ASP A 1 180 ? -3.448 -1.848 24.455 1.00 95.56 180 ASP A C 1
ATOM 1321 O O . ASP A 1 180 ? -4.429 -2.222 25.101 1.00 95.56 180 ASP A O 1
ATOM 1325 N N . PHE A 1 181 ? -2.862 -2.623 23.535 1.00 96.44 181 PHE A N 1
ATOM 1326 C CA . PHE A 1 181 ? -3.349 -3.946 23.106 1.00 96.44 181 PHE A CA 1
ATOM 1327 C C . PHE A 1 181 ? -2.289 -5.058 23.205 1.00 96.44 181 PHE A C 1
ATOM 1329 O O . PHE A 1 181 ? -2.410 -6.076 22.531 1.00 96.44 181 PHE A O 1
ATOM 1336 N N . GLN A 1 182 ? -1.230 -4.857 23.992 1.00 95.06 182 GLN A N 1
ATOM 1337 C CA . GLN A 1 182 ? -0.111 -5.798 24.137 1.00 95.06 182 GLN A CA 1
ATOM 1338 C C . GLN A 1 182 ? 0.652 -5.515 25.443 1.00 95.06 182 GLN A C 1
ATOM 1340 O O . GLN A 1 182 ? 0.486 -4.432 26.004 1.00 95.06 182 GLN A O 1
ATOM 1345 N N . THR A 1 183 ? 1.473 -6.446 25.939 1.00 94.81 183 THR A N 1
ATOM 1346 C CA . THR A 1 183 ? 2.191 -6.268 27.222 1.00 94.81 183 THR A CA 1
ATOM 1347 C C . THR A 1 183 ? 3.713 -6.227 27.104 1.00 94.81 183 THR A C 1
ATOM 1349 O O . THR A 1 183 ? 4.384 -5.799 28.046 1.00 94.81 183 THR A O 1
ATOM 1352 N N . ARG A 1 184 ? 4.279 -6.615 25.957 1.00 91.38 184 ARG A N 1
ATOM 1353 C CA . ARG A 1 184 ? 5.720 -6.574 25.688 1.00 91.38 184 ARG A CA 1
ATOM 1354 C C . ARG A 1 184 ? 6.266 -5.142 25.735 1.00 91.38 184 ARG A C 1
ATOM 1356 O O . ARG A 1 184 ? 5.682 -4.199 25.200 1.00 91.38 184 ARG A O 1
ATOM 1363 N N . ASP A 1 185 ? 7.440 -4.980 26.340 1.00 89.19 185 ASP A N 1
ATOM 1364 C CA . ASP A 1 185 ? 8.172 -3.712 26.332 1.00 89.19 185 ASP A CA 1
ATOM 1365 C C . ASP A 1 185 ? 9.486 -3.852 25.564 1.00 89.19 185 ASP A C 1
ATOM 1367 O O . ASP A 1 185 ? 10.551 -4.041 26.145 1.00 89.19 185 ASP A O 1
ATOM 1371 N N . ASP A 1 186 ? 9.391 -3.837 24.235 1.00 92.38 186 ASP A N 1
ATOM 1372 C CA . ASP A 1 186 ? 10.554 -3.938 23.361 1.00 92.38 186 ASP A CA 1
ATOM 1373 C C . ASP A 1 186 ? 11.228 -2.563 23.179 1.00 92.38 186 ASP A C 1
ATOM 1375 O O . ASP A 1 186 ? 10.701 -1.708 22.451 1.00 92.38 186 ASP A O 1
ATOM 1379 N N . PRO A 1 187 ? 12.403 -2.316 23.790 1.00 91.44 187 PRO A N 1
ATOM 1380 C CA . PRO A 1 187 ? 13.039 -1.004 23.758 1.00 91.44 187 PRO A CA 1
ATOM 1381 C C . PRO A 1 187 ? 13.510 -0.601 22.355 1.00 91.44 187 PRO A C 1
ATOM 1383 O O . PRO A 1 187 ? 13.722 0.587 22.120 1.00 91.44 187 PRO A O 1
ATOM 1386 N N . ARG A 1 188 ? 13.637 -1.544 21.407 1.00 91.81 188 ARG A N 1
ATOM 1387 C CA . ARG A 1 188 ? 14.039 -1.244 20.021 1.00 91.81 188 ARG A CA 1
ATOM 1388 C C . ARG A 1 188 ? 13.018 -0.356 19.311 1.00 91.81 188 ARG A C 1
ATOM 1390 O O . ARG A 1 188 ? 13.386 0.460 18.472 1.00 91.81 188 ARG A O 1
ATOM 1397 N N . VAL A 1 189 ? 11.733 -0.498 19.653 1.00 90.88 189 VAL A N 1
ATOM 1398 C CA . VAL A 1 189 ? 10.630 0.173 18.941 1.00 90.88 189 VAL A CA 1
ATOM 1399 C C . VAL A 1 189 ? 9.630 0.899 19.843 1.00 90.88 189 VAL A C 1
ATOM 1401 O O . VAL A 1 189 ? 8.915 1.764 19.336 1.00 90.88 189 VAL A O 1
ATOM 1404 N N . LEU A 1 190 ? 9.588 0.602 21.150 1.00 89.69 190 LEU A N 1
ATOM 1405 C CA . LEU A 1 190 ? 8.653 1.207 22.115 1.00 89.69 190 LEU A CA 1
ATOM 1406 C C . LEU A 1 190 ? 9.305 2.215 23.076 1.00 89.69 190 LEU A C 1
ATOM 1408 O O . LEU A 1 190 ? 8.599 2.865 23.851 1.00 89.69 190 LEU A O 1
ATOM 1412 N N . ALA A 1 191 ? 10.630 2.388 23.030 1.00 78.56 191 ALA A N 1
ATOM 1413 C CA . ALA A 1 191 ? 11.305 3.383 23.858 1.00 78.56 191 ALA A CA 1
ATOM 1414 C C . ALA A 1 191 ? 10.820 4.818 23.540 1.00 78.56 191 ALA A C 1
ATOM 1416 O O . ALA A 1 191 ? 10.445 5.122 22.398 1.00 78.56 191 ALA A O 1
ATOM 1417 N N . PRO A 1 192 ? 10.845 5.742 24.524 1.00 64.25 192 PRO A N 1
ATOM 1418 C CA . PRO A 1 192 ? 10.624 7.161 24.264 1.00 64.25 192 PRO A CA 1
ATOM 1419 C C . PRO A 1 192 ? 11.600 7.635 23.184 1.00 64.25 192 PRO A C 1
ATOM 1421 O O . PRO A 1 192 ? 12.787 7.325 23.256 1.00 64.25 192 PRO A O 1
ATOM 1424 N N . ALA A 1 193 ? 11.114 8.364 22.174 1.00 53.84 193 ALA A N 1
ATOM 1425 C CA . ALA A 1 193 ? 11.975 8.871 21.109 1.00 53.84 193 ALA A CA 1
ATOM 1426 C C . ALA A 1 193 ? 13.133 9.674 21.725 1.00 53.84 193 ALA A C 1
ATOM 1428 O O . ALA A 1 193 ? 12.893 10.699 22.363 1.00 53.84 193 ALA A O 1
ATOM 1429 N N . GLN A 1 194 ? 14.374 9.204 21.556 1.00 38.25 194 GLN A N 1
ATOM 1430 C CA . GLN A 1 194 ? 15.542 9.989 21.935 1.00 38.25 194 GLN A CA 1
ATOM 1431 C C . GLN A 1 194 ? 15.537 11.275 21.108 1.00 38.25 194 GLN A C 1
ATOM 1433 O O . GLN A 1 194 ? 15.374 11.251 19.885 1.00 38.25 194 GLN A O 1
ATOM 1438 N N . GLN A 1 195 ? 15.682 12.407 21.790 1.00 32.50 195 GLN A N 1
ATOM 1439 C CA . GLN A 1 195 ? 15.941 13.681 21.138 1.00 32.50 195 GLN A CA 1
ATOM 1440 C C . GLN A 1 195 ? 17.226 13.511 20.314 1.00 32.50 195 GLN A C 1
ATOM 1442 O O . GLN A 1 195 ? 18.164 12.891 20.825 1.00 32.50 195 GLN A O 1
ATOM 1447 N N . PRO A 1 196 ? 17.285 13.977 19.052 1.00 29.39 196 PRO A N 1
ATOM 1448 C CA . PRO A 1 196 ? 18.511 13.869 18.277 1.00 29.39 196 PRO A CA 1
ATOM 1449 C C . PRO A 1 196 ? 19.647 14.465 19.103 1.00 29.39 196 PRO A C 1
ATOM 1451 O O . PRO A 1 196 ? 19.504 15.583 19.608 1.00 29.39 196 PRO A O 1
ATOM 1454 N N . ALA A 1 197 ? 20.737 13.717 19.279 1.00 27.36 197 ALA A N 1
ATOM 1455 C CA . ALA A 1 197 ? 21.937 14.282 19.871 1.00 27.36 197 ALA A CA 1
ATOM 1456 C C . ALA A 1 197 ? 22.298 15.544 19.065 1.00 27.36 197 ALA A C 1
ATOM 1458 O O . ALA A 1 197 ? 22.233 15.495 17.828 1.00 27.36 197 ALA A O 1
ATOM 1459 N N . PRO A 1 198 ? 22.622 16.676 19.716 1.00 30.05 198 PRO A N 1
ATOM 1460 C CA . PRO A 1 198 ? 23.187 17.802 18.990 1.00 30.05 198 PRO A CA 1
ATOM 1461 C C . PRO A 1 198 ? 24.394 17.285 18.194 1.00 30.05 198 PRO A C 1
ATOM 1463 O O . PRO A 1 198 ? 25.098 16.400 18.694 1.00 30.05 198 PRO A O 1
ATOM 1466 N N . PRO A 1 199 ? 24.606 17.757 16.952 1.00 32.12 199 PRO A N 1
ATOM 1467 C CA . PRO A 1 199 ? 25.755 17.331 16.172 1.00 32.12 199 PRO A CA 1
ATOM 1468 C C . PRO A 1 199 ? 27.012 17.520 17.022 1.00 32.12 199 PRO A C 1
ATOM 1470 O O . PRO A 1 199 ? 27.276 18.619 17.514 1.00 32.12 199 PRO A O 1
ATOM 1473 N N . ALA A 1 200 ? 27.741 16.424 17.244 1.00 40.88 200 ALA A N 1
ATOM 1474 C CA . ALA A 1 200 ? 29.101 16.516 17.732 1.00 40.88 200 ALA A CA 1
ATOM 1475 C C . ALA A 1 200 ? 29.865 17.366 16.710 1.00 40.88 200 ALA A C 1
ATOM 1477 O O . ALA A 1 200 ? 29.747 17.131 15.508 1.00 40.88 200 ALA A O 1
ATOM 1478 N N . ASP A 1 201 ? 30.575 18.371 17.216 1.00 40.00 201 ASP A N 1
ATOM 1479 C CA . ASP A 1 201 ? 31.417 19.316 16.476 1.00 40.00 201 ASP A CA 1
ATOM 1480 C C . ASP A 1 201 ? 30.710 20.587 15.962 1.00 40.00 201 ASP A C 1
ATOM 1482 O O . ASP A 1 201 ? 30.757 20.941 14.786 1.00 40.00 201 ASP A O 1
ATOM 1486 N N . ALA A 1 202 ? 30.120 21.350 16.889 1.00 31.92 202 ALA A N 1
ATOM 1487 C CA . ALA A 1 202 ? 29.851 22.786 16.717 1.00 31.92 202 ALA A CA 1
ATOM 1488 C C . ALA A 1 202 ? 30.733 23.688 17.613 1.00 31.92 202 ALA A C 1
ATOM 1490 O O . ALA A 1 202 ? 30.495 24.890 17.698 1.00 31.92 202 ALA A O 1
ATOM 1491 N N . GLU A 1 203 ? 31.772 23.142 18.260 1.00 29.62 203 GLU A N 1
ATOM 1492 C CA . GLU A 1 203 ? 32.709 23.916 19.100 1.00 29.62 203 GLU A CA 1
ATOM 1493 C C . GLU A 1 203 ? 34.059 24.224 18.429 1.00 29.62 203 GLU A C 1
ATOM 1495 O O . GLU A 1 203 ? 34.825 25.044 18.931 1.00 29.62 203 GLU A O 1
ATOM 1500 N N . THR A 1 204 ? 34.341 23.665 17.249 1.00 31.84 204 THR A N 1
ATOM 1501 C CA . THR A 1 204 ? 35.630 23.862 16.555 1.00 31.84 204 THR A CA 1
ATOM 1502 C C . THR A 1 204 ? 35.601 24.895 15.424 1.00 31.84 204 THR A C 1
ATOM 1504 O O . THR A 1 204 ? 36.657 25.248 14.908 1.00 31.84 204 THR A O 1
ATOM 1507 N N . ALA A 1 205 ? 34.437 25.453 15.070 1.00 29.59 205 ALA A N 1
ATOM 1508 C CA . ALA A 1 205 ? 34.315 26.450 13.995 1.00 29.59 205 ALA A CA 1
ATOM 1509 C C . ALA A 1 205 ? 34.285 27.918 14.478 1.00 29.59 205 ALA A C 1
ATOM 1511 O O . ALA A 1 205 ? 34.316 28.835 13.663 1.00 29.59 205 ALA A O 1
ATOM 1512 N N . ALA A 1 206 ? 34.277 28.177 15.792 1.00 29.02 206 ALA A N 1
ATOM 1513 C CA . ALA A 1 206 ? 34.195 29.537 16.348 1.00 29.02 206 ALA A CA 1
ATOM 1514 C C . ALA A 1 206 ? 35.558 30.250 16.522 1.00 29.02 206 ALA A C 1
ATOM 1516 O O . ALA A 1 206 ? 35.637 31.300 17.159 1.00 29.02 206 ALA A O 1
ATOM 1517 N N . LYS A 1 207 ? 36.651 29.707 15.968 1.00 29.88 207 LYS A N 1
ATOM 1518 C CA . LYS A 1 207 ? 38.005 30.287 16.068 1.00 29.88 207 LYS A CA 1
ATOM 1519 C C . LYS A 1 207 ? 38.730 30.360 14.723 1.00 29.88 207 LYS A C 1
ATOM 1521 O O . LYS A 1 207 ? 39.871 29.934 14.615 1.00 29.88 207 LYS A O 1
ATOM 1526 N N . ALA A 1 208 ? 38.105 30.932 13.702 1.00 32.41 208 ALA A N 1
ATOM 1527 C CA . ALA A 1 208 ? 38.848 31.458 12.557 1.00 32.41 208 ALA A CA 1
ATOM 1528 C C . ALA A 1 208 ? 37.963 32.386 11.725 1.00 32.41 208 ALA A C 1
ATOM 1530 O O . ALA A 1 208 ? 37.374 31.928 10.764 1.00 32.41 208 ALA A O 1
ATOM 1531 N N . THR A 1 209 ? 37.879 33.665 12.098 1.00 28.36 209 THR A N 1
ATOM 1532 C CA . THR A 1 209 ? 37.860 34.807 11.159 1.00 28.36 209 THR A CA 1
ATOM 1533 C C . THR A 1 209 ? 37.818 36.107 11.963 1.00 28.36 209 THR A C 1
ATOM 1535 O O . THR A 1 209 ? 36.775 36.501 12.482 1.00 28.36 209 THR A O 1
ATOM 1538 N N . GLY A 1 210 ? 38.979 36.753 12.090 1.00 23.78 210 GLY A N 1
ATOM 1539 C CA . GLY A 1 210 ? 39.079 38.192 12.346 1.00 23.78 210 GLY A CA 1
ATOM 1540 C C . GLY A 1 210 ? 38.921 38.987 11.039 1.00 23.78 210 GLY A C 1
ATOM 1541 O O . GLY A 1 210 ? 38.919 38.384 9.966 1.00 23.78 210 GLY A O 1
ATOM 1542 N N . PRO A 1 211 ? 38.755 40.318 11.116 1.00 32.84 211 PRO A N 1
ATOM 1543 C CA . PRO A 1 211 ? 37.941 41.075 10.171 1.00 32.84 211 PRO A CA 1
ATOM 1544 C C . PRO A 1 211 ? 38.764 41.813 9.112 1.00 32.84 211 PRO A C 1
ATOM 1546 O O . PRO A 1 211 ? 39.836 42.326 9.419 1.00 32.84 211 PRO A O 1
ATOM 1549 N N . THR A 1 212 ? 38.185 42.008 7.927 1.00 26.67 212 THR A N 1
ATOM 1550 C CA . THR A 1 212 ? 38.446 43.199 7.103 1.00 26.67 212 THR A CA 1
ATOM 1551 C C . THR A 1 212 ? 37.185 43.598 6.348 1.00 26.67 212 THR A C 1
ATOM 1553 O O . THR A 1 212 ? 36.615 42.809 5.596 1.00 26.67 212 THR A O 1
ATOM 1556 N N . ALA A 1 213 ? 36.771 44.835 6.598 1.00 25.20 213 ALA A N 1
ATOM 1557 C CA . ALA A 1 213 ? 35.812 45.603 5.825 1.00 25.20 213 ALA A CA 1
ATOM 1558 C C . ALA A 1 213 ? 36.383 45.951 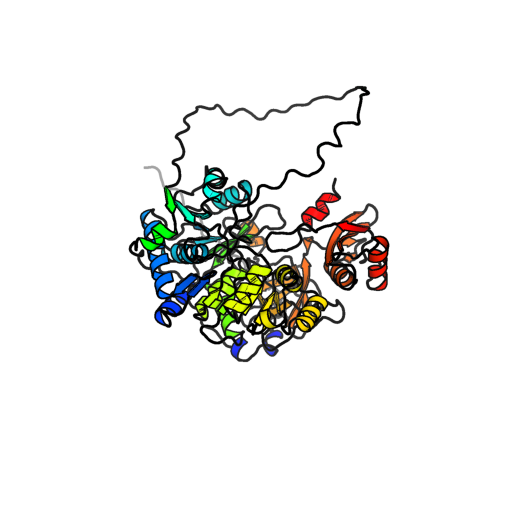4.439 1.00 25.20 213 ALA A C 1
ATOM 1560 O O . ALA A 1 213 ? 37.591 46.134 4.321 1.00 25.20 213 ALA A O 1
ATOM 1561 N N . ASP A 1 214 ? 35.530 46.105 3.426 1.00 24.69 214 ASP A N 1
ATOM 1562 C CA . ASP A 1 214 ? 35.213 47.450 2.934 1.00 24.69 214 ASP A CA 1
ATOM 1563 C C . ASP A 1 214 ? 33.965 47.465 2.039 1.00 24.69 214 ASP A C 1
ATOM 1565 O O . ASP A 1 214 ? 33.572 46.462 1.443 1.00 24.69 214 ASP A O 1
ATOM 1569 N N . ALA A 1 215 ? 33.316 48.623 2.038 1.00 25.16 215 ALA A N 1
ATOM 1570 C CA . ALA A 1 215 ? 32.002 48.916 1.484 1.00 25.16 215 ALA A CA 1
ATOM 1571 C C . ALA A 1 215 ? 32.017 49.226 -0.026 1.00 25.16 215 ALA A C 1
ATOM 1573 O O . ALA A 1 215 ? 33.011 49.726 -0.541 1.00 25.16 215 ALA A O 1
ATOM 1574 N N . THR A 1 216 ? 30.883 49.053 -0.722 1.00 23.72 216 THR A N 1
ATOM 1575 C CA . THR A 1 216 ? 30.016 50.163 -1.206 1.00 23.72 216 THR A CA 1
ATOM 1576 C C . THR A 1 216 ? 28.920 49.701 -2.185 1.00 23.72 216 THR A C 1
ATOM 1578 O O . THR A 1 216 ? 29.146 48.857 -3.041 1.00 23.72 216 THR A O 1
ATOM 1581 N N . ASP A 1 217 ? 27.745 50.318 -1.999 1.00 23.73 217 ASP A N 1
ATOM 1582 C CA . ASP A 1 217 ? 26.618 50.588 -2.909 1.00 23.73 217 ASP A CA 1
ATOM 1583 C C . ASP A 1 217 ? 25.940 49.481 -3.738 1.00 23.73 217 ASP A C 1
ATOM 1585 O O . ASP A 1 217 ? 26.498 48.938 -4.684 1.00 23.73 217 ASP A O 1
ATOM 1589 N N . ALA A 1 218 ? 24.630 49.303 -3.499 1.00 24.20 218 ALA A N 1
ATOM 1590 C CA . ALA A 1 218 ? 23.600 49.877 -4.382 1.00 24.20 218 ALA A CA 1
ATOM 1591 C C . ALA A 1 218 ? 22.161 49.588 -3.885 1.00 24.20 218 ALA A C 1
ATOM 1593 O O . ALA A 1 218 ? 21.700 48.451 -3.858 1.00 24.20 218 ALA A O 1
ATOM 1594 N N . THR A 1 219 ? 21.456 50.674 -3.551 1.00 25.62 219 THR A N 1
ATOM 1595 C CA . THR A 1 219 ? 20.024 50.965 -3.792 1.00 25.62 219 THR A CA 1
ATOM 1596 C C . THR A 1 219 ? 18.931 49.944 -3.446 1.00 25.62 219 THR A C 1
ATOM 1598 O O . THR A 1 219 ? 18.686 48.952 -4.127 1.00 25.62 219 THR A O 1
ATOM 1601 N N . THR A 1 220 ? 18.148 50.351 -2.451 1.00 25.77 220 THR A N 1
ATOM 1602 C CA . THR A 1 220 ? 16.800 49.915 -2.090 1.00 25.77 220 THR A CA 1
ATOM 1603 C C . THR A 1 220 ? 15.733 50.345 -3.107 1.00 25.77 220 THR A C 1
ATOM 1605 O O . THR A 1 220 ? 15.693 51.494 -3.538 1.00 25.77 220 THR A O 1
ATOM 1608 N N . ALA A 1 221 ? 14.781 49.451 -3.388 1.00 25.53 221 ALA A N 1
ATOM 1609 C CA . ALA A 1 221 ? 13.432 49.808 -3.828 1.00 25.53 221 ALA A CA 1
ATOM 1610 C C . ALA A 1 221 ? 12.423 48.874 -3.143 1.00 25.53 221 ALA A C 1
ATOM 1612 O O . ALA A 1 221 ? 12.311 47.691 -3.456 1.00 25.53 221 ALA A O 1
ATOM 1613 N N . THR A 1 222 ? 11.730 49.419 -2.148 1.00 25.83 222 THR A N 1
ATOM 1614 C CA . THR A 1 222 ? 10.612 48.815 -1.427 1.00 25.83 222 THR A CA 1
ATOM 1615 C C . THR A 1 222 ? 9.314 49.001 -2.213 1.00 25.83 222 THR A C 1
ATOM 1617 O O . THR A 1 222 ? 9.024 50.094 -2.692 1.00 25.83 222 THR A O 1
ATOM 1620 N N . ALA A 1 223 ? 8.489 47.956 -2.279 1.00 27.34 223 ALA A N 1
ATOM 1621 C CA . ALA A 1 223 ? 7.071 48.075 -2.601 1.00 27.34 223 ALA A CA 1
ATOM 1622 C C . ALA A 1 223 ? 6.258 47.286 -1.566 1.00 27.34 223 ALA A C 1
ATOM 1624 O O . ALA A 1 223 ? 6.382 46.071 -1.430 1.00 27.34 223 ALA A O 1
ATOM 1625 N N . SER A 1 224 ? 5.480 48.037 -0.792 1.00 25.62 224 SER A N 1
ATOM 1626 C CA . SER A 1 224 ? 4.587 47.625 0.288 1.00 25.62 224 SER A CA 1
ATOM 1627 C C . SER A 1 224 ? 3.319 46.934 -0.221 1.00 25.62 224 SER A C 1
ATOM 1629 O O . SER A 1 224 ? 2.690 47.428 -1.155 1.00 25.62 224 SER A O 1
ATOM 1631 N N . ALA A 1 225 ? 2.877 45.881 0.471 1.00 27.52 225 ALA A N 1
ATOM 1632 C CA . ALA A 1 225 ? 1.494 45.397 0.432 1.00 27.52 225 ALA A CA 1
ATOM 1633 C C . ALA A 1 225 ? 0.695 46.005 1.611 1.00 27.52 225 ALA A C 1
ATOM 1635 O O . ALA A 1 225 ? 1.287 46.249 2.666 1.00 27.52 225 ALA A O 1
ATOM 1636 N N . PRO A 1 226 ? -0.613 46.290 1.457 1.00 30.31 226 PRO A N 1
ATOM 1637 C CA . PRO A 1 226 ? -1.365 47.088 2.420 1.00 30.31 226 PRO A CA 1
ATOM 1638 C C . PRO A 1 226 ? -1.763 46.286 3.665 1.00 30.31 226 PRO A C 1
ATOM 1640 O O . PRO A 1 226 ? -2.149 45.120 3.584 1.00 30.31 226 PRO A O 1
ATOM 1643 N N . ALA A 1 227 ? -1.690 46.956 4.815 1.00 30.42 227 ALA A N 1
ATOM 1644 C CA . ALA A 1 227 ? -2.178 46.478 6.098 1.00 30.42 227 ALA A CA 1
ATOM 1645 C C . ALA A 1 227 ? -3.714 46.415 6.094 1.00 30.42 227 ALA A C 1
ATOM 1647 O O . ALA A 1 227 ? -4.378 47.413 5.814 1.00 30.42 227 ALA A O 1
ATOM 1648 N N . ALA A 1 228 ? -4.265 45.244 6.413 1.00 32.53 228 ALA A N 1
ATOM 1649 C CA . ALA A 1 228 ? -5.666 45.098 6.775 1.00 32.53 228 ALA A CA 1
ATOM 1650 C C . ALA A 1 228 ? -5.812 45.340 8.282 1.00 32.53 228 ALA A C 1
ATOM 1652 O O . ALA A 1 228 ? -5.081 44.767 9.091 1.00 32.53 228 ALA A O 1
ATOM 1653 N N . ASP A 1 229 ? -6.741 46.228 8.611 1.00 29.00 229 ASP A N 1
ATOM 1654 C CA . ASP A 1 229 ? -7.067 46.710 9.946 1.00 29.00 229 ASP A CA 1
ATOM 1655 C C . ASP A 1 229 ? -7.541 45.556 10.848 1.00 29.00 229 ASP A C 1
ATOM 1657 O O . ASP A 1 229 ? -8.462 44.809 10.506 1.00 29.00 229 ASP A O 1
ATOM 1661 N N . ALA A 1 230 ? -6.875 45.384 11.988 1.00 35.81 230 ALA A N 1
ATOM 1662 C CA . ALA A 1 230 ? -7.132 44.317 12.944 1.00 35.81 230 ALA A CA 1
ATOM 1663 C C . ALA A 1 230 ? -8.101 44.805 14.026 1.00 35.81 230 ALA A C 1
ATOM 1665 O O . ALA A 1 230 ? -7.691 45.316 15.066 1.00 35.81 230 ALA A O 1
ATOM 1666 N N . THR A 1 231 ? -9.399 44.591 13.820 1.00 32.88 231 THR A N 1
ATOM 1667 C CA . THR A 1 231 ? -10.334 44.480 14.945 1.00 32.88 231 THR A CA 1
ATOM 1668 C C . THR A 1 231 ? -10.242 43.063 15.501 1.00 32.88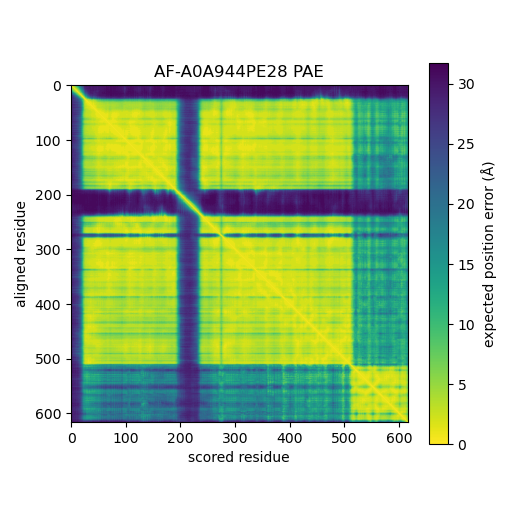 231 THR A C 1
ATOM 1670 O O . THR A 1 231 ? -10.867 42.132 14.988 1.00 32.88 231 THR A O 1
ATOM 1673 N N . ASP A 1 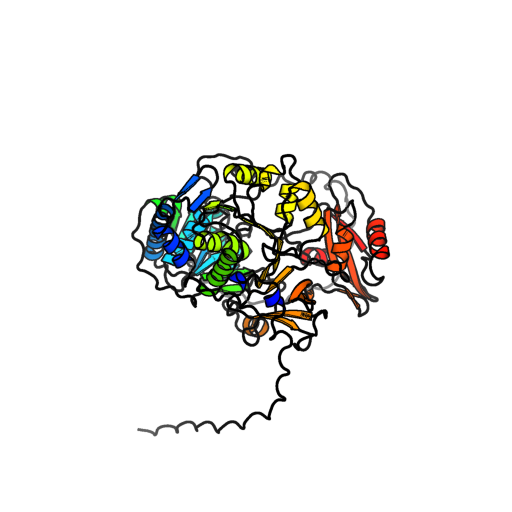232 ? -9.414 42.907 16.532 1.00 41.09 232 ASP A N 1
ATOM 1674 C CA . ASP A 1 232 ? -9.268 41.692 17.327 1.00 41.09 232 ASP A CA 1
ATOM 1675 C C . ASP A 1 232 ? -10.588 41.356 18.037 1.00 41.09 232 ASP A C 1
ATOM 1677 O O . ASP A 1 232 ? -10.967 41.942 19.049 1.00 41.09 232 ASP A O 1
ATOM 1681 N N . THR A 1 233 ? -11.311 40.402 17.458 1.00 35.91 233 THR A N 1
ATOM 1682 C CA . THR A 1 233 ? -12.313 39.591 18.154 1.00 35.91 233 THR A CA 1
ATOM 1683 C C . THR A 1 233 ? -11.947 38.127 17.941 1.00 35.91 233 THR A C 1
ATOM 1685 O O . THR A 1 233 ? -12.678 37.349 17.327 1.00 35.91 233 THR A O 1
ATOM 1688 N N . THR A 1 234 ? -10.762 37.730 18.413 1.00 40.69 234 THR A N 1
ATOM 1689 C CA . THR A 1 234 ? -10.371 36.318 18.463 1.00 40.69 234 THR A CA 1
ATOM 1690 C C . THR A 1 234 ? -11.240 35.572 19.475 1.00 40.69 234 THR A C 1
ATOM 1692 O O . THR A 1 234 ? -10.908 35.391 20.642 1.00 40.69 234 THR A O 1
ATOM 1695 N N . THR A 1 235 ? -12.397 35.101 19.011 1.00 39.19 235 THR A N 1
ATOM 1696 C CA . THR A 1 235 ? -13.121 34.040 19.713 1.00 39.19 235 THR A CA 1
ATOM 1697 C C . THR A 1 235 ? -12.176 32.833 19.749 1.00 39.19 235 THR A C 1
ATOM 1699 O O . THR A 1 235 ? -11.749 32.394 18.676 1.00 39.19 235 THR A O 1
ATOM 1702 N N . PRO A 1 236 ? -11.782 32.308 20.925 1.00 48.09 236 PRO A N 1
ATOM 1703 C CA . PRO A 1 236 ? -10.866 31.178 20.986 1.00 48.09 236 PRO A CA 1
ATOM 1704 C C . PRO A 1 236 ? -11.482 30.008 20.219 1.00 48.09 236 PRO A C 1
ATOM 1706 O O . PRO A 1 236 ? -12.594 29.578 20.528 1.00 48.09 236 PRO A O 1
ATOM 1709 N N . THR A 1 237 ? -10.782 29.506 19.196 1.00 55.06 237 THR A N 1
ATOM 1710 C CA . THR A 1 237 ? -11.210 28.292 18.496 1.00 55.06 237 THR A CA 1
ATOM 1711 C C . THR A 1 237 ? -11.338 27.182 19.542 1.00 55.06 237 THR A C 1
ATOM 1713 O O . THR A 1 237 ? -10.357 26.924 20.250 1.00 55.06 237 THR A O 1
ATOM 1716 N N . PRO A 1 238 ? -12.520 26.558 19.704 1.00 62.75 238 PRO A N 1
ATOM 1717 C CA . PRO A 1 238 ? -12.707 25.544 20.728 1.00 62.75 238 PRO A CA 1
ATOM 1718 C C . PRO A 1 238 ? -11.692 24.420 20.518 1.00 62.75 238 PRO A C 1
ATOM 1720 O O . PRO A 1 238 ? -11.462 23.967 19.396 1.00 62.75 238 PRO A O 1
ATOM 1723 N N . THR A 1 239 ? -11.046 24.004 21.609 1.00 74.25 239 THR A N 1
ATOM 1724 C CA . THR A 1 239 ? -10.105 22.881 21.559 1.00 74.25 239 THR A CA 1
ATOM 1725 C C . THR A 1 239 ? -10.888 21.626 21.158 1.00 74.25 239 THR A C 1
ATOM 1727 O O . THR A 1 239 ? -11.952 21.400 21.738 1.00 74.25 239 THR A O 1
ATOM 1730 N N . PRO A 1 240 ? -10.404 20.816 20.197 1.00 83.38 240 PRO A N 1
ATOM 1731 C CA . PRO A 1 240 ? -11.093 19.596 19.789 1.00 83.38 240 PRO A CA 1
ATOM 1732 C C . PRO A 1 240 ? -11.362 18.662 20.971 1.00 83.38 240 PRO A C 1
ATOM 1734 O O . PRO A 1 240 ? -10.504 18.492 21.846 1.00 83.38 240 PRO A O 1
ATOM 1737 N N . ASP A 1 241 ? -12.527 18.014 20.970 1.00 91.81 241 ASP A N 1
ATOM 1738 C CA . ASP A 1 241 ? -12.860 17.011 21.979 1.00 91.81 241 ASP A CA 1
ATOM 1739 C C . ASP A 1 241 ? -11.926 15.807 21.825 1.00 91.81 241 ASP A C 1
ATOM 1741 O O . ASP A 1 241 ? -11.913 15.153 20.779 1.00 91.81 241 ASP A O 1
ATOM 1745 N N . THR A 1 242 ? -11.106 15.558 22.845 1.00 96.38 242 THR A N 1
ATOM 1746 C CA . THR A 1 242 ? -10.021 14.576 22.806 1.00 96.38 242 THR A CA 1
ATOM 1747 C C . THR A 1 242 ? -10.318 13.424 23.756 1.00 96.38 242 THR A C 1
ATOM 1749 O O . THR A 1 242 ? -10.505 13.637 24.953 1.00 96.38 242 THR A O 1
ATOM 1752 N N . ALA A 1 243 ? -10.278 12.193 23.248 1.00 97.31 243 ALA A N 1
ATOM 1753 C CA . ALA A 1 243 ? -10.424 10.980 24.046 1.00 97.31 243 ALA A CA 1
ATOM 1754 C C . ALA A 1 243 ? -9.309 9.959 23.757 1.00 97.31 243 ALA A C 1
ATOM 1756 O O . ALA A 1 243 ? -8.617 10.015 22.740 1.00 97.31 243 ALA A O 1
ATOM 1757 N N . ASP A 1 244 ? -9.118 9.021 24.681 1.00 98.06 244 ASP A N 1
ATOM 1758 C CA . ASP A 1 244 ? -8.227 7.870 24.512 1.00 98.06 244 ASP A CA 1
ATOM 1759 C C . ASP A 1 244 ? -8.957 6.756 23.741 1.00 98.06 244 ASP A C 1
ATOM 1761 O O . ASP A 1 244 ? -10.037 6.317 24.144 1.00 98.06 244 ASP A O 1
ATOM 1765 N N . LEU A 1 245 ? -8.389 6.318 22.615 1.00 98.38 245 LEU A N 1
ATOM 1766 C CA . LEU A 1 245 ? -9.031 5.394 21.678 1.00 98.38 245 LEU A CA 1
ATOM 1767 C C . LEU A 1 245 ? -9.340 4.052 22.337 1.00 98.38 245 LEU A C 1
ATOM 1769 O O . LEU A 1 245 ? -10.460 3.564 22.216 1.00 98.38 245 LEU A O 1
ATOM 1773 N N . ALA A 1 246 ? -8.383 3.461 23.054 1.00 97.69 246 ALA A N 1
ATOM 1774 C CA . ALA A 1 246 ? -8.576 2.156 23.677 1.00 97.69 246 ALA A CA 1
ATOM 1775 C C . ALA A 1 246 ? -9.640 2.209 24.784 1.00 97.69 246 ALA A C 1
ATOM 1777 O O . ALA A 1 246 ? -10.457 1.296 24.915 1.00 97.69 246 ALA A O 1
ATOM 1778 N N . THR A 1 247 ? -9.685 3.311 25.536 1.00 98.06 247 THR A N 1
ATOM 1779 C CA . THR A 1 247 ? -10.744 3.576 26.514 1.00 98.06 247 THR A CA 1
ATOM 1780 C C . THR A 1 247 ? -12.110 3.659 25.840 1.00 98.06 247 THR A C 1
ATOM 1782 O O . THR A 1 247 ? -13.053 3.024 26.304 1.00 98.06 247 THR A O 1
ATOM 1785 N N . VAL A 1 248 ? -12.237 4.404 24.736 1.00 98.06 248 VAL A N 1
ATOM 1786 C CA . VAL A 1 248 ? -13.497 4.501 23.979 1.00 98.06 248 VAL A CA 1
ATOM 1787 C C . VAL A 1 248 ? -13.894 3.149 23.386 1.00 98.06 248 VAL A C 1
ATOM 1789 O O . VAL A 1 248 ? -15.051 2.750 23.506 1.00 98.06 248 VAL A O 1
ATOM 1792 N N . ALA A 1 249 ? -12.957 2.410 22.795 1.00 97.69 249 ALA A N 1
ATOM 1793 C CA . ALA A 1 249 ? -13.225 1.106 22.194 1.00 97.69 249 ALA A CA 1
ATOM 1794 C C . ALA A 1 249 ? -13.799 0.111 23.220 1.00 97.69 249 ALA A C 1
ATOM 1796 O O . ALA A 1 249 ? -14.746 -0.612 22.928 1.00 97.69 249 ALA A O 1
ATOM 1797 N N . ARG A 1 250 ? -13.306 0.140 24.465 1.00 97.69 250 ARG A N 1
ATOM 1798 C CA . ARG A 1 250 ? -13.768 -0.741 25.553 1.00 97.69 250 ARG A CA 1
ATOM 1799 C C . ARG A 1 250 ? -15.077 -0.303 26.222 1.00 97.69 250 ARG A C 1
ATOM 1801 O O . ARG A 1 250 ? -15.635 -1.073 26.998 1.00 97.69 250 ARG A O 1
ATOM 1808 N N . ARG A 1 251 ? -15.592 0.901 25.934 1.00 94.81 251 ARG A N 1
ATOM 1809 C CA . ARG A 1 251 ? -16.856 1.409 26.510 1.00 94.81 251 ARG A CA 1
ATOM 1810 C C . ARG A 1 251 ? -18.118 0.779 25.920 1.00 94.81 251 ARG A C 1
ATOM 1812 O O . ARG A 1 251 ? -19.181 0.981 26.499 1.00 94.81 251 ARG A O 1
ATOM 1819 N N . ARG A 1 252 ? -18.012 0.030 24.814 1.00 91.75 252 ARG A N 1
ATOM 1820 C CA . ARG A 1 252 ? -19.141 -0.632 24.132 1.00 91.75 252 ARG A CA 1
ATOM 1821 C C . ARG A 1 252 ? -20.280 0.344 23.791 1.00 91.75 252 ARG A C 1
ATOM 1823 O O . ARG A 1 252 ? -21.447 0.069 24.059 1.00 91.75 252 ARG A O 1
ATOM 1830 N N . HIS A 1 253 ? -19.945 1.504 23.220 1.00 91.19 253 HIS A N 1
ATOM 1831 C CA . HIS A 1 253 ? -20.955 2.384 22.628 1.00 91.19 253 HIS A CA 1
ATOM 1832 C C . HIS A 1 253 ? -21.741 1.618 21.547 1.00 91.19 253 HIS A C 1
ATOM 1834 O O . HIS A 1 253 ? -21.145 0.804 20.839 1.00 91.19 253 HIS A O 1
ATOM 1840 N N . PRO A 1 254 ? -23.056 1.859 21.399 1.00 92.88 254 PRO A N 1
ATOM 1841 C CA . PRO A 1 254 ? -23.830 1.205 20.353 1.00 92.88 254 PRO A CA 1
ATOM 1842 C C . PRO A 1 254 ? -23.306 1.624 18.976 1.00 92.88 254 PRO A C 1
ATOM 1844 O O . PRO A 1 254 ? -23.056 2.810 18.742 1.00 92.88 254 PRO A O 1
ATOM 1847 N N . ALA A 1 255 ? -23.158 0.655 18.074 1.00 92.56 255 ALA A N 1
ATOM 1848 C CA . ALA A 1 255 ? -22.803 0.927 16.688 1.00 92.56 255 ALA A CA 1
ATOM 1849 C C . ALA A 1 255 ? -23.857 1.842 16.032 1.00 92.56 255 ALA A C 1
ATOM 1851 O O . ALA A 1 255 ? -25.051 1.715 16.333 1.00 92.56 255 ALA A O 1
ATOM 1852 N N . PRO A 1 256 ? -23.456 2.755 15.129 1.00 94.88 256 PRO A N 1
ATOM 1853 C CA . PRO A 1 256 ? -24.418 3.475 14.306 1.00 94.88 256 PRO A CA 1
ATOM 1854 C C . PRO A 1 256 ? -25.175 2.499 13.382 1.00 94.88 256 PRO A C 1
ATOM 1856 O O . PRO A 1 256 ? -24.693 1.391 13.127 1.00 94.88 256 PRO A O 1
ATOM 1859 N N . PRO A 1 257 ? -26.349 2.895 12.853 1.00 93.94 257 PRO A N 1
ATOM 1860 C CA . PRO A 1 257 ? -27.029 2.136 11.806 1.00 93.94 257 PRO A CA 1
ATOM 1861 C C . PRO A 1 257 ? -26.108 1.874 10.611 1.00 93.94 257 PRO A C 1
ATOM 1863 O O . PRO A 1 257 ? -25.184 2.650 10.362 1.00 93.94 257 PRO A O 1
ATOM 1866 N N . ASP A 1 258 ? -26.383 0.810 9.851 1.00 93.56 258 ASP A N 1
ATOM 1867 C CA . ASP A 1 258 ? -25.585 0.498 8.666 1.00 93.56 258 ASP A CA 1
ATOM 1868 C C . ASP A 1 258 ? -25.561 1.698 7.696 1.00 93.56 258 ASP A C 1
ATOM 1870 O O . ASP A 1 258 ? -26.627 2.165 7.279 1.00 93.56 258 ASP A O 1
ATOM 1874 N N . PRO A 1 259 ? -24.372 2.209 7.327 1.00 93.38 259 PRO A N 1
ATOM 1875 C CA . PRO A 1 259 ? -24.247 3.368 6.449 1.00 93.38 259 PRO A CA 1
ATOM 1876 C C . PRO A 1 259 ? -24.612 3.082 4.983 1.00 93.38 259 PRO A C 1
ATOM 1878 O O . PRO A 1 259 ? -24.629 4.016 4.179 1.00 93.38 259 PRO A O 1
ATOM 1881 N N . GLY A 1 260 ? -24.873 1.824 4.607 1.00 95.12 260 GLY A N 1
ATOM 1882 C CA . GLY A 1 260 ? -25.254 1.443 3.247 1.00 95.12 260 GLY A CA 1
ATOM 1883 C C . GLY A 1 260 ? -24.134 1.662 2.227 1.00 95.12 260 GLY A C 1
ATOM 1884 O O . GLY A 1 260 ? -24.400 2.113 1.114 1.00 95.12 260 GLY A O 1
ATOM 1885 N N . LEU A 1 261 ? -22.879 1.392 2.613 1.00 96.00 261 LEU A N 1
ATOM 1886 C CA . LEU A 1 261 ? -21.710 1.588 1.748 1.00 96.00 261 LEU A CA 1
ATOM 1887 C C . LEU A 1 261 ? -21.779 0.719 0.489 1.00 96.00 261 LEU A C 1
ATOM 1889 O O . LEU A 1 261 ? -21.985 -0.494 0.553 1.00 96.00 261 LEU A O 1
ATOM 1893 N N . THR A 1 262 ? -21.499 1.331 -0.654 1.00 97.62 262 THR A N 1
ATOM 1894 C CA . THR A 1 262 ? -21.462 0.681 -1.964 1.00 97.62 262 THR A CA 1
ATOM 1895 C C . THR A 1 262 ? -20.048 0.664 -2.539 1.00 97.62 262 THR A C 1
ATOM 1897 O O . THR A 1 262 ? -19.154 1.377 -2.086 1.00 97.62 262 THR A O 1
ATOM 1900 N N . ALA A 1 263 ? -19.849 -0.115 -3.605 1.00 98.06 263 ALA A N 1
ATOM 1901 C CA . ALA A 1 263 ? -18.583 -0.150 -4.337 1.00 98.06 263 ALA A CA 1
ATOM 1902 C C . ALA A 1 263 ? -18.186 1.209 -4.947 1.00 98.06 263 ALA A C 1
ATOM 1904 O O . ALA A 1 263 ? -17.000 1.439 -5.186 1.00 98.06 263 ALA A O 1
ATOM 1905 N N . ALA A 1 264 ? -19.158 2.094 -5.189 1.00 97.50 264 ALA A N 1
ATOM 1906 C CA . ALA A 1 264 ? -18.945 3.412 -5.779 1.00 97.50 264 ALA A CA 1
ATOM 1907 C C . ALA A 1 264 ? -18.555 4.487 -4.751 1.00 97.50 264 ALA A C 1
ATOM 1909 O O . ALA A 1 264 ? -18.144 5.576 -5.143 1.00 97.50 264 ALA A O 1
ATOM 1910 N N . ASP A 1 265 ? -18.677 4.201 -3.453 1.00 97.94 265 ASP A N 1
ATOM 1911 C CA . ASP A 1 265 ? -18.346 5.165 -2.410 1.00 97.94 265 ASP A CA 1
ATOM 1912 C C . ASP A 1 265 ? -16.828 5.274 -2.208 1.00 97.94 265 ASP A C 1
ATOM 1914 O O . ASP A 1 265 ? -16.096 4.276 -2.224 1.00 97.94 265 ASP A O 1
ATOM 1918 N N . THR A 1 266 ? -16.350 6.502 -1.994 1.00 98.44 266 THR A N 1
ATOM 1919 C CA . THR A 1 266 ? -14.946 6.774 -1.669 1.00 98.44 266 THR A CA 1
ATOM 1920 C C . THR A 1 266 ? -14.611 6.179 -0.308 1.00 98.44 266 THR A C 1
ATOM 1922 O O . THR A 1 266 ? -15.158 6.587 0.711 1.00 98.44 266 THR A O 1
ATOM 1925 N N . ALA A 1 267 ? -13.675 5.237 -0.285 1.00 98.44 267 ALA A N 1
ATOM 1926 C CA . ALA A 1 267 ? -13.186 4.617 0.938 1.00 98.44 267 ALA A CA 1
ATOM 1927 C C . ALA A 1 267 ? -12.066 5.440 1.574 1.00 98.44 267 ALA A C 1
ATOM 1929 O O . ALA A 1 267 ? -12.016 5.580 2.800 1.00 98.44 267 ALA A O 1
ATOM 1930 N N . LEU A 1 268 ? -11.160 5.948 0.728 1.00 98.56 268 LEU A N 1
ATOM 1931 C CA . LEU A 1 268 ? -9.951 6.657 1.130 1.00 98.56 268 LEU A CA 1
ATOM 1932 C C . LEU A 1 268 ? -9.745 7.923 0.294 1.00 98.56 268 LEU A C 1
ATOM 1934 O O . LEU A 1 268 ? -9.998 7.925 -0.911 1.00 98.56 268 LEU A O 1
ATOM 1938 N N . ILE A 1 269 ? -9.174 8.952 0.915 1.00 98.19 269 ILE A N 1
ATOM 1939 C CA . ILE A 1 269 ? -8.467 10.026 0.208 1.00 98.19 269 ILE A CA 1
ATOM 1940 C C . ILE A 1 269 ? -6.987 9.894 0.555 1.00 98.19 269 ILE A C 1
ATOM 1942 O O . ILE A 1 269 ? -6.540 10.311 1.625 1.00 98.19 269 ILE A O 1
ATOM 1946 N N . SER A 1 270 ? -6.226 9.268 -0.337 1.00 92.06 270 SER A N 1
ATOM 1947 C CA . SER A 1 270 ? -4.811 8.973 -0.121 1.00 92.06 270 SER A CA 1
ATOM 1948 C C . SER A 1 270 ? -3.938 10.052 -0.750 1.00 92.06 270 SER A C 1
ATOM 1950 O O . SER A 1 270 ? -3.880 10.187 -1.972 1.00 92.06 270 SER A O 1
ATOM 1952 N N . TYR A 1 271 ? -3.236 10.817 0.088 1.00 82.75 271 TYR A N 1
ATOM 1953 C CA . TYR A 1 271 ? -2.335 11.867 -0.382 1.00 82.75 271 TYR A CA 1
ATOM 1954 C C . TYR A 1 271 ? -1.027 11.279 -0.900 1.00 82.75 271 TYR A C 1
ATOM 1956 O O . TYR A 1 271 ? -0.317 10.571 -0.185 1.00 82.75 271 TYR A O 1
ATOM 1964 N N . THR A 1 272 ? -0.687 11.605 -2.145 1.00 64.94 272 THR A N 1
ATOM 1965 C CA . THR A 1 272 ? 0.602 11.257 -2.745 1.00 64.94 272 THR A CA 1
ATOM 1966 C C . THR A 1 272 ? 1.480 12.491 -2.837 1.00 64.94 272 THR A C 1
ATOM 1968 O O . THR A 1 272 ? 1.028 13.564 -3.230 1.00 64.94 272 THR A O 1
ATOM 1971 N N . SER A 1 273 ? 2.764 12.357 -2.497 1.00 56.03 273 SER A N 1
ATOM 1972 C CA . SER A 1 273 ? 3.762 13.385 -2.789 1.00 56.03 273 SER A CA 1
ATOM 1973 C C . SER A 1 273 ? 4.030 13.386 -4.298 1.00 56.03 273 SER A C 1
ATOM 1975 O O . SER A 1 273 ? 4.946 12.719 -4.791 1.00 56.03 273 SER A O 1
ATOM 1977 N N . GLY A 1 274 ? 3.169 14.070 -5.049 1.00 46.94 274 GLY A N 1
ATOM 1978 C CA . GLY A 1 274 ? 3.354 14.317 -6.470 1.00 46.94 274 GLY A CA 1
ATOM 1979 C C . GLY A 1 274 ? 4.621 15.131 -6.730 1.00 46.94 274 GLY A C 1
ATOM 1980 O O . GLY A 1 274 ? 5.173 15.810 -5.866 1.00 46.94 274 GLY A O 1
ATOM 1981 N N . THR A 1 275 ? 5.107 15.082 -7.961 1.00 39.50 275 THR A N 1
ATOM 1982 C CA . THR A 1 275 ? 6.401 15.672 -8.337 1.00 39.50 275 THR A CA 1
ATOM 1983 C C . THR A 1 275 ? 6.311 17.181 -8.550 1.00 39.50 275 THR A C 1
ATOM 1985 O O . THR A 1 275 ? 7.332 17.843 -8.695 1.00 39.50 275 THR A O 1
ATOM 1988 N N . SER A 1 276 ? 5.082 17.704 -8.521 1.00 43.62 276 SER A N 1
ATOM 1989 C CA . SER A 1 276 ? 4.697 19.111 -8.601 1.00 43.62 276 SER A CA 1
ATOM 1990 C C . SER A 1 276 ? 4.795 19.870 -7.269 1.00 43.62 276 SER A C 1
ATOM 1992 O O . SER A 1 276 ? 4.555 21.069 -7.255 1.00 43.62 276 SER A O 1
ATOM 1994 N N . GLY A 1 277 ? 5.148 19.214 -6.155 1.00 50.00 277 GLY A N 1
ATOM 1995 C CA . GLY A 1 277 ? 5.435 19.869 -4.867 1.00 50.00 277 GLY A CA 1
ATOM 1996 C C . GLY A 1 277 ? 4.307 19.808 -3.832 1.00 50.00 277 GLY A C 1
ATOM 1997 O O . GLY A 1 277 ? 4.593 19.514 -2.676 1.00 50.00 277 GLY A O 1
ATOM 1998 N N . THR A 1 278 ? 3.045 19.997 -4.227 1.00 59.81 278 THR A N 1
ATOM 1999 C CA . THR A 1 278 ? 1.891 19.874 -3.312 1.00 59.81 278 THR A CA 1
ATOM 2000 C C . THR A 1 278 ? 1.282 18.469 -3.390 1.00 59.81 278 THR A C 1
ATOM 2002 O O . THR A 1 278 ? 1.003 18.008 -4.505 1.00 59.81 278 THR A O 1
ATOM 2005 N N . PRO A 1 279 ? 1.079 17.767 -2.257 1.00 71.56 279 PRO A N 1
ATOM 2006 C CA . PRO A 1 279 ? 0.431 16.462 -2.256 1.00 71.56 279 PRO A CA 1
ATOM 2007 C C . PRO A 1 279 ? -0.998 16.508 -2.811 1.00 71.56 279 PRO A C 1
ATOM 2009 O O . PRO A 1 279 ? -1.741 17.435 -2.511 1.00 71.56 279 PRO A O 1
ATOM 2012 N N . LYS A 1 280 ? -1.397 15.501 -3.594 1.00 83.50 280 LYS A N 1
ATOM 2013 C CA . LYS A 1 280 ? -2.758 15.395 -4.157 1.00 83.50 280 LYS A CA 1
ATOM 2014 C C . LYS A 1 280 ? -3.486 14.210 -3.534 1.00 83.50 280 LYS A C 1
ATOM 2016 O O . LYS A 1 280 ? -2.912 13.125 -3.458 1.00 83.50 280 LYS A O 1
ATOM 2021 N N . GLY A 1 281 ? -4.731 14.404 -3.104 1.00 91.50 281 GLY A N 1
ATOM 2022 C CA . GLY A 1 281 ? -5.559 13.339 -2.536 1.00 91.50 281 GLY A CA 1
ATOM 2023 C C . GLY A 1 281 ? -6.223 12.497 -3.626 1.00 91.50 281 GLY A C 1
ATOM 2024 O O . GLY A 1 281 ? -7.179 12.951 -4.242 1.00 91.50 281 GLY A O 1
ATOM 2025 N N . ALA A 1 282 ? -5.751 11.279 -3.880 1.00 95.00 282 ALA A N 1
ATOM 2026 C CA . ALA A 1 282 ? -6.422 10.346 -4.789 1.00 95.00 282 ALA A CA 1
ATOM 2027 C C . ALA A 1 282 ? -7.653 9.724 -4.108 1.00 95.00 282 ALA A C 1
ATOM 2029 O O . ALA A 1 282 ? -7.563 9.274 -2.965 1.00 95.00 282 ALA A O 1
ATOM 2030 N N . MET A 1 283 ? -8.798 9.697 -4.797 1.00 97.81 283 MET A N 1
ATOM 2031 C CA . MET A 1 283 ? -10.055 9.172 -4.248 1.00 97.81 283 MET A CA 1
ATOM 2032 C C . MET A 1 283 ? -10.181 7.663 -4.499 1.00 97.81 283 MET A C 1
ATOM 2034 O O . MET A 1 283 ? -10.723 7.242 -5.517 1.00 97.81 283 MET A O 1
ATOM 2038 N N . ASN A 1 284 ? -9.687 6.821 -3.590 1.00 98.56 284 ASN A N 1
ATOM 2039 C CA . ASN A 1 284 ? -9.791 5.368 -3.745 1.00 98.56 284 ASN A CA 1
ATOM 2040 C C . ASN A 1 284 ? -11.182 4.873 -3.327 1.00 98.56 284 ASN A C 1
ATOM 2042 O O . ASN A 1 284 ? -11.606 5.059 -2.184 1.00 98.56 284 ASN A O 1
ATOM 2046 N N . LEU A 1 285 ? -11.881 4.213 -4.251 1.00 98.50 285 LEU A N 1
ATOM 2047 C CA . LEU A 1 285 ? -13.224 3.673 -4.032 1.00 98.50 285 LEU A CA 1
ATOM 2048 C C . LEU A 1 285 ? -13.192 2.338 -3.286 1.00 98.50 285 LEU A C 1
ATOM 2050 O O . LEU A 1 285 ? -12.256 1.550 -3.442 1.00 98.50 285 LEU A O 1
ATOM 2054 N N . HIS A 1 286 ? -14.257 2.032 -2.545 1.00 98.38 286 HIS A N 1
ATOM 2055 C CA . HIS A 1 286 ? -14.418 0.730 -1.896 1.00 98.38 286 HIS A CA 1
ATOM 2056 C C . HIS A 1 286 ? -14.336 -0.436 -2.889 1.00 98.38 286 HIS A C 1
ATOM 2058 O O . HIS A 1 286 ? -13.639 -1.411 -2.608 1.00 98.38 286 HIS A O 1
ATOM 2064 N N . GLY A 1 287 ? -14.975 -0.312 -4.056 1.00 98.31 287 GLY A N 1
ATOM 2065 C CA . GLY A 1 287 ? -14.950 -1.334 -5.102 1.00 98.31 287 GLY A CA 1
ATOM 2066 C C . GLY A 1 287 ? -13.564 -1.554 -5.705 1.00 98.31 287 GLY A C 1
ATOM 2067 O O . GLY A 1 287 ? -13.200 -2.688 -6.000 1.00 98.31 287 GLY A O 1
ATOM 2068 N N . ALA A 1 288 ? -12.759 -0.496 -5.836 1.00 98.19 288 ALA A N 1
ATOM 2069 C CA . ALA A 1 288 ? -11.385 -0.602 -6.327 1.00 98.19 288 ALA A CA 1
ATOM 2070 C C . ALA A 1 288 ? -10.492 -1.357 -5.324 1.00 98.19 288 ALA A C 1
ATOM 2072 O O . ALA A 1 288 ? -9.726 -2.242 -5.714 1.00 98.19 288 ALA A O 1
ATOM 2073 N N . LEU A 1 289 ? -10.638 -1.058 -4.024 1.00 98.62 289 LEU A N 1
ATOM 2074 C CA . LEU A 1 289 ? -9.922 -1.766 -2.957 1.00 98.62 289 LEU A CA 1
ATOM 2075 C C . LEU A 1 289 ? -10.286 -3.254 -2.933 1.00 98.62 289 LEU A C 1
ATOM 2077 O O . LEU A 1 289 ? -9.395 -4.103 -2.900 1.00 98.62 289 LEU A O 1
ATOM 2081 N N . THR A 1 290 ? -11.581 -3.588 -2.953 1.00 98.56 290 THR A N 1
ATOM 2082 C CA . THR A 1 290 ? -12.025 -4.987 -2.878 1.00 98.56 290 THR A CA 1
ATOM 2083 C C . THR A 1 290 ? -11.746 -5.758 -4.157 1.00 98.56 290 THR A C 1
ATOM 2085 O O . THR A 1 290 ? -11.438 -6.948 -4.074 1.00 98.56 290 THR A O 1
ATOM 2088 N N . HIS A 1 291 ? -11.789 -5.108 -5.324 1.00 98.50 291 HIS A N 1
ATOM 2089 C CA . HIS A 1 291 ? -11.370 -5.708 -6.587 1.00 98.50 291 HIS A CA 1
ATOM 2090 C C . HIS A 1 291 ? -9.929 -6.210 -6.498 1.00 98.50 291 HIS A C 1
ATOM 2092 O O . HIS A 1 291 ? -9.679 -7.403 -6.686 1.00 98.50 291 HIS A O 1
ATOM 2098 N N . ASN A 1 292 ? -8.994 -5.331 -6.126 1.00 97.69 292 ASN A N 1
ATOM 2099 C CA . ASN A 1 292 ? -7.591 -5.713 -6.020 1.00 97.69 292 ASN A CA 1
ATOM 2100 C C . ASN A 1 292 ? -7.327 -6.680 -4.863 1.00 97.69 292 ASN A C 1
ATOM 2102 O O . ASN A 1 292 ? -6.593 -7.645 -5.053 1.00 97.69 292 ASN A O 1
ATOM 2106 N N . ALA A 1 293 ? -7.975 -6.516 -3.706 1.00 98.19 293 ALA A N 1
ATOM 2107 C CA . ALA A 1 293 ? -7.872 -7.481 -2.609 1.00 98.19 293 ALA A CA 1
ATOM 2108 C C . ALA A 1 293 ? -8.320 -8.892 -3.035 1.00 98.19 293 ALA A C 1
ATOM 2110 O O . ALA A 1 293 ? -7.629 -9.874 -2.771 1.00 98.19 293 ALA A O 1
ATOM 2111 N N . THR A 1 294 ? -9.431 -8.998 -3.768 1.00 97.88 294 THR A N 1
ATOM 2112 C CA . THR A 1 294 ? -9.938 -10.278 -4.290 1.00 97.88 294 THR A CA 1
ATOM 2113 C C . THR A 1 294 ? -8.991 -10.864 -5.340 1.00 97.88 294 THR A C 1
ATOM 2115 O O . THR A 1 294 ? -8.728 -12.068 -5.328 1.00 97.88 294 THR A O 1
ATOM 2118 N N . ARG A 1 295 ? -8.420 -10.035 -6.228 1.00 96.38 295 ARG A N 1
ATOM 2119 C CA . ARG A 1 295 ? -7.399 -10.476 -7.197 1.00 96.38 295 ARG A CA 1
ATOM 2120 C C . ARG A 1 295 ? -6.123 -10.973 -6.510 1.00 96.38 295 ARG A C 1
ATOM 2122 O O . ARG A 1 295 ? -5.574 -11.979 -6.948 1.00 96.38 295 ARG A O 1
ATOM 2129 N N . GLN A 1 296 ? -5.701 -10.350 -5.411 1.00 94.75 296 GLN A N 1
ATOM 2130 C CA . GLN A 1 296 ? -4.570 -10.829 -4.611 1.00 94.75 296 GLN A CA 1
ATOM 2131 C C . GLN A 1 296 ? -4.868 -12.197 -3.982 1.00 94.75 296 GLN A C 1
ATOM 2133 O O . GLN A 1 296 ? -4.071 -13.117 -4.133 1.00 94.75 296 GLN A O 1
ATOM 2138 N N . VAL A 1 297 ? -6.024 -12.364 -3.328 1.00 95.06 297 VAL A N 1
ATOM 2139 C CA . VAL A 1 297 ? -6.396 -13.643 -2.687 1.00 95.06 297 VAL A CA 1
ATOM 2140 C C . VAL A 1 297 ? -6.534 -14.767 -3.716 1.00 95.06 297 VAL A C 1
ATOM 2142 O O . VAL A 1 297 ? -5.987 -15.844 -3.524 1.00 95.06 297 VAL A O 1
ATOM 2145 N N . THR A 1 298 ? -7.204 -14.514 -4.841 1.00 92.19 298 THR A N 1
ATOM 2146 C CA . THR A 1 298 ? -7.390 -15.522 -5.905 1.00 92.19 298 THR A CA 1
ATOM 2147 C C . THR A 1 298 ? -6.112 -15.821 -6.694 1.00 92.19 298 THR A C 1
ATOM 2149 O O . THR A 1 298 ? -5.978 -16.902 -7.267 1.00 92.19 298 THR A O 1
ATOM 2152 N N . GLY A 1 299 ? -5.176 -14.870 -6.753 1.00 92.38 299 GLY A N 1
ATOM 2153 C CA . GLY A 1 299 ? -3.910 -15.001 -7.471 1.00 92.38 299 GLY A CA 1
ATOM 2154 C C . GLY A 1 299 ? -2.784 -15.655 -6.670 1.00 92.38 299 GLY A C 1
ATOM 2155 O O . GLY A 1 299 ? -1.771 -16.029 -7.267 1.00 92.38 299 GLY A O 1
ATOM 2156 N N . HIS A 1 300 ? -2.938 -15.797 -5.353 1.00 94.50 300 HIS A N 1
ATOM 2157 C CA . HIS A 1 300 ? -1.944 -16.418 -4.485 1.00 94.50 300 HIS A CA 1
ATOM 2158 C C . HIS A 1 300 ? -2.406 -17.791 -3.978 1.00 94.50 300 HIS A C 1
ATOM 2160 O O . HIS A 1 300 ? -3.590 -17.993 -3.729 1.00 94.50 300 HIS A O 1
ATOM 2166 N N . PRO A 1 301 ? -1.480 -18.736 -3.747 1.00 93.81 301 PRO A N 1
ATOM 2167 C CA . PRO A 1 301 ? -1.802 -20.069 -3.240 1.00 93.81 301 PRO A CA 1
ATOM 2168 C C . PRO A 1 301 ? -2.029 -20.091 -1.716 1.00 93.81 301 PRO A C 1
ATOM 2170 O O . PRO A 1 301 ? -1.719 -21.085 -1.069 1.00 93.81 301 PRO A O 1
ATOM 2173 N N . LEU A 1 302 ? -2.536 -19.003 -1.128 1.00 95.81 302 LEU A N 1
ATOM 2174 C CA . LEU A 1 302 ? -2.650 -18.851 0.322 1.00 95.81 302 LEU A CA 1
ATOM 2175 C C . LEU A 1 302 ? -3.934 -19.524 0.824 1.00 95.81 302 LEU A C 1
ATOM 2177 O O . LEU A 1 302 ? -5.019 -19.138 0.389 1.00 95.81 302 LEU A O 1
ATOM 2181 N N . PRO A 1 303 ? -3.854 -20.477 1.769 1.00 95.75 303 PRO A N 1
ATOM 2182 C CA . PRO A 1 303 ? -5.044 -21.007 2.421 1.00 95.75 303 PRO A CA 1
ATOM 2183 C C . PRO A 1 303 ? -5.846 -19.911 3.134 1.00 95.75 303 PRO A C 1
ATOM 2185 O O . PRO A 1 303 ? -5.278 -18.940 3.656 1.00 95.75 303 PRO A O 1
ATOM 2188 N N . GLU A 1 304 ? -7.162 -20.097 3.230 1.00 95.94 304 GLU A N 1
ATOM 2189 C CA . GLU A 1 304 ? -8.001 -19.260 4.090 1.00 95.94 304 GLU A CA 1
ATOM 2190 C C . GLU A 1 304 ? -7.455 -19.271 5.528 1.00 95.94 304 GLU A C 1
ATOM 2192 O O . GLU A 1 304 ? -7.018 -20.307 6.029 1.00 95.94 304 GLU A O 1
ATOM 2197 N N . GLY A 1 305 ? -7.459 -18.120 6.203 1.00 96.94 305 GLY A N 1
ATOM 2198 C CA . GLY A 1 305 ? -6.942 -18.022 7.571 1.00 96.94 305 GLY A CA 1
ATOM 2199 C C . GLY A 1 305 ? -5.425 -17.859 7.686 1.00 96.94 305 GLY A C 1
ATOM 2200 O O . GLY A 1 305 ? -4.924 -17.722 8.798 1.00 96.94 305 GLY A O 1
ATOM 2201 N N . SER A 1 306 ? -4.692 -17.828 6.568 1.00 98.38 306 SER A N 1
ATOM 2202 C CA . SER A 1 306 ? -3.242 -17.582 6.565 1.00 98.38 306 SER A CA 1
ATOM 2203 C C . SER A 1 306 ? -2.854 -16.253 7.228 1.00 98.38 306 SER A C 1
ATOM 2205 O O . SER A 1 306 ? -3.622 -15.289 7.213 1.00 98.38 306 SER A O 1
ATOM 2207 N N . GLY A 1 307 ? -1.631 -16.184 7.762 1.00 98.62 307 GLY A N 1
ATOM 2208 C CA . GLY A 1 307 ? -1.053 -14.954 8.307 1.00 98.62 307 GLY A CA 1
ATOM 2209 C C . GLY A 1 307 ? -0.515 -14.013 7.222 1.00 98.62 307 GLY A C 1
ATOM 2210 O O . GLY A 1 307 ? 0.182 -14.453 6.307 1.00 98.62 307 GLY A O 1
ATOM 2211 N N . TYR A 1 308 ? -0.801 -12.720 7.352 1.00 98.81 308 TYR A N 1
ATOM 2212 C CA . TYR A 1 308 ? -0.328 -11.633 6.492 1.00 98.81 308 TYR A CA 1
ATOM 2213 C C . TYR A 1 308 ? 0.496 -10.690 7.357 1.00 98.81 308 TYR A C 1
ATOM 2215 O O . TYR A 1 308 ? -0.037 -10.109 8.298 1.00 98.81 308 TYR A O 1
ATOM 2223 N N . PHE A 1 309 ? 1.781 -10.524 7.067 1.00 98.81 309 PHE A N 1
ATOM 2224 C CA . PHE A 1 309 ? 2.600 -9.566 7.799 1.00 98.81 309 PHE A CA 1
ATOM 2225 C C . PHE A 1 309 ? 2.560 -8.203 7.123 1.00 98.81 309 PHE A C 1
ATOM 2227 O O . PHE A 1 309 ? 2.953 -8.101 5.963 1.00 98.81 309 PHE A O 1
ATOM 2234 N N . ALA A 1 310 ? 2.117 -7.184 7.863 1.00 97.69 310 ALA A N 1
ATOM 2235 C CA . ALA A 1 310 ? 2.004 -5.802 7.413 1.00 97.69 310 ALA A CA 1
ATOM 2236 C C . ALA A 1 310 ? 3.378 -5.110 7.374 1.00 97.69 310 ALA A C 1
ATOM 2238 O O . ALA A 1 310 ? 3.705 -4.310 8.260 1.00 97.69 310 ALA A O 1
ATOM 2239 N N . LEU A 1 311 ? 4.203 -5.455 6.380 1.00 94.88 311 LEU A N 1
ATOM 2240 C CA . LEU A 1 311 ? 5.520 -4.844 6.182 1.00 94.88 311 LEU A CA 1
ATOM 2241 C C . LEU A 1 311 ? 5.388 -3.501 5.469 1.00 94.88 311 LEU A C 1
ATOM 2243 O O . LEU A 1 311 ? 6.125 -2.559 5.779 1.00 94.88 311 LEU A O 1
ATOM 2247 N N . ALA A 1 312 ? 4.458 -3.397 4.518 1.00 88.75 312 ALA A N 1
ATOM 2248 C CA . ALA A 1 312 ? 4.119 -2.117 3.933 1.00 88.75 312 ALA A CA 1
ATOM 2249 C C . ALA A 1 312 ? 3.346 -1.271 4.962 1.00 88.75 312 ALA A C 1
ATOM 2251 O O . ALA A 1 312 ? 2.526 -1.777 5.733 1.00 88.75 312 ALA A O 1
ATOM 2252 N N . PRO A 1 313 ? 3.564 0.053 4.993 1.00 88.50 313 PRO A N 1
ATOM 2253 C CA . PRO A 1 313 ? 2.776 0.901 5.870 1.00 88.50 313 PRO A CA 1
ATOM 2254 C C . PRO A 1 313 ? 1.297 0.866 5.471 1.00 88.50 313 PRO A C 1
ATOM 2256 O O . PRO A 1 313 ? 0.965 1.082 4.304 1.00 88.50 313 PRO A O 1
ATOM 2259 N N . LEU A 1 314 ? 0.401 0.650 6.434 1.00 94.62 314 LEU A N 1
ATOM 2260 C CA . LEU A 1 314 ? -1.039 0.548 6.180 1.00 94.62 314 LEU A CA 1
ATOM 2261 C C . LEU A 1 314 ? -1.658 1.882 5.746 1.00 94.62 314 LEU A C 1
ATOM 2263 O O . LEU A 1 314 ? -2.691 1.893 5.084 1.00 94.62 314 LEU A O 1
ATOM 2267 N N . PHE A 1 315 ? -1.013 3.013 6.052 1.00 89.19 315 PHE A N 1
ATOM 2268 C CA . PHE A 1 315 ? -1.407 4.319 5.512 1.00 89.19 315 PHE A CA 1
ATOM 2269 C C . PHE A 1 315 ? -1.084 4.475 4.014 1.00 89.19 315 PHE A C 1
ATOM 2271 O O . PHE A 1 315 ? -1.552 5.416 3.376 1.00 89.19 315 PHE A O 1
ATOM 2278 N N . HIS A 1 316 ? -0.270 3.582 3.444 1.00 89.06 316 HIS A N 1
ATOM 2279 C CA . HIS A 1 316 ? 0.027 3.541 2.018 1.00 89.06 316 HIS A CA 1
ATOM 2280 C C . HIS A 1 316 ? -0.913 2.562 1.310 1.00 89.06 316 HIS A C 1
ATOM 2282 O O . HIS A 1 316 ? -1.243 1.502 1.844 1.00 89.06 316 HIS A O 1
ATOM 2288 N N . ILE A 1 317 ? -1.292 2.876 0.068 1.00 93.31 317 ILE A N 1
ATOM 2289 C CA . ILE A 1 317 ? -2.280 2.093 -0.689 1.00 93.31 317 ILE A CA 1
ATOM 2290 C C . ILE A 1 317 ? -1.903 0.607 -0.808 1.00 93.31 317 ILE A C 1
ATOM 2292 O O . ILE A 1 317 ? -2.762 -0.259 -0.701 1.00 93.31 317 ILE A O 1
ATOM 2296 N N . THR A 1 318 ? -0.608 0.308 -0.947 1.00 90.56 318 THR A N 1
ATOM 2297 C CA . THR A 1 318 ? -0.085 -1.064 -1.028 1.00 90.56 318 THR A CA 1
ATOM 2298 C C . THR A 1 318 ? -0.370 -1.869 0.236 1.00 90.56 318 THR A C 1
ATOM 2300 O O . THR A 1 318 ? -0.885 -2.974 0.122 1.00 90.56 318 THR A O 1
ATOM 2303 N N . GLY A 1 319 ? -0.075 -1.335 1.428 1.00 93.94 319 GLY A N 1
ATOM 2304 C CA . GLY A 1 319 ? -0.365 -2.031 2.687 1.00 93.94 319 GLY A CA 1
ATOM 2305 C C . GLY A 1 319 ? -1.871 -2.133 2.932 1.00 93.94 319 GLY A C 1
ATOM 2306 O O . GLY A 1 319 ? -2.384 -3.193 3.289 1.00 93.94 319 GLY A O 1
ATOM 2307 N N . MET A 1 320 ? -2.611 -1.061 2.632 1.00 97.81 320 MET A N 1
ATOM 2308 C CA . MET A 1 320 ? -4.072 -1.037 2.747 1.00 97.81 320 MET A CA 1
ATOM 2309 C C . MET A 1 320 ? -4.755 -2.122 1.897 1.00 97.81 320 MET A C 1
ATOM 2311 O O . MET A 1 320 ? -5.663 -2.799 2.376 1.00 97.81 320 MET A O 1
ATOM 2315 N N . VAL A 1 321 ? -4.329 -2.308 0.645 1.00 98.00 321 VAL A N 1
ATOM 2316 C CA . VAL A 1 321 ? -4.943 -3.271 -0.285 1.00 98.00 321 VAL A CA 1
ATOM 2317 C C . VAL A 1 321 ? -4.371 -4.672 -0.103 1.00 98.00 321 VAL A C 1
ATOM 2319 O O . VAL A 1 321 ? -5.114 -5.625 0.135 1.00 98.00 321 VAL A O 1
ATOM 2322 N N . CYS A 1 322 ? -3.054 -4.814 -0.231 1.00 97.62 322 CYS A N 1
ATOM 2323 C CA . CYS A 1 322 ? -2.414 -6.117 -0.346 1.00 97.62 322 CYS A CA 1
ATOM 2324 C C . CYS A 1 322 ? -2.244 -6.836 0.991 1.00 97.62 322 CYS A C 1
ATOM 2326 O O . CYS A 1 322 ? -2.068 -8.050 0.983 1.00 97.62 322 CYS A O 1
ATOM 2328 N N . GLU A 1 323 ? -2.259 -6.116 2.113 1.00 98.12 323 GLU A N 1
ATOM 2329 C CA . GLU A 1 323 ? -2.084 -6.708 3.440 1.00 98.12 323 GLU A CA 1
ATOM 2330 C C . GLU A 1 323 ? -3.393 -6.626 4.221 1.00 98.12 323 GLU A C 1
ATOM 2332 O O . GLU A 1 323 ? -3.958 -7.668 4.522 1.00 98.12 323 GLU A O 1
ATOM 2337 N N . LEU A 1 324 ? -3.960 -5.439 4.461 1.00 98.69 324 LEU A N 1
ATOM 2338 C CA . LEU A 1 324 ? -5.197 -5.313 5.247 1.00 98.69 324 LEU A CA 1
ATOM 2339 C C . LEU A 1 324 ? -6.433 -5.859 4.513 1.00 98.69 324 LEU A C 1
ATOM 2341 O O . LEU A 1 324 ? -7.087 -6.781 5.004 1.00 98.69 324 LEU A O 1
ATOM 2345 N N . ALA A 1 325 ? -6.771 -5.318 3.338 1.00 98.75 325 ALA A N 1
ATOM 2346 C CA . ALA A 1 325 ? -7.998 -5.706 2.641 1.00 98.75 325 ALA A CA 1
ATOM 2347 C C . ALA A 1 325 ? -7.943 -7.154 2.123 1.00 98.75 325 ALA A C 1
ATOM 2349 O O . ALA A 1 325 ? -8.934 -7.884 2.228 1.00 98.75 325 ALA A O 1
ATOM 2350 N N . ALA A 1 326 ? -6.791 -7.597 1.606 1.00 98.56 326 ALA A N 1
ATOM 2351 C CA . ALA A 1 326 ? -6.581 -8.987 1.202 1.00 98.56 326 ALA A CA 1
ATOM 2352 C C . ALA A 1 326 ? -6.656 -9.951 2.398 1.00 98.56 326 ALA A C 1
ATOM 2354 O O . ALA A 1 326 ? -7.325 -10.979 2.294 1.00 98.56 326 ALA A O 1
ATOM 2355 N N . CYS A 1 327 ? -6.069 -9.602 3.552 1.00 98.69 327 CYS A N 1
ATOM 2356 C CA . CYS A 1 327 ? -6.175 -10.415 4.765 1.00 98.69 327 CYS A CA 1
ATOM 2357 C C . CYS A 1 327 ? -7.635 -10.600 5.192 1.00 98.69 327 CYS A C 1
ATOM 2359 O O . CYS A 1 327 ? -8.058 -11.731 5.413 1.00 98.69 327 CYS A O 1
ATOM 2361 N N . PHE A 1 328 ? -8.434 -9.529 5.242 1.00 98.56 328 PHE A N 1
ATOM 2362 C CA . PHE A 1 328 ? -9.858 -9.637 5.584 1.00 98.56 328 PHE A CA 1
ATOM 2363 C C . PHE A 1 328 ? -10.655 -10.433 4.553 1.00 98.56 328 PHE A C 1
ATOM 2365 O O . PHE A 1 328 ? -11.482 -11.263 4.922 1.00 98.56 328 PHE A O 1
ATOM 2372 N N . THR A 1 329 ? -10.360 -10.250 3.265 1.00 98.31 329 THR A N 1
ATOM 2373 C CA . THR A 1 329 ? -10.972 -11.050 2.192 1.00 98.31 329 THR A CA 1
ATOM 2374 C C . THR A 1 329 ? -10.666 -12.544 2.372 1.00 98.31 329 THR A C 1
ATOM 2376 O O . THR A 1 329 ? -11.544 -13.379 2.172 1.00 98.31 329 THR A O 1
ATOM 2379 N N . ASN A 1 330 ? -9.460 -12.880 2.841 1.00 97.88 330 ASN A N 1
ATOM 2380 C CA . ASN A 1 330 ? -9.023 -14.245 3.141 1.00 97.88 330 ASN A CA 1
ATOM 2381 C C . ASN A 1 330 ? -9.389 -14.739 4.559 1.00 97.88 330 ASN A C 1
ATOM 2383 O O . ASN A 1 330 ? -8.948 -15.818 4.959 1.00 97.88 330 ASN A O 1
ATOM 2387 N N . ALA A 1 331 ? -10.113 -13.943 5.359 1.00 97.94 331 ALA A N 1
ATOM 2388 C CA . ALA A 1 331 ? -10.307 -14.164 6.798 1.00 97.94 331 ALA A CA 1
ATOM 2389 C C . ALA A 1 331 ? -9.006 -14.547 7.543 1.00 97.94 331 ALA A C 1
ATOM 2391 O O . ALA A 1 331 ? -9.012 -15.423 8.406 1.00 97.94 331 ALA A O 1
ATOM 2392 N N . GLY A 1 332 ? -7.878 -13.949 7.152 1.00 98.38 332 GLY A N 1
ATOM 2393 C CA . GLY A 1 332 ? -6.540 -14.222 7.680 1.00 98.38 332 GLY A CA 1
ATOM 2394 C C . GLY A 1 332 ? -6.236 -13.524 9.005 1.00 98.38 332 GLY A C 1
ATOM 2395 O O . GLY A 1 332 ? -7.077 -12.810 9.548 1.00 98.38 332 GLY A O 1
ATOM 2396 N N . THR A 1 333 ? -5.002 -13.688 9.478 1.00 98.81 333 THR A N 1
ATOM 2397 C CA . THR A 1 333 ? -4.455 -12.943 10.625 1.00 98.81 333 THR A CA 1
ATOM 2398 C C . THR A 1 333 ? -3.521 -11.845 10.125 1.00 98.81 333 THR A C 1
ATOM 2400 O O . THR A 1 333 ? -2.488 -12.152 9.529 1.00 98.81 333 THR A O 1
ATOM 2403 N N . LEU A 1 334 ? -3.830 -10.577 10.394 1.00 98.88 334 LEU A N 1
ATOM 2404 C CA . LEU A 1 334 ? -2.949 -9.453 10.085 1.00 98.88 334 LEU A CA 1
ATOM 2405 C C . LEU A 1 334 ? -1.937 -9.272 11.224 1.00 98.88 334 LEU A C 1
ATOM 2407 O O . LEU A 1 334 ? -2.287 -8.859 12.331 1.00 98.88 334 LEU A O 1
ATOM 2411 N N . VAL A 1 335 ? -0.679 -9.596 10.949 1.00 98.88 335 VAL A N 1
ATOM 2412 C CA . VAL A 1 335 ? 0.448 -9.428 11.867 1.00 98.88 335 VAL A CA 1
ATOM 2413 C C . VAL A 1 335 ? 1.014 -8.023 11.692 1.00 98.88 335 VAL A C 1
ATOM 2415 O O . VAL A 1 335 ? 1.391 -7.623 10.592 1.00 98.88 335 VAL A O 1
ATOM 2418 N N . LEU A 1 336 ? 1.055 -7.268 12.782 1.00 98.44 336 LEU A N 1
ATOM 2419 C CA . LEU A 1 336 ? 1.388 -5.852 12.815 1.00 98.44 336 LEU A CA 1
ATOM 2420 C C . LEU A 1 336 ? 2.733 -5.637 13.513 1.00 98.44 336 LEU A C 1
ATOM 2422 O O . LEU A 1 336 ? 3.019 -6.261 14.535 1.00 98.44 336 LEU A O 1
ATOM 2426 N N . ALA A 1 337 ? 3.524 -4.694 13.006 1.00 87.69 337 ALA A N 1
ATOM 2427 C CA . ALA A 1 337 ? 4.766 -4.249 13.630 1.00 87.69 337 ALA A CA 1
ATOM 2428 C C . ALA A 1 337 ? 4.749 -2.726 13.775 1.00 87.69 337 ALA A C 1
ATOM 2430 O O . ALA A 1 337 ? 4.531 -2.018 12.797 1.00 87.69 337 ALA A O 1
ATOM 2431 N N . HIS A 1 338 ? 4.990 -2.220 14.991 1.00 88.31 338 HIS A N 1
ATOM 2432 C CA . HIS A 1 338 ? 4.850 -0.791 15.289 1.00 88.31 338 HIS A CA 1
ATOM 2433 C C . HIS A 1 338 ? 5.736 0.081 14.391 1.00 88.31 338 HIS A C 1
ATOM 2435 O O . HIS A 1 338 ? 5.246 0.867 13.594 1.00 88.31 338 HIS A O 1
ATOM 2441 N N . ARG A 1 339 ? 7.056 -0.038 14.504 1.00 83.31 339 ARG A N 1
ATOM 2442 C CA . ARG A 1 339 ? 8.014 0.664 13.645 1.00 83.31 339 ARG A CA 1
ATOM 2443 C C . ARG A 1 339 ? 8.905 -0.366 12.989 1.00 83.31 339 ARG A C 1
ATOM 2445 O O . ARG A 1 339 ? 9.103 -1.448 13.535 1.00 83.31 339 ARG A O 1
ATOM 2452 N N . PHE A 1 340 ? 9.447 -0.011 11.831 1.00 83.38 340 PHE A N 1
ATOM 2453 C CA . PHE A 1 340 ? 10.420 -0.868 11.183 1.00 83.38 340 PHE A CA 1
ATOM 2454 C C . PHE A 1 340 ? 11.717 -0.883 11.998 1.00 83.38 340 PHE A C 1
ATOM 2456 O O . PHE A 1 340 ? 12.450 0.104 12.038 1.00 83.38 340 PHE A O 1
ATOM 2463 N N . ASP A 1 341 ? 11.981 -2.025 12.613 1.00 93.00 341 ASP A N 1
ATOM 2464 C CA . ASP A 1 341 ? 13.279 -2.451 13.115 1.00 93.00 341 ASP A CA 1
ATOM 2465 C C . ASP A 1 341 ? 13.503 -3.869 12.585 1.00 93.00 341 ASP A C 1
ATOM 2467 O O . ASP A 1 341 ? 12.618 -4.720 12.694 1.00 93.00 341 ASP A O 1
ATOM 2471 N N . ALA A 1 342 ? 14.654 -4.118 11.961 1.00 89.50 342 ALA A N 1
ATOM 2472 C CA . ALA A 1 342 ? 14.890 -5.387 11.281 1.00 89.50 342 ALA A CA 1
ATOM 2473 C C . ALA A 1 342 ? 14.867 -6.576 12.255 1.00 89.50 342 ALA A C 1
ATOM 2475 O O . ALA A 1 342 ? 14.318 -7.619 11.913 1.00 89.50 342 ALA A O 1
ATOM 2476 N N . GLY A 1 343 ? 15.403 -6.410 13.468 1.00 96.56 343 GLY A N 1
ATOM 2477 C CA . GLY A 1 343 ? 15.399 -7.454 14.488 1.00 96.56 343 GLY A CA 1
ATOM 2478 C C . GLY A 1 343 ? 13.985 -7.769 14.971 1.00 96.56 343 GLY A C 1
ATOM 2479 O O . GLY A 1 343 ? 13.592 -8.928 14.974 1.00 96.56 343 GLY A O 1
ATOM 2480 N N . VAL A 1 344 ? 13.188 -6.745 15.294 1.00 96.75 344 VAL A N 1
ATOM 2481 C CA . VAL A 1 344 ? 11.786 -6.925 15.726 1.00 96.75 344 VAL A CA 1
ATOM 2482 C C . VAL A 1 344 ? 10.943 -7.604 14.644 1.00 96.75 344 VAL A C 1
ATOM 2484 O O . VAL A 1 344 ? 10.120 -8.466 14.945 1.00 96.75 344 VAL A O 1
ATOM 2487 N N . VAL A 1 345 ? 11.135 -7.229 13.376 1.00 98.06 345 VAL A N 1
ATOM 2488 C CA . VAL A 1 345 ? 10.414 -7.840 12.249 1.00 98.06 345 VAL A CA 1
ATOM 2489 C C . VAL A 1 345 ? 10.813 -9.307 12.068 1.00 98.06 345 VAL A C 1
ATOM 2491 O O . VAL A 1 345 ? 9.939 -10.150 11.878 1.00 98.06 345 VAL A O 1
ATOM 2494 N N . LEU A 1 346 ? 12.108 -9.628 12.160 1.00 98.50 346 LEU A N 1
ATOM 2495 C CA . LEU A 1 346 ? 12.596 -11.009 12.099 1.00 98.50 346 LEU A CA 1
ATOM 2496 C C . LEU A 1 346 ? 12.028 -11.854 13.253 1.00 98.50 346 LEU A C 1
ATOM 2498 O O . LEU A 1 346 ? 11.488 -12.933 13.002 1.00 98.50 346 LEU A O 1
ATOM 2502 N N . ASP A 1 347 ? 12.037 -11.336 14.483 1.00 97.62 347 ASP A N 1
ATOM 2503 C CA . ASP A 1 347 ? 11.429 -12.005 15.642 1.00 97.62 347 ASP A CA 1
ATOM 2504 C C . ASP A 1 347 ? 9.936 -12.291 15.395 1.00 97.62 347 ASP A C 1
ATOM 2506 O O . ASP A 1 347 ? 9.448 -13.396 15.643 1.00 97.62 347 ASP A O 1
ATOM 2510 N N . ALA A 1 348 ? 9.213 -11.326 14.820 1.00 98.19 348 ALA A N 1
ATOM 2511 C CA . ALA A 1 348 ? 7.806 -11.477 14.469 1.00 98.19 348 ALA A CA 1
ATOM 2512 C C . ALA A 1 348 ? 7.567 -12.521 13.358 1.00 98.19 348 ALA A C 1
ATOM 2514 O O . ALA A 1 348 ? 6.547 -13.215 13.381 1.00 98.19 348 ALA A O 1
ATOM 2515 N N . PHE A 1 349 ? 8.485 -12.684 12.398 1.00 98.50 349 PHE A N 1
ATOM 2516 C CA . PHE A 1 349 ? 8.375 -13.738 11.381 1.00 98.50 349 PHE A CA 1
ATOM 2517 C C . PHE A 1 349 ? 8.490 -15.138 11.990 1.00 98.50 349 PHE A C 1
ATOM 2519 O O . PHE A 1 349 ? 7.763 -16.051 11.585 1.00 98.50 349 PHE A O 1
ATOM 2526 N N . LEU A 1 350 ? 9.367 -15.311 12.982 1.00 98.19 350 LEU A N 1
ATOM 2527 C CA . LEU A 1 350 ? 9.488 -16.570 13.716 1.00 98.19 350 LEU A CA 1
ATOM 2528 C C . LEU A 1 350 ? 8.283 -16.813 14.629 1.00 98.19 350 LEU A C 1
ATOM 2530 O O . LEU A 1 350 ? 7.758 -17.925 14.639 1.00 98.19 350 LEU A O 1
ATOM 2534 N N . GLU A 1 351 ? 7.821 -15.786 15.348 1.00 97.44 351 GLU A N 1
ATOM 2535 C CA . GLU A 1 351 ? 6.696 -15.895 16.285 1.00 97.44 351 GLU A CA 1
ATOM 2536 C C . GLU A 1 351 ? 5.373 -16.192 15.564 1.00 97.44 351 GLU A C 1
ATOM 2538 O O . GLU A 1 351 ? 4.629 -17.089 15.961 1.00 97.44 351 GLU A O 1
ATOM 2543 N N . HIS A 1 352 ? 5.061 -15.438 14.508 1.00 98.12 352 HIS A N 1
ATOM 2544 C CA . HIS A 1 352 ? 3.732 -15.465 13.892 1.00 98.12 352 HIS A CA 1
ATOM 2545 C C . HIS A 1 352 ? 3.652 -16.288 12.608 1.00 98.12 352 HIS A C 1
ATOM 2547 O O . HIS A 1 352 ? 2.545 -16.544 12.136 1.00 98.12 352 HIS A O 1
ATOM 2553 N N . ARG A 1 353 ? 4.795 -16.696 12.040 1.00 98.25 353 ARG A N 1
ATOM 2554 C CA . ARG A 1 353 ? 4.881 -17.562 10.851 1.00 98.25 353 ARG A CA 1
ATOM 2555 C C . ARG A 1 353 ? 3.959 -17.115 9.691 1.00 98.25 353 ARG A C 1
ATOM 2557 O O . ARG A 1 353 ? 3.178 -17.929 9.191 1.00 98.25 353 ARG A O 1
ATOM 2564 N N . PRO A 1 354 ? 3.990 -15.835 9.274 1.00 98.56 354 PRO A N 1
ATOM 2565 C CA . PRO A 1 354 ? 3.124 -15.325 8.211 1.00 98.56 354 PRO A CA 1
ATOM 2566 C C . PRO A 1 354 ? 3.398 -16.010 6.861 1.00 98.56 354 PRO A C 1
ATOM 2568 O O . PRO A 1 354 ? 4.534 -16.304 6.511 1.00 98.56 354 PRO A O 1
ATOM 2571 N N . ALA A 1 355 ? 2.348 -16.216 6.065 1.00 98.62 355 ALA A N 1
ATOM 2572 C CA . ALA A 1 355 ? 2.448 -16.824 4.736 1.00 98.62 355 ALA A CA 1
ATOM 2573 C C . ALA A 1 355 ? 2.637 -15.791 3.612 1.00 98.62 355 ALA A C 1
ATOM 2575 O O . ALA A 1 355 ? 3.092 -16.141 2.519 1.00 98.62 355 ALA A O 1
ATOM 2576 N N . TYR A 1 356 ? 2.290 -14.528 3.872 1.00 98.69 356 TYR A N 1
ATOM 2577 C CA . TYR A 1 356 ? 2.344 -13.441 2.900 1.00 98.69 356 TYR A CA 1
ATOM 2578 C C . TYR A 1 356 ? 2.919 -12.156 3.494 1.00 98.69 356 TYR A C 1
ATOM 2580 O O . TYR A 1 356 ? 2.609 -11.800 4.632 1.00 98.69 356 TYR A O 1
ATOM 2588 N N . THR A 1 357 ? 3.692 -11.422 2.694 1.00 98.44 357 THR A N 1
ATOM 2589 C CA . THR A 1 357 ? 4.022 -10.017 2.964 1.00 98.44 357 THR A CA 1
ATOM 2590 C C . THR A 1 357 ? 4.362 -9.263 1.679 1.00 98.44 357 THR A C 1
ATOM 2592 O O . THR A 1 357 ? 4.788 -9.862 0.683 1.00 98.44 357 THR A O 1
ATOM 2595 N N . VAL A 1 358 ? 4.204 -7.937 1.698 1.00 96.31 358 VAL A N 1
ATOM 2596 C CA . VAL A 1 358 ? 4.713 -7.055 0.646 1.00 96.31 358 VAL A CA 1
ATOM 2597 C C . VAL A 1 358 ? 5.382 -5.829 1.250 1.00 96.31 358 VAL A C 1
ATOM 2599 O O . VAL A 1 358 ? 4.867 -5.206 2.163 1.00 96.31 358 VAL A O 1
ATOM 2602 N N . GLY A 1 359 ? 6.531 -5.427 0.720 1.00 86.56 359 GLY A N 1
ATOM 2603 C CA . GLY A 1 359 ? 7.234 -4.254 1.236 1.00 86.56 359 GLY A CA 1
ATOM 2604 C C . GLY A 1 359 ? 8.158 -3.602 0.219 1.00 86.56 359 GLY A C 1
ATOM 2605 O O . GLY A 1 359 ? 8.399 -4.146 -0.860 1.00 86.56 359 GLY A O 1
ATOM 2606 N N . PRO A 1 360 ? 8.707 -2.421 0.527 1.00 80.75 360 PRO A N 1
ATOM 2607 C CA . PRO A 1 360 ? 9.728 -1.830 -0.322 1.00 80.75 360 PRO A CA 1
ATOM 2608 C C . PRO A 1 360 ? 10.988 -2.706 -0.322 1.00 80.75 360 PRO A C 1
ATOM 2610 O O . PRO A 1 360 ? 11.354 -3.291 0.699 1.00 80.75 360 PRO A O 1
ATOM 2613 N N . ALA A 1 361 ? 11.697 -2.750 -1.450 1.00 77.31 361 ALA A N 1
ATOM 2614 C CA . ALA A 1 361 ? 12.939 -3.514 -1.600 1.00 77.31 361 ALA A CA 1
ATOM 2615 C C . ALA A 1 361 ? 13.964 -3.205 -0.493 1.00 77.31 361 ALA A C 1
ATOM 2617 O O . ALA A 1 361 ? 14.668 -4.092 -0.014 1.00 77.31 361 ALA A O 1
ATOM 2618 N N . THR A 1 362 ? 14.008 -1.950 -0.035 1.00 75.50 362 THR A N 1
ATOM 2619 C CA . THR A 1 362 ? 14.881 -1.495 1.054 1.00 75.50 362 THR A CA 1
ATOM 2620 C C . THR A 1 362 ? 14.600 -2.175 2.388 1.00 75.50 362 THR A C 1
ATOM 2622 O O . THR A 1 362 ? 15.541 -2.400 3.142 1.00 75.50 362 THR A O 1
ATOM 2625 N N . ALA A 1 363 ? 13.347 -2.537 2.679 1.00 80.31 363 ALA A N 1
ATOM 2626 C CA . ALA A 1 363 ? 13.014 -3.279 3.891 1.00 80.31 363 ALA A CA 1
ATOM 2627 C C . ALA A 1 363 ? 13.597 -4.697 3.829 1.00 80.31 363 ALA A C 1
ATOM 2629 O O . ALA A 1 363 ? 14.282 -5.114 4.756 1.00 80.31 363 ALA A O 1
ATOM 2630 N N . PHE A 1 364 ? 13.430 -5.401 2.705 1.00 87.56 364 PHE A N 1
ATOM 2631 C CA . PHE A 1 364 ? 14.022 -6.731 2.516 1.00 87.56 364 PHE A CA 1
ATOM 2632 C C . PHE A 1 364 ? 15.551 -6.702 2.526 1.00 87.56 364 PHE A C 1
ATOM 2634 O O . PHE A 1 364 ? 16.171 -7.597 3.091 1.00 87.56 364 PHE A O 1
ATOM 2641 N N . MET A 1 365 ? 16.171 -5.659 1.965 1.00 81.06 365 MET A N 1
ATOM 2642 C CA . MET A 1 365 ? 17.620 -5.466 2.068 1.00 81.06 365 MET A CA 1
ATOM 2643 C C . MET A 1 365 ? 18.073 -5.250 3.516 1.00 81.06 365 MET A C 1
ATOM 2645 O O . MET A 1 365 ? 19.085 -5.818 3.915 1.00 81.06 365 MET A O 1
ATOM 2649 N N . ALA A 1 366 ? 17.335 -4.466 4.307 1.00 79.12 366 ALA A N 1
ATOM 2650 C CA . ALA A 1 366 ? 17.649 -4.247 5.718 1.00 79.12 366 ALA A CA 1
ATOM 2651 C C . ALA A 1 366 ? 17.471 -5.522 6.559 1.00 79.12 366 ALA A C 1
ATOM 2653 O O . ALA A 1 366 ? 18.327 -5.817 7.388 1.00 79.12 366 ALA A O 1
ATOM 2654 N N . LEU A 1 367 ? 16.417 -6.307 6.305 1.00 92.31 367 LEU A N 1
ATOM 2655 C CA . LEU A 1 367 ? 16.217 -7.618 6.932 1.00 92.31 367 LEU A CA 1
ATOM 2656 C C . LEU A 1 367 ? 17.362 -8.572 6.582 1.00 92.31 367 LEU A C 1
ATOM 2658 O O . LEU A 1 367 ? 17.950 -9.171 7.471 1.00 92.31 367 LEU A O 1
ATOM 2662 N N . ALA A 1 368 ? 17.727 -8.655 5.302 1.00 88.62 368 ALA A N 1
ATOM 2663 C CA . ALA A 1 368 ? 18.812 -9.507 4.824 1.00 88.62 368 ALA A CA 1
ATOM 2664 C C . ALA A 1 368 ? 20.193 -9.120 5.376 1.00 88.62 368 ALA A C 1
ATOM 2666 O O . ALA A 1 368 ? 21.057 -9.979 5.523 1.00 88.62 368 ALA A O 1
ATOM 2667 N N . ALA A 1 369 ? 20.416 -7.832 5.647 1.00 84.19 369 ALA A N 1
ATOM 2668 C CA . ALA A 1 369 ? 21.670 -7.324 6.194 1.00 84.19 369 ALA A CA 1
ATOM 2669 C C . ALA A 1 369 ? 21.763 -7.445 7.725 1.00 84.19 369 ALA A C 1
ATOM 2671 O O . ALA A 1 369 ? 22.824 -7.172 8.289 1.00 84.19 369 ALA A O 1
ATOM 2672 N N . HIS A 1 370 ? 20.675 -7.808 8.411 1.00 95.25 370 HIS A N 1
ATOM 2673 C CA . HIS A 1 370 ? 20.679 -7.943 9.861 1.00 95.25 370 HIS A CA 1
ATOM 2674 C C . HIS A 1 370 ? 21.541 -9.152 10.283 1.00 95.25 370 HIS A C 1
ATOM 2676 O O . HIS A 1 370 ? 21.328 -10.244 9.760 1.00 95.25 370 HIS A O 1
ATOM 2682 N N . PRO A 1 371 ? 22.470 -9.021 11.254 1.00 94.75 371 PRO A N 1
ATOM 2683 C CA . PRO A 1 371 ? 23.388 -10.108 11.627 1.00 94.75 371 PRO A CA 1
ATOM 2684 C C . PRO A 1 371 ? 22.702 -11.392 12.111 1.00 94.75 371 PRO A C 1
ATOM 2686 O O . PRO A 1 371 ? 23.262 -12.475 11.991 1.00 94.75 371 PRO A O 1
ATOM 2689 N N . GLY A 1 372 ? 21.496 -11.265 12.672 1.00 95.44 372 GLY A N 1
ATOM 2690 C CA . GLY A 1 372 ? 20.683 -12.398 13.122 1.00 95.44 372 GLY A CA 1
ATOM 2691 C C . GLY A 1 372 ? 19.800 -13.025 12.041 1.00 95.44 372 GLY A C 1
ATOM 2692 O O . GLY A 1 372 ? 19.069 -13.958 12.347 1.00 95.44 372 GLY A O 1
ATOM 2693 N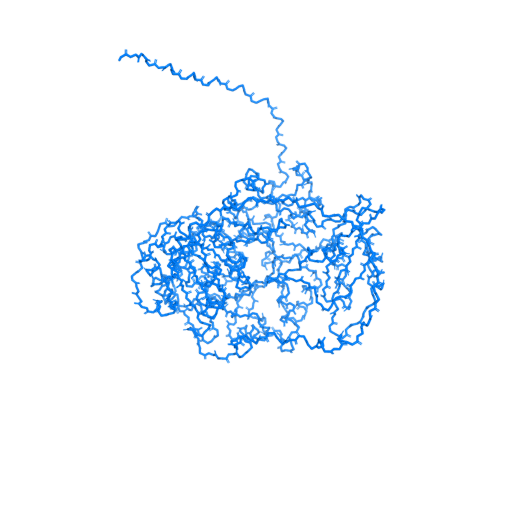 N . ALA A 1 373 ? 19.804 -12.514 10.806 1.00 97.69 373 ALA A N 1
ATOM 2694 C CA . ALA A 1 373 ? 18.950 -13.041 9.749 1.00 97.69 373 ALA A CA 1
ATOM 2695 C C . ALA A 1 373 ? 19.422 -14.427 9.288 1.00 97.69 373 ALA A C 1
ATOM 2697 O O . ALA A 1 373 ? 20.595 -14.652 9.003 1.00 97.69 373 ALA A O 1
ATOM 2698 N N . THR A 1 374 ? 18.475 -15.350 9.160 1.00 97.88 374 THR A N 1
ATOM 2699 C CA . THR A 1 374 ? 18.697 -16.729 8.702 1.00 97.88 374 THR A CA 1
ATOM 2700 C C . THR A 1 374 ? 17.579 -17.144 7.743 1.00 97.88 374 THR A C 1
ATOM 2702 O O . THR A 1 374 ? 16.505 -16.531 7.781 1.00 97.88 374 THR A O 1
ATOM 2705 N N . PRO A 1 375 ? 17.770 -18.189 6.914 1.00 98.06 375 PRO A N 1
ATOM 2706 C CA . PRO A 1 375 ? 16.702 -18.729 6.068 1.00 98.06 375 PRO A CA 1
ATOM 2707 C C . PRO A 1 375 ? 15.413 -19.055 6.836 1.00 98.06 375 PRO A C 1
ATOM 2709 O O . PRO A 1 375 ? 14.324 -18.790 6.331 1.00 98.06 375 PRO A O 1
ATOM 2712 N N . ASP A 1 376 ? 15.522 -19.545 8.078 1.00 98.06 376 ASP A N 1
ATOM 2713 C CA . ASP A 1 376 ? 14.382 -19.966 8.907 1.00 98.06 376 ASP A CA 1
ATOM 2714 C C . ASP A 1 376 ? 13.334 -18.869 9.104 1.00 98.06 376 ASP A C 1
ATOM 2716 O O . ASP A 1 376 ? 12.133 -19.161 9.090 1.00 98.06 376 ASP A O 1
ATOM 2720 N N . HIS A 1 377 ? 13.770 -17.609 9.189 1.00 98.50 377 HIS A N 1
ATOM 2721 C CA . HIS A 1 377 ? 12.891 -16.445 9.296 1.00 98.50 377 HIS A CA 1
ATOM 2722 C C . HIS A 1 377 ? 11.909 -16.338 8.126 1.00 98.50 377 HIS A C 1
ATOM 2724 O O . HIS A 1 377 ? 10.804 -15.837 8.296 1.00 98.50 377 HIS A O 1
ATOM 2730 N N . PHE A 1 378 ? 12.279 -16.828 6.942 1.00 98.25 378 PHE A N 1
ATOM 2731 C CA . PHE A 1 378 ? 11.476 -16.684 5.731 1.00 98.25 378 PHE A CA 1
ATOM 2732 C C . PHE A 1 378 ? 10.726 -17.963 5.329 1.00 98.25 378 PHE A C 1
ATOM 2734 O O . PHE A 1 378 ? 9.899 -17.928 4.422 1.00 98.25 378 PHE A O 1
ATOM 2741 N N . THR A 1 379 ? 10.948 -19.084 6.023 1.00 97.56 379 THR A N 1
ATOM 2742 C CA . THR A 1 379 ? 10.399 -20.406 5.647 1.00 97.56 379 THR A CA 1
ATOM 2743 C C . THR A 1 379 ? 8.873 -20.521 5.698 1.00 97.56 379 THR A C 1
ATOM 2745 O O . THR A 1 379 ? 8.328 -21.478 5.157 1.00 97.56 379 THR A O 1
ATOM 2748 N N . SER A 1 380 ? 8.167 -19.614 6.384 1.00 97.88 380 SER A N 1
ATOM 2749 C CA . SER A 1 380 ? 6.692 -19.617 6.417 1.00 97.88 380 SER A CA 1
ATOM 2750 C C . SER A 1 380 ? 6.068 -18.966 5.189 1.00 97.88 380 SER A C 1
ATOM 2752 O O . SER A 1 380 ? 4.922 -19.278 4.860 1.00 97.88 380 SER A O 1
ATOM 2754 N N . PHE A 1 381 ? 6.802 -18.093 4.494 1.00 98.31 381 PHE A N 1
ATOM 2755 C CA . PHE A 1 381 ? 6.247 -17.346 3.380 1.00 98.31 381 PHE A CA 1
ATOM 2756 C C . PHE A 1 381 ? 6.057 -18.230 2.153 1.00 98.31 381 PHE A C 1
ATOM 2758 O O . PHE A 1 381 ? 6.991 -18.844 1.643 1.00 98.31 381 PHE A O 1
ATOM 2765 N N . GLN A 1 382 ? 4.843 -18.207 1.615 1.00 97.50 382 GLN A N 1
ATOM 2766 C CA . GLN A 1 382 ? 4.538 -18.748 0.294 1.00 97.50 382 GLN A CA 1
ATOM 2767 C C . GLN A 1 382 ? 4.701 -17.674 -0.784 1.00 97.50 382 GLN A C 1
ATOM 2769 O O . GLN A 1 382 ? 5.090 -17.960 -1.920 1.00 97.50 382 GLN A O 1
ATOM 2774 N N . VAL A 1 383 ? 4.422 -16.417 -0.429 1.00 98.06 383 VAL A N 1
ATOM 2775 C CA . VAL A 1 383 ? 4.539 -15.273 -1.330 1.00 98.06 383 VAL A CA 1
ATOM 2776 C C . VAL A 1 383 ? 5.177 -14.099 -0.591 1.00 98.06 383 VAL A C 1
ATOM 2778 O O . VAL A 1 383 ? 4.657 -13.614 0.410 1.00 98.06 383 VAL A O 1
ATOM 2781 N N . VAL A 1 384 ? 6.298 -13.625 -1.132 1.00 98.12 384 VAL A N 1
ATOM 2782 C CA . VAL A 1 384 ? 6.960 -12.385 -0.725 1.00 98.12 384 VAL A CA 1
ATOM 2783 C C . VAL A 1 384 ? 7.021 -11.483 -1.945 1.00 98.12 384 VAL A C 1
ATOM 2785 O O . VAL A 1 384 ? 7.547 -11.885 -2.988 1.00 98.12 384 VAL A O 1
ATOM 2788 N N . SER A 1 385 ? 6.486 -10.274 -1.818 1.00 96.75 385 SER A N 1
ATOM 2789 C CA . SER A 1 385 ? 6.409 -9.322 -2.923 1.00 96.75 385 SER A CA 1
ATOM 2790 C C . SER A 1 385 ? 7.065 -7.992 -2.572 1.00 96.75 385 SER A C 1
ATOM 2792 O O . SER A 1 385 ? 7.183 -7.609 -1.409 1.00 96.75 385 SER A O 1
ATOM 2794 N N . SER A 1 386 ? 7.458 -7.243 -3.593 1.00 88.94 386 SER A N 1
ATOM 2795 C CA . SER A 1 386 ? 7.891 -5.862 -3.485 1.00 88.94 386 SER A CA 1
ATOM 2796 C C . SER A 1 386 ? 7.154 -4.974 -4.470 1.00 88.94 386 SER A C 1
ATOM 2798 O O . SER A 1 386 ? 6.712 -5.426 -5.522 1.00 88.94 386 SER A O 1
ATOM 2800 N N . GLY A 1 387 ? 7.022 -3.701 -4.112 1.00 79.56 387 GLY A N 1
ATOM 2801 C CA . GLY A 1 387 ? 6.428 -2.683 -4.964 1.00 79.56 387 GLY A CA 1
ATOM 2802 C C . GLY A 1 387 ? 6.972 -1.294 -4.648 1.00 79.56 387 GLY A C 1
ATOM 2803 O O . GLY A 1 387 ? 7.802 -1.106 -3.757 1.00 79.56 387 GLY A O 1
ATOM 2804 N N . GLY A 1 388 ? 6.502 -0.301 -5.401 1.00 69.62 388 GLY A N 1
ATOM 2805 C CA . GLY A 1 388 ? 6.909 1.105 -5.271 1.00 69.62 388 GLY A CA 1
ATOM 2806 C C . GLY A 1 388 ? 8.165 1.485 -6.067 1.00 69.62 388 GLY A C 1
ATOM 2807 O O . GLY A 1 388 ? 8.339 2.665 -6.394 1.00 69.62 388 GLY A O 1
ATOM 2808 N N . ALA A 1 389 ? 9.000 0.506 -6.424 1.00 72.38 389 ALA A N 1
ATOM 2809 C CA . ALA A 1 389 ? 10.101 0.643 -7.374 1.00 72.38 389 ALA A CA 1
ATOM 2810 C C . ALA A 1 389 ? 10.420 -0.714 -8.036 1.00 72.38 389 ALA A C 1
ATOM 2812 O O . ALA A 1 389 ? 10.281 -1.741 -7.369 1.00 72.38 389 ALA A O 1
ATOM 2813 N N . PRO A 1 390 ? 10.879 -0.730 -9.301 1.00 77.56 390 PRO A N 1
ATOM 2814 C CA . PRO A 1 390 ? 11.386 -1.942 -9.937 1.00 77.56 390 PRO A CA 1
ATOM 2815 C C . PRO A 1 390 ? 12.564 -2.559 -9.171 1.00 77.56 390 PRO A C 1
ATOM 2817 O O . PRO A 1 390 ? 13.412 -1.851 -8.615 1.00 77.56 390 PRO A O 1
ATOM 2820 N N . LEU A 1 391 ? 12.622 -3.890 -9.156 1.00 79.38 391 LEU A N 1
ATOM 2821 C CA . LEU A 1 391 ? 13.675 -4.645 -8.483 1.00 79.38 391 LEU A CA 1
ATOM 2822 C C . LEU A 1 391 ? 14.875 -4.875 -9.414 1.00 79.38 391 LEU A C 1
ATOM 2824 O O . LEU A 1 391 ? 14.677 -5.320 -10.544 1.00 79.38 391 LEU A O 1
ATOM 2828 N N . PRO A 1 392 ? 16.120 -4.663 -8.946 1.00 79.06 392 PRO A N 1
ATOM 2829 C CA . PRO A 1 392 ? 17.294 -5.160 -9.656 1.00 79.06 392 PRO A CA 1
ATOM 2830 C C . PRO A 1 392 ? 17.283 -6.703 -9.694 1.00 79.06 392 PRO A C 1
ATOM 2832 O O . PRO A 1 392 ? 17.106 -7.309 -8.630 1.00 79.06 392 PRO A O 1
ATOM 2835 N N . PRO A 1 393 ? 17.542 -7.361 -10.843 1.00 82.31 393 PRO A N 1
ATOM 2836 C CA . PRO A 1 393 ? 17.630 -8.825 -10.918 1.00 82.31 393 PRO A CA 1
ATOM 2837 C C . PRO A 1 393 ? 18.597 -9.423 -9.881 1.00 82.31 393 PRO A C 1
ATOM 2839 O O . PRO A 1 393 ? 18.233 -10.327 -9.129 1.00 82.31 393 PRO A O 1
ATOM 2842 N N . ALA A 1 394 ? 19.782 -8.819 -9.733 1.00 77.38 394 ALA A N 1
ATOM 2843 C CA . ALA A 1 394 ? 20.810 -9.256 -8.785 1.00 77.38 394 ALA A CA 1
ATOM 2844 C C . ALA A 1 394 ? 20.355 -9.212 -7.312 1.00 77.38 394 ALA A C 1
ATOM 2846 O O . ALA A 1 394 ? 20.842 -9.979 -6.479 1.00 77.38 394 ALA A O 1
ATOM 2847 N N . LEU A 1 395 ? 19.418 -8.320 -6.956 1.00 80.81 395 LEU A N 1
ATOM 2848 C CA . LEU A 1 395 ? 18.831 -8.306 -5.613 1.00 80.81 395 LEU A CA 1
ATOM 2849 C C . LEU A 1 395 ? 17.971 -9.554 -5.392 1.00 80.81 395 LEU A C 1
ATOM 2851 O O . LEU A 1 395 ? 18.062 -10.176 -4.334 1.00 80.81 395 LEU A O 1
ATOM 2855 N N . VAL A 1 396 ? 17.151 -9.912 -6.379 1.00 90.56 396 VAL A N 1
ATOM 2856 C CA . VAL A 1 396 ? 16.252 -11.068 -6.309 1.00 90.56 396 VAL A CA 1
ATOM 2857 C C . VAL A 1 396 ? 17.049 -12.369 -6.231 1.00 90.56 396 VAL A C 1
ATOM 2859 O O . VAL A 1 396 ? 16.775 -13.197 -5.363 1.00 90.56 396 VAL A O 1
ATOM 2862 N N . GLU A 1 397 ? 18.081 -12.514 -7.064 1.00 89.69 397 GLU A N 1
ATOM 2863 C CA . GLU A 1 397 ? 18.997 -13.662 -7.044 1.00 89.69 397 GLU A CA 1
ATOM 2864 C C . GLU A 1 397 ? 19.707 -13.801 -5.695 1.00 89.69 397 GLU A C 1
ATOM 2866 O O . GLU A 1 397 ? 19.724 -14.884 -5.108 1.00 89.69 397 GLU A O 1
ATOM 2871 N N . ARG A 1 398 ? 20.235 -12.695 -5.156 1.00 87.12 398 ARG A N 1
ATOM 2872 C CA . ARG A 1 398 ? 20.920 -12.690 -3.859 1.00 87.12 398 ARG A CA 1
ATOM 2873 C C . ARG A 1 398 ? 19.996 -13.101 -2.716 1.00 87.12 398 ARG A C 1
ATOM 2875 O O . ARG A 1 398 ? 20.396 -13.906 -1.880 1.00 87.12 398 ARG A O 1
ATOM 2882 N N . LEU A 1 399 ? 18.779 -12.553 -2.659 1.00 91.19 399 LEU A N 1
ATOM 2883 C CA . LEU A 1 399 ? 17.810 -12.903 -1.615 1.00 91.19 399 LEU A CA 1
ATOM 2884 C C . LEU A 1 399 ? 17.374 -14.366 -1.722 1.00 91.19 399 LEU A C 1
ATOM 2886 O O . LEU A 1 399 ? 17.297 -15.049 -0.704 1.00 91.19 399 LEU A O 1
ATOM 2890 N N . ARG A 1 400 ? 17.171 -14.869 -2.944 1.00 95.94 400 ARG A N 1
ATOM 2891 C CA . ARG A 1 400 ? 16.871 -16.283 -3.180 1.00 95.94 400 ARG A CA 1
ATOM 2892 C C . ARG A 1 400 ? 18.008 -17.186 -2.714 1.00 95.94 400 ARG A C 1
ATOM 2894 O O . ARG A 1 400 ? 17.749 -18.142 -1.994 1.00 95.94 400 ARG A O 1
ATOM 2901 N N . ALA A 1 401 ? 19.246 -16.883 -3.092 1.00 96.44 401 ALA A N 1
ATOM 2902 C CA . ALA A 1 401 ? 20.405 -17.681 -2.703 1.00 96.44 401 ALA A CA 1
ATOM 2903 C C . ALA A 1 401 ? 20.624 -17.684 -1.180 1.00 96.44 401 ALA A C 1
ATOM 2905 O O . ALA A 1 401 ? 20.984 -18.713 -0.617 1.00 96.44 401 ALA A O 1
ATOM 2906 N N . ALA A 1 402 ? 20.389 -16.548 -0.515 1.00 94.69 402 ALA A N 1
ATOM 2907 C CA . ALA A 1 402 ? 20.623 -16.402 0.919 1.00 94.69 402 ALA A CA 1
ATOM 2908 C C . ALA A 1 402 ? 19.478 -16.930 1.800 1.00 94.69 402 ALA A C 1
ATOM 2910 O O . ALA A 1 402 ? 19.747 -17.445 2.880 1.00 94.69 402 ALA A O 1
ATOM 2911 N N . PHE A 1 403 ? 18.216 -16.800 1.372 1.00 97.06 403 PHE A N 1
ATOM 2912 C CA . PHE A 1 403 ? 17.042 -17.053 2.226 1.00 97.06 403 PHE A CA 1
ATOM 2913 C C . PHE A 1 403 ? 15.996 -17.992 1.611 1.00 97.06 403 PHE A C 1
ATOM 2915 O O . PHE A 1 403 ? 15.007 -18.310 2.264 1.00 97.06 403 PHE A O 1
ATOM 2922 N N . GLY A 1 404 ? 16.178 -18.438 0.366 1.00 95.44 404 GLY A N 1
ATOM 2923 C CA . GLY A 1 404 ? 15.330 -19.445 -0.280 1.00 95.44 404 GLY A CA 1
ATOM 2924 C C . GLY A 1 404 ? 14.001 -18.942 -0.853 1.00 95.44 404 GLY A C 1
ATOM 2925 O O . GLY A 1 404 ? 13.301 -19.717 -1.500 1.00 95.44 404 GLY A O 1
ATOM 2926 N N . PHE A 1 405 ? 13.643 -17.666 -0.679 1.00 95.38 405 PHE A N 1
ATOM 2927 C CA . PHE A 1 405 ? 12.402 -17.108 -1.226 1.00 95.38 405 PHE A CA 1
ATOM 2928 C C . PHE A 1 405 ? 12.630 -16.312 -2.518 1.00 95.38 405 PHE A C 1
ATOM 2930 O O . PHE A 1 405 ? 13.678 -15.707 -2.739 1.00 95.38 405 PHE A O 1
ATOM 2937 N N . TYR A 1 406 ? 11.609 -16.270 -3.376 1.00 96.69 406 TYR A N 1
ATOM 2938 C CA . TYR A 1 406 ? 11.579 -15.394 -4.546 1.00 96.69 406 TYR A CA 1
ATOM 2939 C C . TYR A 1 406 ? 10.883 -14.075 -4.212 1.00 96.69 406 TYR A C 1
ATOM 2941 O O . TYR A 1 406 ? 9.690 -14.079 -3.897 1.00 96.69 406 TYR A O 1
ATOM 2949 N N . LEU A 1 407 ? 11.613 -12.960 -4.304 1.00 95.88 407 LEU A N 1
ATOM 2950 C CA . LEU A 1 407 ? 11.040 -11.626 -4.147 1.00 95.88 407 LEU A CA 1
ATOM 2951 C C . LEU A 1 407 ? 10.332 -11.205 -5.441 1.00 95.88 407 LEU A C 1
ATOM 2953 O O . LEU A 1 407 ? 10.980 -10.827 -6.416 1.00 95.88 407 LEU A O 1
ATOM 2957 N N . ARG A 1 408 ? 9.000 -11.275 -5.448 1.00 96.31 408 ARG A N 1
ATOM 2958 C CA . ARG A 1 408 ? 8.174 -10.950 -6.619 1.00 96.31 408 ARG A CA 1
ATOM 2959 C C . ARG A 1 408 ? 8.035 -9.450 -6.798 1.00 96.31 408 ARG A C 1
ATOM 2961 O O . ARG A 1 408 ? 7.835 -8.729 -5.830 1.00 96.31 408 ARG A O 1
ATOM 2968 N N . ASN A 1 409 ? 8.098 -8.984 -8.037 1.00 91.81 409 ASN A N 1
ATOM 2969 C CA . ASN A 1 409 ? 7.877 -7.579 -8.353 1.00 91.81 409 ASN A CA 1
ATOM 2970 C C . ASN A 1 409 ? 6.376 -7.281 -8.525 1.00 91.81 409 ASN A C 1
ATOM 2972 O O . ASN A 1 409 ? 5.575 -8.171 -8.831 1.00 91.81 409 ASN A O 1
ATOM 2976 N N . GLY A 1 410 ? 6.005 -6.021 -8.339 1.00 92.00 410 GLY A N 1
ATOM 2977 C CA . GLY A 1 410 ? 4.650 -5.528 -8.528 1.00 92.00 410 GLY A CA 1
ATOM 2978 C C . GLY A 1 410 ? 4.653 -4.033 -8.810 1.00 92.00 410 GLY A C 1
ATOM 2979 O O . GLY A 1 410 ? 5.430 -3.267 -8.234 1.00 92.00 410 GLY A O 1
ATOM 2980 N N . TYR A 1 411 ? 3.762 -3.608 -9.696 1.00 94.44 411 TYR A N 1
ATOM 2981 C CA . TYR A 1 411 ? 3.633 -2.225 -10.122 1.00 94.44 411 TYR A CA 1
ATOM 2982 C C . TYR A 1 411 ? 2.224 -1.695 -9.901 1.00 94.44 411 TYR A C 1
ATOM 2984 O O . TYR A 1 411 ? 1.216 -2.367 -10.117 1.00 94.44 411 TYR A O 1
ATOM 2992 N N . GLY A 1 412 ? 2.173 -0.448 -9.455 1.00 91.69 412 GLY A N 1
ATOM 2993 C CA . GLY A 1 412 ? 0.953 0.306 -9.271 1.00 91.69 412 GLY A CA 1
ATOM 2994 C C . GLY A 1 412 ? 1.231 1.629 -8.578 1.00 91.69 412 GLY A C 1
ATOM 2995 O O . GLY A 1 412 ? 2.274 1.831 -7.952 1.00 91.69 412 GLY A O 1
ATOM 2996 N N . LEU A 1 413 ? 0.260 2.522 -8.690 1.00 91.75 413 LEU A N 1
ATOM 2997 C CA . LEU A 1 413 ? 0.231 3.828 -8.057 1.00 91.75 413 LEU A CA 1
ATOM 2998 C C . LEU A 1 413 ? -1.007 3.923 -7.163 1.00 91.75 413 LEU A C 1
ATOM 3000 O O . LEU A 1 413 ? -1.922 3.097 -7.239 1.00 91.75 413 LEU A O 1
ATOM 3004 N N . THR A 1 414 ? -1.066 4.958 -6.333 1.00 91.44 414 THR A N 1
ATOM 3005 C CA . THR A 1 414 ? -2.274 5.274 -5.559 1.00 91.44 414 THR A CA 1
ATOM 3006 C C . THR A 1 414 ? -3.463 5.541 -6.476 1.00 91.44 414 THR A C 1
ATOM 3008 O O . THR A 1 414 ? -4.569 5.089 -6.198 1.00 91.44 414 THR A O 1
ATOM 3011 N N . GLU A 1 415 ? -3.218 6.175 -7.618 1.00 95.44 415 GLU A N 1
ATOM 3012 C CA . GLU A 1 415 ? -4.188 6.491 -8.664 1.00 95.44 415 GLU A CA 1
ATOM 3013 C C . GLU A 1 415 ? -4.775 5.257 -9.369 1.00 95.44 415 GLU A C 1
ATOM 3015 O O . GLU A 1 415 ? -5.807 5.347 -10.029 1.00 95.44 415 GLU A O 1
ATOM 3020 N N . CYS A 1 416 ? -4.158 4.086 -9.217 1.00 94.69 416 CYS A N 1
ATOM 3021 C CA . CYS A 1 416 ? -4.722 2.820 -9.681 1.00 94.69 416 CYS A CA 1
ATOM 3022 C C . CYS A 1 416 ? -4.918 1.820 -8.542 1.00 94.69 416 CYS A C 1
ATOM 3024 O O . CYS A 1 416 ? -4.871 0.614 -8.773 1.00 94.69 416 CYS A O 1
ATOM 3026 N N . THR A 1 417 ? -5.091 2.320 -7.312 1.00 97.12 417 THR A N 1
ATOM 3027 C CA . THR A 1 417 ? -5.408 1.514 -6.126 1.00 97.12 417 THR A CA 1
ATOM 3028 C C . THR A 1 417 ? -4.488 0.295 -6.001 1.00 97.12 417 THR A C 1
ATOM 3030 O O . THR A 1 417 ? -4.981 -0.808 -5.825 1.00 97.12 417 THR A O 1
ATOM 3033 N N . ALA A 1 418 ? -3.173 0.495 -6.191 1.00 89.62 418 ALA A N 1
ATOM 3034 C CA . ALA A 1 418 ? -2.163 -0.537 -6.471 1.00 89.62 418 ALA A CA 1
ATOM 3035 C C . ALA A 1 418 ? -2.442 -1.949 -5.896 1.00 89.62 418 ALA A C 1
ATOM 3037 O O . ALA A 1 418 ? -2.832 -2.066 -4.732 1.00 89.62 418 ALA A O 1
ATOM 3038 N N . PRO A 1 419 ? -2.133 -3.024 -6.649 1.00 94.50 419 PRO A N 1
ATOM 3039 C CA . PRO A 1 419 ? -1.350 -3.051 -7.894 1.00 94.50 419 PRO A CA 1
ATOM 3040 C C . PRO A 1 419 ? -2.202 -2.977 -9.178 1.00 94.50 419 PRO A C 1
ATOM 3042 O O . PRO A 1 419 ? -3.400 -3.238 -9.162 1.00 94.50 419 PRO A O 1
ATOM 3045 N N . CYS A 1 420 ? -1.581 -2.638 -10.312 1.00 95.12 420 CYS A N 1
ATOM 3046 C CA . CYS A 1 420 ? -2.158 -2.812 -11.656 1.00 95.12 420 CYS A CA 1
ATOM 3047 C C . CYS A 1 420 ? -1.432 -3.880 -12.493 1.00 95.12 420 CYS A C 1
ATOM 3049 O O . CYS A 1 420 ? -2.022 -4.401 -13.438 1.00 95.12 420 CYS A O 1
ATOM 3051 N N . ALA A 1 421 ? -0.197 -4.235 -12.128 1.00 96.88 421 ALA A N 1
ATOM 3052 C CA . ALA A 1 421 ? 0.521 -5.390 -12.652 1.00 96.88 421 ALA A CA 1
ATOM 3053 C C . ALA A 1 421 ? 1.289 -6.090 -11.523 1.00 96.88 421 ALA A C 1
ATOM 3055 O O . ALA A 1 421 ? 1.843 -5.427 -10.646 1.00 96.88 421 ALA A O 1
ATOM 3056 N N . SER A 1 422 ? 1.327 -7.421 -11.552 1.00 96.31 422 SER A N 1
ATOM 3057 C CA . SER A 1 422 ? 2.007 -8.240 -10.541 1.00 96.31 422 SER A CA 1
ATOM 3058 C C . SER A 1 422 ? 2.605 -9.483 -11.183 1.00 96.31 422 SER A C 1
ATOM 3060 O O . SER A 1 422 ? 2.058 -10.007 -12.154 1.00 96.31 422 SER A O 1
ATOM 3062 N N . VAL A 1 423 ? 3.718 -9.984 -10.646 1.00 97.25 423 VAL A N 1
ATOM 3063 C CA . VAL A 1 423 ? 4.270 -11.283 -11.059 1.00 97.25 423 VAL A CA 1
ATOM 3064 C C . VAL A 1 423 ? 3.408 -12.405 -10.460 1.00 97.25 423 VAL A C 1
ATOM 3066 O O . VAL A 1 423 ? 3.314 -12.485 -9.232 1.00 97.25 423 VAL A O 1
ATOM 3069 N N . PRO A 1 424 ? 2.768 -13.276 -11.270 1.00 96.06 424 PRO A N 1
ATOM 3070 C CA . PRO A 1 424 ? 1.953 -14.372 -10.745 1.00 96.06 424 PRO A CA 1
ATOM 3071 C C . PRO A 1 424 ? 2.726 -15.314 -9.821 1.00 96.06 424 PRO A C 1
ATOM 3073 O O . PRO A 1 424 ? 3.909 -15.570 -10.030 1.00 96.06 424 PRO A O 1
ATOM 3076 N N . ALA A 1 425 ? 2.052 -15.891 -8.823 1.00 94.25 425 ALA A N 1
ATOM 3077 C CA . ALA A 1 425 ? 2.708 -16.751 -7.838 1.00 94.25 425 ALA A CA 1
ATOM 3078 C C . ALA A 1 425 ? 3.374 -17.997 -8.454 1.00 94.25 425 ALA A C 1
ATOM 3080 O O . ALA A 1 425 ? 4.392 -18.454 -7.935 1.00 94.25 425 ALA A O 1
ATOM 3081 N N . HIS A 1 426 ? 2.830 -18.513 -9.561 1.00 94.69 426 HIS A N 1
ATOM 3082 C CA . HIS A 1 426 ? 3.336 -19.686 -10.284 1.00 94.69 426 HIS A CA 1
ATOM 3083 C C . HIS A 1 426 ? 4.403 -19.366 -11.340 1.00 94.69 426 HIS A C 1
ATOM 3085 O O . HIS A 1 426 ? 4.849 -20.283 -12.025 1.00 94.69 426 HIS A O 1
ATOM 3091 N N . LEU A 1 427 ? 4.790 -18.097 -11.501 1.00 96.38 427 LEU A N 1
ATOM 3092 C CA . LEU A 1 427 ? 5.783 -17.655 -12.479 1.00 96.38 427 LEU A CA 1
ATOM 3093 C C . LEU A 1 427 ? 6.924 -16.882 -11.814 1.00 96.38 427 LEU A C 1
ATOM 3095 O O . LEU A 1 427 ? 6.811 -16.372 -10.697 1.00 96.38 427 LEU A O 1
ATOM 3099 N N . GLU A 1 428 ? 8.006 -16.750 -12.570 1.00 96.31 428 GLU A N 1
ATOM 3100 C CA . GLU A 1 428 ? 9.081 -15.802 -12.312 1.00 96.31 428 GLU A CA 1
ATOM 3101 C C . GLU A 1 428 ? 9.073 -14.736 -13.406 1.00 96.31 428 GLU A C 1
ATOM 3103 O O . GLU A 1 428 ? 8.759 -15.024 -14.562 1.00 96.31 428 GLU A O 1
ATOM 3108 N N . ALA A 1 429 ? 9.379 -13.499 -13.026 1.00 96.38 429 ALA A N 1
ATOM 3109 C CA . ALA A 1 429 ? 9.518 -12.400 -13.965 1.00 96.38 429 ALA A CA 1
ATOM 3110 C C . ALA A 1 429 ? 10.736 -12.621 -14.874 1.00 96.38 429 ALA A C 1
ATOM 3112 O O . ALA A 1 429 ? 11.825 -12.891 -14.358 1.00 96.38 429 ALA A O 1
ATOM 3113 N N . PRO A 1 430 ? 10.586 -12.456 -16.197 1.00 96.88 430 PRO A N 1
ATOM 3114 C CA . PRO A 1 430 ? 11.720 -12.403 -17.102 1.00 96.88 430 PRO A CA 1
ATOM 3115 C C . PRO A 1 430 ? 12.530 -11.120 -16.892 1.00 96.88 430 PRO A C 1
ATOM 3117 O O . PRO A 1 430 ? 12.013 -10.078 -16.467 1.00 96.88 430 PRO A O 1
ATOM 3120 N N . VAL A 1 431 ? 13.815 -11.216 -17.220 1.00 89.31 431 VAL A N 1
ATOM 3121 C CA . VAL A 1 431 ? 14.703 -10.070 -17.411 1.00 89.31 431 VAL A CA 1
ATOM 3122 C C . VAL A 1 431 ? 14.745 -9.782 -18.903 1.00 89.31 431 VAL A C 1
ATOM 3124 O O . VAL A 1 431 ? 15.013 -10.693 -19.688 1.00 89.31 431 VAL A O 1
ATOM 3127 N N . ASP A 1 432 ? 14.484 -8.538 -19.292 1.00 86.44 432 ASP A N 1
ATOM 3128 C CA . ASP A 1 432 ? 14.622 -8.140 -20.688 1.00 86.44 432 ASP A CA 1
ATOM 3129 C C . ASP A 1 432 ? 16.103 -8.235 -21.112 1.00 86.44 432 ASP A C 1
ATOM 3131 O O . ASP A 1 432 ? 16.967 -7.660 -20.442 1.00 86.44 432 ASP A O 1
ATOM 3135 N N . PRO A 1 433 ? 16.436 -8.955 -22.199 1.00 77.62 433 PRO A N 1
ATOM 3136 C CA . PRO A 1 433 ? 17.824 -9.187 -22.591 1.00 77.62 433 PRO A CA 1
ATOM 3137 C C . PRO A 1 433 ? 18.527 -7.937 -23.133 1.00 77.62 433 PRO A C 1
ATOM 3139 O O . PRO A 1 433 ? 19.755 -7.930 -23.209 1.00 77.62 433 PRO A O 1
ATOM 3142 N N . VAL A 1 434 ? 17.784 -6.900 -23.534 1.00 74.75 434 VAL A N 1
ATOM 3143 C CA . VAL A 1 434 ? 18.349 -5.673 -24.109 1.00 74.75 434 VAL A CA 1
ATOM 3144 C C . VAL A 1 434 ? 18.637 -4.651 -23.013 1.00 74.75 434 VAL A C 1
ATOM 3146 O O . VAL A 1 434 ? 19.734 -4.097 -22.965 1.00 74.75 434 VAL A O 1
ATOM 3149 N N . SER A 1 435 ? 17.671 -4.395 -22.130 1.00 72.75 435 SER A N 1
ATOM 3150 C CA . SER A 1 435 ? 17.789 -3.395 -21.068 1.00 72.75 435 SER A CA 1
ATOM 3151 C C . SER A 1 435 ? 18.338 -3.958 -19.756 1.00 72.75 435 SER A C 1
ATOM 3153 O O . SER A 1 435 ? 18.772 -3.187 -18.902 1.00 72.75 435 SER A O 1
ATOM 3155 N N . GLY A 1 436 ? 18.297 -5.280 -19.556 1.00 74.44 436 GLY A N 1
ATOM 3156 C CA . GLY A 1 436 ? 18.624 -5.920 -18.278 1.00 74.44 436 GLY A CA 1
ATOM 3157 C C . GLY A 1 436 ? 17.579 -5.675 -17.181 1.00 74.44 436 GLY A C 1
ATOM 3158 O O . GLY A 1 436 ? 17.817 -5.983 -16.012 1.00 74.44 436 GLY A O 1
ATOM 3159 N N . THR A 1 437 ? 16.419 -5.109 -17.526 1.00 77.56 437 THR A N 1
ATOM 3160 C CA . THR A 1 437 ? 15.370 -4.751 -16.566 1.00 77.56 437 THR A CA 1
ATOM 3161 C C . THR A 1 437 ? 14.519 -5.969 -16.218 1.00 77.56 437 THR A C 1
ATOM 3163 O O . THR A 1 437 ? 14.015 -6.662 -17.100 1.00 77.56 437 THR A O 1
ATOM 3166 N N . LEU A 1 438 ? 14.299 -6.211 -14.924 1.00 86.69 438 LEU A N 1
ATOM 3167 C CA . LEU A 1 438 ? 13.346 -7.221 -14.463 1.00 86.69 438 LEU A CA 1
ATOM 3168 C C . LEU A 1 438 ? 11.912 -6.720 -14.654 1.00 86.69 438 LEU A C 1
ATOM 3170 O O . LEU A 1 438 ? 11.574 -5.616 -14.215 1.00 86.69 438 LEU A O 1
ATOM 3174 N N . SER A 1 439 ? 11.049 -7.548 -15.241 1.00 96.31 439 SER A N 1
ATOM 3175 C CA . SER A 1 439 ? 9.636 -7.201 -15.395 1.00 96.31 439 SER A CA 1
ATOM 3176 C C . SER A 1 439 ? 8.970 -6.881 -14.045 1.00 96.31 439 SER A C 1
ATOM 3178 O O . SER A 1 439 ? 9.263 -7.476 -13.002 1.00 96.31 439 SER A O 1
ATOM 3180 N N . VAL A 1 440 ? 8.035 -5.927 -14.064 1.00 95.50 440 VAL A N 1
ATOM 3181 C CA . VAL A 1 440 ? 7.181 -5.591 -12.915 1.00 95.50 440 VAL A CA 1
ATOM 3182 C C . VAL A 1 440 ? 5.919 -6.453 -12.829 1.00 95.50 440 VAL A C 1
ATOM 3184 O O . VAL A 1 440 ? 5.129 -6.300 -11.898 1.00 95.50 440 VAL A O 1
ATOM 3187 N N . GLY A 1 441 ? 5.742 -7.375 -13.776 1.00 96.94 441 GLY A N 1
ATOM 3188 C CA . GLY A 1 441 ? 4.657 -8.341 -13.793 1.00 96.94 441 GLY A CA 1
ATOM 3189 C C . GLY A 1 441 ? 3.713 -8.190 -14.977 1.00 96.94 441 GLY A C 1
ATOM 3190 O O . GLY A 1 441 ? 4.007 -7.529 -15.972 1.00 96.94 441 GLY A O 1
ATOM 3191 N N . LEU A 1 442 ? 2.561 -8.838 -14.841 1.00 97.88 442 LEU A N 1
ATOM 3192 C CA . LEU A 1 442 ? 1.513 -8.902 -15.852 1.00 97.88 442 LEU A CA 1
ATOM 3193 C C . LEU A 1 442 ? 0.282 -8.127 -15.370 1.00 97.88 442 LEU A C 1
ATOM 3195 O O . LEU A 1 442 ? -0.040 -8.202 -14.177 1.00 97.88 442 LEU A O 1
ATOM 3199 N N . PRO A 1 443 ? -0.439 -7.420 -16.257 1.00 97.19 443 PRO A N 1
ATOM 3200 C CA . PRO A 1 443 ? -1.732 -6.852 -15.907 1.00 97.19 443 PRO A CA 1
ATOM 3201 C C . PRO A 1 443 ? -2.746 -7.928 -15.491 1.00 97.19 443 PRO A C 1
ATOM 3203 O O . PRO A 1 443 ? -2.712 -9.070 -15.957 1.00 97.19 443 PRO A O 1
ATOM 3206 N N . GLY A 1 444 ? -3.685 -7.549 -14.621 1.00 93.75 444 GLY A N 1
ATOM 3207 C CA . GLY A 1 444 ? -4.805 -8.413 -14.242 1.00 93.75 444 GLY A CA 1
ATOM 3208 C C . GLY A 1 444 ? -5.783 -8.670 -15.396 1.00 93.75 444 GLY A C 1
ATOM 3209 O O . GLY A 1 444 ? -5.773 -7.976 -16.413 1.00 93.75 444 GLY A O 1
ATOM 3210 N N . ALA A 1 445 ? -6.683 -9.643 -15.221 1.00 94.12 445 ALA A N 1
ATOM 3211 C CA . ALA A 1 445 ? -7.641 -10.030 -16.262 1.00 94.12 445 ALA A CA 1
ATOM 3212 C C . ALA A 1 445 ? -8.566 -8.880 -16.715 1.00 94.12 445 ALA A C 1
ATOM 3214 O O . ALA A 1 445 ? -8.869 -8.750 -17.904 1.00 94.12 445 ALA A O 1
ATOM 3215 N N . ASP A 1 446 ? -8.954 -8.014 -15.775 1.00 94.81 446 ASP A N 1
ATOM 3216 C CA . ASP A 1 446 ? -9.836 -6.860 -16.004 1.00 94.81 446 ASP A CA 1
ATOM 3217 C C . ASP A 1 446 ? -9.073 -5.543 -16.200 1.00 94.81 446 ASP A C 1
ATOM 3219 O O . ASP A 1 446 ? -9.678 -4.477 -16.293 1.00 94.81 446 ASP A O 1
ATOM 3223 N N . THR A 1 447 ? -7.742 -5.604 -16.244 1.00 95.25 447 THR A N 1
ATOM 3224 C CA . THR A 1 447 ? -6.879 -4.439 -16.427 1.00 95.25 447 THR A CA 1
ATOM 3225 C C . THR A 1 447 ? -6.348 -4.406 -17.846 1.00 95.25 447 THR A C 1
ATOM 3227 O O . THR A 1 447 ? -5.881 -5.413 -18.369 1.00 95.25 447 THR A O 1
ATOM 3230 N N . VAL A 1 448 ? -6.377 -3.225 -18.451 1.00 95.56 448 VAL A N 1
ATOM 3231 C CA . VAL A 1 448 ? -5.675 -2.930 -19.695 1.00 95.56 448 VAL A CA 1
ATOM 3232 C C . VAL A 1 448 ? -4.538 -1.976 -19.367 1.00 95.56 448 VAL A C 1
ATOM 3234 O O . VAL A 1 448 ? -4.761 -0.913 -18.788 1.00 95.56 448 VAL A O 1
ATOM 3237 N N . VAL A 1 449 ? -3.322 -2.371 -19.736 1.00 96.31 449 VAL A N 1
ATOM 3238 C CA . VAL A 1 449 ? -2.149 -1.497 -19.726 1.00 96.31 449 VAL A CA 1
ATOM 3239 C C . VAL A 1 449 ? -1.729 -1.264 -21.167 1.00 96.31 449 VAL A C 1
ATOM 3241 O O . VAL A 1 449 ? -1.657 -2.215 -21.946 1.00 96.31 449 VAL A O 1
ATOM 3244 N N . ARG A 1 450 ? -1.476 -0.004 -21.510 1.00 95.94 450 ARG A N 1
ATOM 3245 C CA . ARG A 1 450 ? -1.010 0.425 -22.830 1.00 95.94 450 ARG A CA 1
ATOM 3246 C C . ARG A 1 450 ? 0.269 1.226 -22.689 1.00 95.94 450 ARG A C 1
ATOM 3248 O O . ARG A 1 450 ? 0.485 1.866 -21.660 1.00 95.94 450 ARG A O 1
ATOM 3255 N N . ILE A 1 451 ? 1.083 1.206 -23.735 1.00 96.44 451 ILE A N 1
ATOM 3256 C CA . ILE A 1 451 ? 2.275 2.040 -23.845 1.00 96.44 451 ILE A CA 1
ATOM 3257 C C . ILE A 1 451 ? 2.018 3.065 -24.942 1.00 96.44 451 ILE A C 1
ATOM 3259 O O . ILE A 1 451 ? 1.626 2.698 -26.052 1.00 96.44 451 ILE A O 1
ATOM 3263 N N . LEU A 1 452 ? 2.173 4.343 -24.604 1.00 94.75 452 LEU A N 1
ATOM 3264 C CA . LEU A 1 452 ? 1.733 5.462 -25.429 1.00 94.75 452 LEU A CA 1
ATOM 3265 C C . LEU A 1 452 ? 2.904 6.392 -25.761 1.00 94.75 452 LEU A C 1
ATOM 3267 O O . LEU A 1 452 ? 3.733 6.689 -24.901 1.00 94.75 452 LEU A O 1
ATOM 3271 N N . ASP A 1 453 ? 2.970 6.879 -26.995 1.00 90.38 453 ASP A N 1
ATOM 3272 C CA . ASP A 1 453 ? 3.969 7.861 -27.413 1.00 90.38 453 ASP A CA 1
ATOM 3273 C C . ASP A 1 453 ? 3.673 9.273 -26.858 1.00 90.38 453 ASP A C 1
ATOM 3275 O O . ASP A 1 453 ? 2.783 9.488 -26.023 1.00 90.38 453 ASP A O 1
ATOM 3279 N N . GLU A 1 454 ? 4.448 10.267 -27.302 1.00 84.12 454 GLU A N 1
ATOM 3280 C CA . GLU A 1 454 ? 4.266 11.668 -26.902 1.00 84.12 454 GLU A CA 1
ATOM 3281 C C . GLU A 1 454 ? 2.959 12.288 -27.421 1.00 84.12 454 GLU A C 1
ATOM 3283 O O . GLU A 1 454 ? 2.423 13.181 -26.764 1.00 84.12 454 GLU A O 1
ATOM 3288 N N . GLY A 1 455 ? 2.433 11.800 -28.549 1.00 84.88 455 GLY A N 1
ATOM 3289 C CA . GLY A 1 455 ? 1.143 12.202 -29.115 1.00 84.88 455 GLY A CA 1
ATOM 3290 C C . GLY A 1 455 ? -0.055 11.489 -28.481 1.00 84.88 455 GLY A C 1
ATOM 3291 O O . GLY A 1 455 ? -1.196 11.874 -28.726 1.00 84.88 455 GLY A O 1
ATOM 3292 N N . GLY A 1 456 ? 0.189 10.474 -27.647 1.00 88.62 456 GLY A N 1
ATOM 3293 C CA . GLY A 1 456 ? -0.836 9.662 -27.000 1.00 88.62 456 GLY A CA 1
ATOM 3294 C C . GLY A 1 456 ? -1.298 8.453 -27.818 1.00 88.62 456 GLY A C 1
ATOM 3295 O O . GLY A 1 456 ? -2.249 7.792 -27.400 1.00 88.62 456 GLY A O 1
ATOM 3296 N N . ALA A 1 457 ? -0.638 8.140 -28.936 1.00 90.75 457 ALA A N 1
ATOM 3297 C CA . ALA A 1 457 ? -0.924 6.957 -29.738 1.00 90.75 457 ALA A CA 1
ATOM 3298 C C . ALA A 1 457 ? -0.226 5.710 -29.170 1.00 90.75 457 ALA A C 1
ATOM 3300 O O . ALA A 1 457 ? 0.804 5.800 -28.507 1.00 90.75 457 ALA A O 1
ATOM 3301 N N . GLU A 1 458 ? -0.798 4.531 -29.417 1.00 94.38 458 GLU A N 1
ATOM 3302 C CA . GLU A 1 458 ? -0.221 3.255 -28.982 1.00 94.38 458 GLU A CA 1
ATOM 3303 C C . GLU A 1 458 ? 1.047 2.907 -29.760 1.00 94.38 458 GLU A C 1
ATOM 3305 O O . GLU A 1 458 ? 1.032 2.875 -30.993 1.00 94.38 458 GLU A O 1
ATOM 3310 N N . VAL A 1 459 ? 2.107 2.542 -29.038 1.00 92.31 459 VAL A N 1
ATOM 3311 C CA . VAL A 1 459 ? 3.336 2.015 -29.645 1.00 92.31 459 VAL A CA 1
ATOM 3312 C C . VAL A 1 459 ? 3.293 0.480 -29.752 1.00 92.31 459 VAL A C 1
ATOM 3314 O O . VAL A 1 459 ? 2.612 -0.173 -28.946 1.00 92.31 459 VAL A O 1
ATOM 3317 N N . PRO A 1 460 ? 3.983 -0.128 -30.737 1.00 93.12 460 PRO A N 1
ATOM 3318 C CA . PRO A 1 460 ? 4.197 -1.574 -30.811 1.00 93.12 460 PRO A CA 1
ATOM 3319 C C . PRO A 1 460 ? 4.788 -2.184 -29.529 1.00 93.12 460 PRO A C 1
ATOM 3321 O O . PRO A 1 460 ? 5.475 -1.516 -28.761 1.00 93.12 460 PRO A O 1
ATOM 3324 N N . PHE A 1 461 ? 4.565 -3.485 -29.314 1.00 94.19 461 PHE A N 1
ATOM 3325 C CA . PHE A 1 461 ? 5.238 -4.215 -28.234 1.00 94.19 461 PHE A CA 1
ATOM 3326 C C . PHE A 1 461 ? 6.765 -4.136 -28.387 1.00 94.19 461 PHE A C 1
ATOM 3328 O O . PHE A 1 461 ? 7.289 -4.245 -29.494 1.00 94.19 461 PHE A O 1
ATOM 3335 N N . GLY A 1 462 ? 7.463 -3.961 -27.266 1.00 89.94 462 GLY A N 1
ATOM 3336 C CA . GLY A 1 462 ? 8.906 -3.729 -27.190 1.00 89.94 462 GLY A CA 1
ATOM 3337 C C . GLY A 1 462 ? 9.320 -2.261 -27.335 1.00 89.94 462 GLY A C 1
ATOM 3338 O O . GLY A 1 462 ? 10.440 -1.920 -26.966 1.00 89.94 462 GLY A O 1
ATOM 3339 N N . GLU A 1 463 ? 8.440 -1.377 -27.816 1.00 90.31 463 GLU A N 1
ATOM 3340 C CA . GLU A 1 463 ? 8.738 0.053 -27.892 1.00 90.31 463 GLU A CA 1
ATOM 3341 C C . GLU A 1 463 ? 8.425 0.777 -26.578 1.00 90.31 463 GLU A C 1
ATOM 3343 O O . GLU A 1 463 ? 7.456 0.481 -25.875 1.00 90.31 463 GLU A O 1
ATOM 3348 N N . THR A 1 464 ? 9.272 1.752 -26.252 1.00 89.25 464 THR A N 1
ATOM 3349 C CA . THR A 1 464 ? 9.192 2.525 -25.011 1.00 89.25 464 THR A CA 1
ATOM 3350 C C . THR A 1 464 ? 8.252 3.715 -25.154 1.00 89.25 464 THR A C 1
ATOM 3352 O O . THR A 1 464 ? 8.369 4.509 -26.086 1.00 89.25 464 THR A O 1
ATOM 3355 N N . GLY A 1 465 ? 7.395 3.911 -24.157 1.00 91.75 465 GLY A N 1
ATOM 3356 C CA . GLY A 1 465 ? 6.490 5.048 -24.065 1.00 91.75 465 GLY A CA 1
ATOM 3357 C C . GLY A 1 465 ? 5.936 5.232 -22.656 1.00 91.75 465 GLY A C 1
ATOM 3358 O O . GLY A 1 465 ? 6.367 4.599 -21.694 1.00 91.75 465 GLY A O 1
ATOM 3359 N N . GLU A 1 466 ? 4.988 6.145 -22.514 1.00 94.88 466 GLU A N 1
ATOM 3360 C CA . GLU A 1 466 ? 4.291 6.383 -21.258 1.00 94.88 466 GLU A CA 1
ATOM 3361 C C . GLU A 1 466 ? 3.294 5.261 -20.967 1.00 94.88 466 GLU A C 1
ATOM 3363 O O . GLU A 1 466 ? 2.506 4.871 -21.829 1.00 94.88 466 GLU A O 1
ATOM 3368 N N . ILE A 1 467 ? 3.311 4.764 -19.734 1.00 96.94 467 ILE A N 1
ATOM 3369 C CA . ILE A 1 467 ? 2.389 3.729 -19.286 1.00 96.94 467 ILE A CA 1
ATOM 3370 C C . ILE A 1 467 ? 1.023 4.370 -19.025 1.00 96.94 467 ILE A C 1
ATOM 3372 O O . ILE A 1 467 ? 0.901 5.349 -18.285 1.00 96.94 467 ILE A O 1
ATOM 3376 N N . ALA A 1 468 ? -0.019 3.781 -19.599 1.00 97.19 468 ALA A N 1
ATOM 3377 C CA . ALA A 1 468 ? -1.399 4.133 -19.317 1.00 97.19 468 ALA A CA 1
ATOM 3378 C C . ALA A 1 468 ? -2.184 2.922 -18.820 1.00 97.19 468 ALA A C 1
ATOM 3380 O O . ALA A 1 468 ? -1.952 1.793 -19.258 1.00 97.19 468 ALA A O 1
ATOM 3381 N N . VAL A 1 469 ? -3.087 3.153 -17.868 1.00 97.56 469 VAL A N 1
ATOM 3382 C CA . VAL A 1 469 ? -3.789 2.087 -17.147 1.00 97.56 469 VAL A CA 1
ATOM 3383 C C . VAL A 1 469 ? -5.284 2.355 -17.135 1.00 97.56 469 VAL A C 1
ATOM 3385 O O . VAL A 1 469 ? -5.737 3.420 -16.715 1.00 97.56 469 VAL A O 1
ATOM 3388 N N . ARG A 1 470 ? -6.057 1.338 -17.514 1.00 96.62 470 ARG A N 1
ATOM 3389 C CA . ARG A 1 470 ? -7.516 1.321 -17.418 1.00 96.62 470 ARG A CA 1
ATOM 3390 C C . ARG A 1 470 ? -7.980 0.047 -16.726 1.00 96.62 470 ARG A C 1
ATOM 3392 O O . ARG A 1 470 ? -7.531 -1.045 -17.064 1.00 96.62 470 ARG A O 1
ATOM 3399 N N . GLY A 1 471 ? -8.918 0.167 -15.796 1.00 96.12 471 GLY A N 1
ATOM 3400 C CA . GLY A 1 471 ? -9.508 -0.986 -15.121 1.00 96.12 471 GLY A CA 1
ATOM 3401 C C . GLY A 1 471 ? -10.297 -0.594 -13.872 1.00 96.12 471 GLY A C 1
ATOM 3402 O O . GLY A 1 471 ? -10.305 0.584 -13.509 1.00 96.12 471 GLY A O 1
ATOM 3403 N N . PRO A 1 472 ? -10.946 -1.563 -13.202 1.00 96.69 472 PRO A N 1
ATOM 3404 C CA . PRO A 1 472 ? -11.763 -1.326 -12.005 1.00 96.69 472 PRO A CA 1
ATOM 3405 C C . PRO A 1 472 ? -11.010 -0.691 -10.826 1.00 96.69 472 PRO A C 1
ATOM 3407 O O . PRO A 1 472 ? -11.626 -0.154 -9.911 1.00 96.69 472 PRO A O 1
ATOM 3410 N N . GLN A 1 473 ? -9.680 -0.768 -10.835 1.00 96.31 473 GLN A N 1
ATOM 3411 C CA . GLN A 1 473 ? -8.802 -0.234 -9.803 1.00 96.31 473 GLN A CA 1
ATOM 3412 C C . GLN A 1 473 ? -8.429 1.247 -9.996 1.00 96.31 473 GLN A C 1
ATOM 3414 O O . GLN A 1 473 ? -7.880 1.864 -9.079 1.00 96.31 473 GLN A O 1
ATOM 3419 N N . VAL A 1 474 ? -8.681 1.821 -11.176 1.00 97.75 474 VAL A N 1
ATOM 3420 C CA . VAL A 1 474 ? -8.354 3.223 -11.477 1.00 97.75 474 VAL A CA 1
ATOM 3421 C C . VAL A 1 474 ? -9.294 4.152 -10.714 1.00 97.75 474 VAL A C 1
ATOM 3423 O O . VAL A 1 474 ? -10.509 3.960 -10.722 1.00 97.75 474 VAL A O 1
ATOM 3426 N N . VAL A 1 475 ? -8.728 5.142 -10.020 1.00 97.44 475 VAL A N 1
ATOM 3427 C CA . VAL A 1 475 ? -9.518 6.109 -9.248 1.00 97.44 475 VAL A CA 1
ATOM 3428 C C . VAL A 1 475 ? -10.284 7.056 -10.179 1.00 97.44 475 VAL A C 1
ATOM 3430 O O . VAL A 1 475 ? -9.796 7.370 -11.263 1.00 97.44 475 VAL A O 1
ATOM 3433 N N . PRO A 1 476 ? -11.449 7.581 -9.761 1.00 96.50 476 PRO A N 1
ATOM 3434 C CA . PRO A 1 476 ? -12.191 8.573 -10.540 1.00 96.50 476 PRO A CA 1
ATOM 3435 C C . PRO A 1 476 ? -11.480 9.930 -10.648 1.00 96.50 476 PRO A C 1
ATOM 3437 O O . PRO A 1 476 ? -11.859 10.747 -11.482 1.00 96.50 476 PRO A O 1
ATOM 3440 N N . GLY A 1 477 ? -10.485 10.201 -9.796 1.00 96.19 477 GLY A N 1
ATOM 3441 C CA . GLY A 1 477 ? -9.694 11.424 -9.860 1.00 96.19 477 GLY A CA 1
ATOM 3442 C C . GLY A 1 477 ? -9.085 11.855 -8.532 1.00 96.19 477 GLY A C 1
ATOM 3443 O O . GLY A 1 477 ? -9.033 11.099 -7.555 1.00 96.19 477 GLY A O 1
ATOM 3444 N N . TYR A 1 478 ? -8.649 13.112 -8.512 1.00 95.94 478 TYR A N 1
ATOM 3445 C CA . TYR A 1 478 ? -8.102 13.791 -7.344 1.00 95.94 478 TYR A CA 1
ATOM 3446 C C . TYR A 1 478 ? -9.174 14.624 -6.627 1.00 95.94 478 TYR A C 1
ATOM 3448 O O . TYR A 1 478 ? -9.965 15.332 -7.254 1.00 95.94 478 TYR A O 1
ATOM 3456 N N . TRP A 1 479 ? -9.179 14.561 -5.297 1.00 96.00 479 TRP A N 1
ATOM 3457 C CA . TRP A 1 479 ? -10.064 15.317 -4.416 1.00 96.00 479 TRP A CA 1
ATOM 3458 C C . TRP A 1 479 ? -9.912 16.823 -4.649 1.00 96.00 479 TRP A C 1
ATOM 3460 O O . TRP A 1 479 ? -8.804 17.346 -4.590 1.00 96.00 479 TRP A O 1
ATOM 3470 N N . GLY A 1 480 ? -11.018 17.510 -4.948 1.00 94.50 480 GLY A N 1
ATOM 3471 C CA . GLY A 1 480 ? -11.041 18.967 -5.126 1.00 94.50 480 GLY A CA 1
ATOM 3472 C C . GLY A 1 480 ? -10.266 19.508 -6.338 1.00 94.50 480 GLY A C 1
ATOM 3473 O O . GLY A 1 480 ? -10.156 20.723 -6.478 1.00 94.50 480 GLY A O 1
ATOM 3474 N N . LEU A 1 481 ? -9.747 18.648 -7.225 1.00 93.38 481 LEU A N 1
ATOM 3475 C CA . LEU A 1 481 ? -8.840 19.042 -8.312 1.00 93.38 481 LEU A CA 1
ATOM 3476 C C . LEU A 1 481 ? -9.327 18.537 -9.689 1.00 93.38 481 LEU A C 1
ATOM 3478 O O . LEU A 1 481 ? -8.718 17.637 -10.279 1.00 93.38 481 LEU A O 1
ATOM 3482 N N . PRO A 1 482 ? -10.422 19.096 -10.245 1.00 95.44 482 PRO A N 1
ATOM 3483 C CA . PRO A 1 482 ? -10.993 18.634 -11.514 1.00 95.44 482 PRO A CA 1
ATOM 3484 C C . PRO A 1 482 ? -10.068 18.860 -12.721 1.00 95.44 482 PRO A C 1
ATOM 3486 O O . PRO A 1 482 ? -10.029 18.022 -13.617 1.00 95.44 482 PRO A O 1
ATOM 3489 N N . ALA A 1 483 ? -9.283 19.944 -12.741 1.00 93.38 483 ALA A N 1
ATOM 3490 C CA . ALA A 1 483 ? -8.350 20.227 -13.836 1.00 93.38 483 ALA A CA 1
ATOM 3491 C C . ALA A 1 483 ? -7.177 19.229 -13.870 1.00 93.38 483 ALA A C 1
ATOM 3493 O O . ALA A 1 483 ? -6.862 18.670 -14.921 1.00 93.38 483 ALA A O 1
ATOM 3494 N N . ASP A 1 484 ? -6.564 18.949 -12.715 1.00 91.19 484 ASP A N 1
ATOM 3495 C CA . ASP A 1 484 ? -5.544 17.903 -12.600 1.00 91.19 484 ASP A CA 1
ATOM 3496 C C . ASP A 1 484 ? -6.112 16.518 -12.910 1.00 91.19 484 ASP A C 1
ATOM 3498 O O . ASP A 1 484 ? -5.428 15.705 -13.527 1.00 91.19 484 ASP A O 1
ATOM 3502 N N . THR A 1 485 ? -7.362 16.263 -12.513 1.00 94.88 485 THR A N 1
ATOM 3503 C CA . THR A 1 485 ? -8.065 15.015 -12.827 1.00 94.88 485 THR A CA 1
ATOM 3504 C C . THR A 1 485 ? -8.232 14.848 -14.333 1.00 94.88 485 THR A C 1
ATOM 3506 O O . THR A 1 485 ? -7.809 13.834 -14.871 1.00 94.88 485 THR A O 1
ATOM 3509 N N . ALA A 1 486 ? -8.758 15.850 -15.041 1.00 95.38 486 ALA A N 1
ATOM 3510 C CA . ALA A 1 486 ? -8.928 15.781 -16.493 1.00 95.38 486 ALA A CA 1
ATOM 3511 C C . ALA A 1 486 ? -7.596 15.554 -17.231 1.00 95.38 486 ALA A C 1
ATOM 3513 O O . ALA A 1 486 ? -7.550 14.845 -18.232 1.00 95.38 486 ALA A O 1
ATOM 3514 N N . LYS A 1 487 ? -6.499 16.119 -16.711 1.00 92.19 487 LYS A N 1
ATOM 3515 C CA . LYS A 1 487 ? -5.155 15.930 -17.267 1.00 92.19 487 LYS A CA 1
ATOM 3516 C C . LYS A 1 487 ? -4.585 14.531 -17.006 1.00 92.19 487 LYS A C 1
ATOM 3518 O O . LYS A 1 487 ? -3.929 13.978 -17.883 1.00 92.19 487 LYS A O 1
ATOM 3523 N N . ALA A 1 488 ? -4.758 14.000 -15.797 1.00 92.75 488 ALA A N 1
ATOM 3524 C CA . ALA A 1 488 ? -4.181 12.716 -15.396 1.00 92.75 488 ALA A CA 1
ATOM 3525 C C . ALA A 1 488 ? -5.039 11.512 -15.808 1.00 92.75 488 ALA A C 1
ATOM 3527 O O . ALA A 1 488 ? -4.499 10.419 -15.962 1.00 92.75 488 ALA A O 1
ATOM 3528 N N . PHE A 1 489 ? -6.345 11.713 -16.000 1.00 96.19 489 PHE A N 1
ATOM 3529 C CA . PHE A 1 489 ? -7.321 10.669 -16.315 1.00 96.19 489 PHE A CA 1
ATOM 3530 C C . PHE A 1 489 ? -8.136 10.980 -17.587 1.00 96.19 489 PHE A C 1
ATOM 3532 O O . PHE A 1 489 ? -9.371 10.984 -17.522 1.00 96.19 489 PHE A O 1
ATOM 3539 N N . PRO A 1 490 ? -7.502 11.284 -18.739 1.00 94.19 490 PRO A N 1
ATOM 3540 C CA . PRO A 1 490 ? -8.233 11.486 -19.988 1.00 94.19 490 PRO A CA 1
ATOM 3541 C C . PRO A 1 490 ? -9.113 10.261 -20.283 1.00 94.19 490 PRO A C 1
ATOM 3543 O O . PRO A 1 490 ? -8.650 9.123 -20.232 1.00 94.19 490 PRO A O 1
ATOM 3546 N N . ASP A 1 491 ? -10.409 10.491 -20.509 1.00 90.25 491 ASP A N 1
ATOM 3547 C CA . ASP A 1 491 ? -11.425 9.450 -20.742 1.00 90.25 491 ASP A CA 1
ATOM 3548 C C . ASP A 1 491 ? -11.492 8.346 -19.657 1.00 90.25 491 ASP A C 1
ATOM 3550 O O . ASP A 1 491 ? -11.911 7.206 -19.905 1.00 90.25 491 ASP A O 1
ATOM 3554 N N . GLY A 1 492 ? -11.081 8.680 -18.427 1.00 91.00 492 GLY A N 1
ATOM 3555 C CA . GLY A 1 492 ? -11.030 7.758 -17.290 1.00 91.00 492 GLY A CA 1
ATOM 3556 C C . GLY A 1 492 ? -9.866 6.759 -17.331 1.00 91.00 492 GLY A C 1
ATOM 3557 O O . GLY A 1 492 ? -9.852 5.811 -16.546 1.00 91.00 492 GLY A O 1
ATOM 3558 N N . GLU A 1 493 ? -8.901 6.933 -18.236 1.00 95.12 493 GLU A N 1
ATOM 3559 C CA . GLU A 1 493 ? -7.654 6.169 -18.270 1.00 95.12 493 GLU A CA 1
ATOM 3560 C C . GLU A 1 493 ? -6.540 6.936 -17.558 1.00 95.12 493 GLU A C 1
ATOM 3562 O O . GLU A 1 493 ? -6.252 8.080 -17.891 1.00 95.12 493 GLU A O 1
ATOM 3567 N N . LEU A 1 494 ? -5.866 6.295 -16.605 1.00 96.81 494 LEU A N 1
ATOM 3568 C CA . LEU A 1 494 ? -4.743 6.902 -15.901 1.00 96.81 494 LEU A CA 1
ATOM 3569 C C . LEU A 1 494 ? -3.520 7.010 -16.818 1.00 96.81 494 LEU A C 1
ATOM 3571 O O . LEU A 1 494 ? -2.961 5.992 -17.225 1.00 96.81 494 LEU A O 1
ATOM 3575 N N . ARG A 1 495 ? -3.035 8.234 -17.025 1.00 95.56 495 ARG A N 1
ATOM 3576 C CA . ARG A 1 495 ? -1.689 8.554 -17.520 1.00 95.56 495 ARG A CA 1
ATOM 3577 C C . ARG A 1 495 ? -0.720 8.563 -16.342 1.00 95.56 495 ARG A C 1
ATOM 3579 O O . ARG A 1 495 ? -0.734 9.486 -15.529 1.00 95.56 495 ARG A O 1
ATOM 3586 N N . THR A 1 496 ? 0.092 7.515 -16.198 1.00 93.12 496 THR A N 1
ATOM 3587 C CA . THR A 1 496 ? 0.866 7.310 -14.958 1.00 93.12 496 THR A CA 1
ATOM 3588 C C . THR A 1 496 ? 2.046 8.274 -14.824 1.00 93.12 496 THR A C 1
ATOM 3590 O O . THR A 1 496 ? 2.545 8.499 -13.720 1.00 93.12 496 THR A O 1
ATOM 3593 N N . GLY A 1 497 ? 2.528 8.823 -15.946 1.00 90.06 497 GLY A N 1
ATOM 3594 C CA . GLY A 1 497 ? 3.785 9.568 -16.017 1.00 90.06 497 GLY A CA 1
ATOM 3595 C C . GLY A 1 497 ? 5.044 8.708 -15.823 1.00 90.06 497 GLY A C 1
ATOM 3596 O O . GLY A 1 497 ? 6.158 9.245 -15.869 1.00 90.06 497 GLY A O 1
ATOM 3597 N N . ASP A 1 498 ? 4.891 7.397 -15.617 1.00 90.44 498 ASP A N 1
ATOM 3598 C CA . ASP A 1 498 ? 5.983 6.430 -15.664 1.00 90.44 498 ASP A CA 1
ATOM 3599 C C . ASP A 1 498 ? 6.187 5.973 -17.118 1.00 90.44 498 ASP A C 1
ATOM 3601 O O . ASP A 1 498 ? 5.246 5.898 -17.911 1.00 90.44 498 ASP A O 1
ATOM 3605 N N . VAL A 1 499 ? 7.436 5.694 -17.473 1.00 89.50 499 VAL A N 1
ATOM 3606 C CA . VAL A 1 499 ? 7.851 5.268 -18.809 1.00 89.50 499 VAL A CA 1
ATOM 3607 C C . VAL A 1 499 ? 8.266 3.811 -18.755 1.00 89.50 499 VAL A C 1
ATOM 3609 O O . VAL A 1 499 ? 8.983 3.385 -17.849 1.00 89.50 499 VAL A O 1
ATOM 3612 N N . GLY A 1 500 ? 7.820 3.049 -19.741 1.00 93.06 500 GLY A N 1
ATOM 3613 C CA . GLY A 1 500 ? 8.069 1.626 -19.833 1.00 93.06 500 GLY A CA 1
ATOM 3614 C C . GLY A 1 500 ? 7.768 1.081 -21.215 1.00 93.06 500 GLY A C 1
ATOM 3615 O O . GLY A 1 500 ? 7.435 1.826 -22.134 1.00 93.06 500 GLY A O 1
ATOM 3616 N N . PHE A 1 501 ? 7.869 -0.231 -21.340 1.00 94.38 501 PHE A N 1
ATOM 3617 C CA . PHE A 1 501 ? 7.450 -0.973 -22.520 1.00 94.38 501 PHE A CA 1
ATOM 3618 C C . PHE A 1 501 ? 6.775 -2.274 -22.085 1.00 94.38 501 PHE A C 1
ATOM 3620 O O . PHE A 1 501 ? 6.885 -2.701 -20.932 1.00 94.38 501 PHE A O 1
ATOM 3627 N N . MET A 1 502 ? 6.055 -2.899 -23.009 1.00 96.69 502 MET A N 1
ATOM 3628 C CA . MET A 1 502 ? 5.468 -4.221 -22.819 1.00 96.69 502 MET A CA 1
ATOM 3629 C C . MET A 1 502 ? 5.985 -5.141 -23.914 1.00 96.69 502 MET A C 1
ATOM 3631 O O . MET A 1 502 ? 5.952 -4.755 -25.081 1.00 96.69 502 MET A O 1
ATOM 3635 N N . ASP A 1 503 ? 6.466 -6.330 -23.562 1.00 95.44 503 ASP A N 1
ATOM 3636 C CA . ASP A 1 503 ? 6.886 -7.308 -24.568 1.00 95.44 503 ASP A CA 1
ATOM 3637 C C . ASP A 1 503 ? 5.685 -8.013 -25.226 1.00 95.44 503 ASP A C 1
ATOM 3639 O O . ASP A 1 503 ? 4.530 -7.846 -24.828 1.00 95.44 503 ASP A O 1
ATOM 3643 N N . ALA A 1 504 ? 5.951 -8.805 -26.267 1.00 94.00 504 ALA A N 1
ATOM 3644 C CA . ALA A 1 504 ? 4.909 -9.511 -27.014 1.00 94.00 504 ALA A CA 1
ATOM 3645 C C . ALA A 1 504 ? 4.178 -10.588 -26.185 1.00 94.00 504 ALA A C 1
ATOM 3647 O O . ALA A 1 504 ? 3.070 -10.989 -26.545 1.00 94.00 504 ALA A O 1
ATOM 3648 N N . ASP A 1 505 ? 4.773 -11.034 -25.075 1.00 94.56 505 ASP A N 1
ATOM 3649 C CA . ASP A 1 505 ? 4.171 -11.965 -24.117 1.00 94.56 505 ASP A CA 1
ATOM 3650 C C . ASP A 1 505 ? 3.299 -11.255 -23.065 1.00 94.56 505 ASP A C 1
ATOM 3652 O O . ASP A 1 505 ? 2.585 -11.908 -22.295 1.00 94.56 505 ASP A O 1
ATOM 3656 N N . GLY A 1 506 ? 3.318 -9.920 -23.055 1.00 96.38 506 GLY A N 1
ATOM 3657 C CA . GLY A 1 506 ? 2.528 -9.068 -22.180 1.00 96.38 506 GLY A CA 1
ATOM 3658 C C . GLY A 1 506 ? 3.203 -8.708 -20.856 1.00 96.38 506 GLY A C 1
ATOM 3659 O O . GLY A 1 506 ? 2.535 -8.135 -19.991 1.00 96.38 506 GLY A O 1
ATOM 3660 N N . TRP A 1 507 ? 4.490 -9.019 -20.672 1.00 97.75 507 TRP A N 1
ATOM 3661 C CA . TRP A 1 507 ? 5.236 -8.578 -19.493 1.00 97.75 507 TRP A CA 1
ATOM 3662 C C . TRP A 1 507 ? 5.498 -7.084 -19.561 1.00 97.75 507 TRP A C 1
ATOM 3664 O O . TRP A 1 507 ? 5.969 -6.558 -20.568 1.00 97.75 507 TRP A O 1
ATOM 3674 N N . LEU A 1 508 ? 5.187 -6.397 -18.465 1.00 97.88 508 LEU A N 1
ATOM 3675 C CA . LEU A 1 508 ? 5.405 -4.967 -18.328 1.00 97.88 508 LEU A CA 1
ATOM 3676 C C . LEU A 1 508 ? 6.794 -4.706 -17.743 1.00 97.88 508 LEU A C 1
ATOM 3678 O O . LEU A 1 508 ? 7.176 -5.310 -16.737 1.00 97.88 508 LEU A O 1
ATOM 3682 N N . TYR A 1 509 ? 7.518 -3.757 -18.322 1.00 94.44 509 TYR A N 1
ATOM 3683 C CA . TYR A 1 509 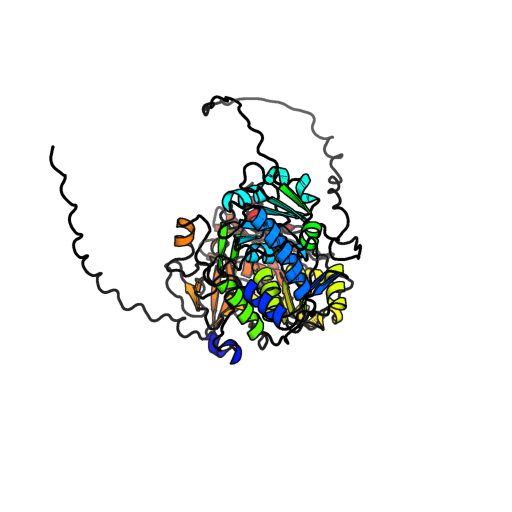? 8.814 -3.290 -17.841 1.00 94.44 509 TYR A CA 1
ATOM 3684 C C . TYR A 1 509 ? 8.722 -1.792 -17.589 1.00 94.44 509 TYR A C 1
ATOM 3686 O O . TYR A 1 509 ? 8.268 -1.035 -18.444 1.00 94.44 509 TYR A O 1
ATOM 3694 N N . VAL A 1 510 ? 9.135 -1.360 -16.400 1.00 89.31 510 VAL A N 1
ATOM 3695 C CA . VAL A 1 510 ? 9.170 0.060 -16.031 1.00 89.31 510 VAL A CA 1
ATOM 3696 C C . VAL A 1 510 ? 10.616 0.512 -16.099 1.00 89.31 510 VAL A C 1
ATOM 3698 O O . VAL A 1 510 ? 11.457 -0.005 -15.366 1.00 89.31 510 VAL A O 1
ATOM 3701 N N . VAL A 1 511 ? 10.882 1.474 -16.975 1.00 78.00 511 VAL A N 1
ATOM 3702 C CA . VAL A 1 511 ? 12.222 1.994 -17.237 1.00 78.00 511 VAL A CA 1
ATOM 3703 C C . VAL A 1 511 ? 12.521 3.141 -16.275 1.00 78.00 511 VAL A C 1
ATOM 3705 O O . VAL A 1 511 ? 13.430 3.032 -15.468 1.00 78.00 511 VAL A O 1
ATOM 3708 N N . ASP A 1 512 ? 11.745 4.226 -16.280 1.00 72.12 512 ASP A N 1
ATOM 3709 C CA . ASP A 1 512 ? 11.937 5.347 -15.341 1.00 72.12 512 ASP A CA 1
ATOM 3710 C C . ASP A 1 512 ? 10.667 6.218 -15.276 1.00 72.12 512 ASP A C 1
ATOM 3712 O O . ASP A 1 512 ? 9.588 5.798 -15.691 1.00 72.12 512 ASP A O 1
ATOM 3716 N N . ARG A 1 513 ? 10.761 7.449 -14.767 1.00 66.75 513 ARG A N 1
ATOM 3717 C CA . ARG A 1 513 ? 9.706 8.460 -14.887 1.00 66.75 513 ARG A CA 1
ATOM 3718 C C . ARG A 1 513 ? 9.974 9.411 -16.037 1.00 66.75 513 ARG A C 1
ATOM 3720 O O . ARG A 1 513 ? 11.091 9.893 -16.200 1.00 66.75 513 ARG A O 1
ATOM 3727 N N . LYS A 1 514 ? 8.916 9.809 -16.749 1.00 61.47 514 LYS A N 1
ATOM 3728 C CA . LYS A 1 514 ? 8.989 10.741 -17.892 1.00 61.47 514 LYS A CA 1
ATOM 3729 C C . LYS A 1 514 ? 9.728 12.040 -17.552 1.00 61.47 514 LYS A C 1
ATOM 3731 O O . LYS A 1 514 ? 10.588 12.488 -18.291 1.00 61.47 514 LYS A O 1
ATOM 3736 N N . LYS A 1 515 ? 9.423 12.606 -16.386 1.00 68.31 515 LYS A N 1
ATOM 3737 C CA . LYS A 1 515 ? 10.039 13.825 -15.823 1.00 68.31 515 LYS A CA 1
ATOM 3738 C C . LYS A 1 515 ? 11.477 13.646 -15.302 1.00 68.31 515 LYS A C 1
ATOM 3740 O O . LYS A 1 515 ? 12.087 14.617 -14.869 1.00 68.31 515 LYS A O 1
ATOM 3745 N N . ASP A 1 516 ? 11.930 12.401 -15.158 1.00 73.06 516 ASP A N 1
ATOM 3746 C CA . ASP A 1 516 ? 13.248 12.062 -14.623 1.00 73.06 516 ASP A CA 1
ATOM 3747 C C . ASP A 1 516 ? 14.215 11.644 -15.740 1.00 73.06 516 ASP A C 1
ATOM 3749 O O . ASP A 1 516 ? 15.406 11.512 -15.473 1.00 73.06 516 ASP A O 1
ATOM 3753 N N . MET A 1 517 ? 13.708 11.509 -16.972 1.00 75.69 517 MET A N 1
ATOM 3754 C CA . MET A 1 517 ? 14.490 11.413 -18.199 1.00 75.69 517 MET A CA 1
ATOM 3755 C C . MET A 1 517 ? 15.510 12.548 -18.271 1.00 75.69 517 MET A C 1
ATOM 3757 O O . MET A 1 517 ? 15.154 13.710 -18.090 1.00 75.69 517 MET A O 1
ATOM 3761 N N . ILE A 1 518 ? 16.750 12.195 -18.585 1.00 77.75 518 ILE A N 1
ATOM 3762 C CA . ILE A 1 518 ? 17.834 13.138 -18.827 1.00 77.75 518 ILE A CA 1
ATOM 3763 C C . ILE A 1 518 ? 17.953 13.307 -20.338 1.00 77.75 518 ILE A C 1
ATOM 3765 O O . ILE A 1 518 ? 18.087 12.322 -21.069 1.00 77.75 518 ILE A O 1
ATOM 3769 N N . ASN A 1 519 ? 17.907 14.542 -20.819 1.00 68.62 519 ASN A N 1
ATOM 3770 C CA . ASN A 1 519 ? 18.152 14.875 -22.211 1.00 68.62 519 ASN A CA 1
ATOM 3771 C C . ASN A 1 519 ? 19.615 15.291 -22.403 1.00 68.62 519 ASN A C 1
ATOM 3773 O O . ASN A 1 519 ? 19.967 16.466 -22.299 1.00 68.62 519 ASN A O 1
ATOM 3777 N N . ALA A 1 520 ? 20.471 14.315 -22.703 1.00 66.88 520 ALA A N 1
ATOM 3778 C CA . ALA A 1 520 ? 21.894 14.545 -22.906 1.00 66.88 520 ALA A CA 1
ATOM 3779 C C . ALA A 1 520 ? 22.220 14.630 -24.402 1.00 66.88 520 ALA A C 1
ATOM 3781 O O . ALA A 1 520 ? 22.324 13.612 -25.087 1.00 66.88 520 ALA A O 1
ATOM 3782 N N . SER A 1 521 ? 22.419 15.847 -24.912 1.00 59.62 521 SER A N 1
ATOM 3783 C CA . SER A 1 521 ? 22.720 16.134 -26.324 1.00 59.62 521 SER A CA 1
ATOM 3784 C C . SER A 1 521 ? 21.635 15.647 -27.299 1.00 59.62 521 SER A C 1
ATOM 3786 O O . SER A 1 521 ? 21.950 15.170 -28.386 1.00 59.62 521 SER A O 1
ATOM 3788 N N . GLY A 1 522 ? 20.359 15.719 -26.904 1.00 47.00 522 GLY A N 1
ATOM 3789 C CA . GLY A 1 522 ? 19.230 15.218 -27.698 1.00 47.00 522 GLY A CA 1
ATOM 3790 C C . GLY A 1 522 ? 18.954 13.720 -27.525 1.00 47.00 522 GLY A C 1
ATOM 3791 O O . GLY A 1 522 ? 17.936 13.229 -28.013 1.00 47.00 522 GLY A O 1
ATOM 3792 N N . PHE A 1 523 ? 19.819 12.988 -26.813 1.00 52.12 523 PHE A N 1
ATOM 3793 C CA . PHE A 1 523 ? 19.608 11.579 -26.493 1.00 52.12 523 PHE A CA 1
ATOM 3794 C C . PHE A 1 523 ? 18.877 11.429 -25.160 1.00 52.12 523 PHE A C 1
ATOM 3796 O O . PHE A 1 523 ? 19.280 11.993 -24.141 1.00 52.12 523 PHE A O 1
ATOM 3803 N N . LYS A 1 524 ? 17.823 10.609 -25.163 1.00 63.75 524 LYS A N 1
ATOM 3804 C CA . LYS A 1 524 ? 17.074 10.248 -23.957 1.00 63.75 524 LYS A CA 1
ATOM 3805 C C . LYS A 1 524 ? 17.892 9.240 -23.151 1.00 63.75 524 LYS A C 1
ATOM 3807 O O . LYS A 1 524 ? 18.116 8.115 -23.601 1.00 63.75 524 LYS A O 1
ATOM 3812 N N . VAL A 1 525 ? 18.348 9.653 -21.975 1.00 65.38 525 VAL A N 1
ATOM 3813 C CA . VAL A 1 525 ? 18.990 8.781 -20.994 1.00 65.38 525 VAL A CA 1
ATOM 3814 C C . VAL A 1 525 ? 18.014 8.559 -19.855 1.00 65.38 525 VAL A C 1
ATOM 3816 O O . VAL A 1 525 ? 17.533 9.506 -19.232 1.00 65.38 525 VAL A O 1
ATOM 3819 N N . TRP A 1 526 ? 17.729 7.294 -19.576 1.00 76.25 526 TRP A N 1
ATOM 3820 C CA . TRP A 1 526 ? 16.899 6.907 -18.449 1.00 76.25 526 TRP A CA 1
ATOM 3821 C C . TRP A 1 526 ? 17.811 6.603 -17.264 1.00 76.25 526 TRP A C 1
ATOM 3823 O O . TRP A 1 526 ? 18.603 5.662 -17.348 1.00 76.25 526 TRP A O 1
ATOM 3833 N N . PRO A 1 527 ? 17.742 7.381 -16.170 1.00 84.44 527 PRO A N 1
ATOM 3834 C CA . PRO A 1 527 ? 18.629 7.187 -15.029 1.00 84.44 527 PRO A CA 1
ATOM 3835 C C . PRO A 1 527 ? 18.696 5.743 -14.524 1.00 84.44 527 PRO A C 1
ATOM 3837 O O . PRO A 1 527 ? 19.761 5.280 -14.122 1.00 84.44 527 PRO A O 1
ATOM 3840 N N . ARG A 1 528 ? 17.578 5.013 -14.577 1.00 74.69 528 ARG A N 1
ATOM 3841 C CA . ARG A 1 528 ? 17.520 3.621 -14.137 1.00 74.69 528 ARG A CA 1
ATOM 3842 C C . ARG A 1 528 ? 18.477 2.688 -14.875 1.00 74.69 528 ARG A C 1
ATOM 3844 O O . ARG A 1 528 ? 19.092 1.853 -14.225 1.00 74.69 528 ARG A O 1
ATOM 3851 N N . GLU A 1 529 ? 18.640 2.843 -16.188 1.00 70.00 529 GLU A N 1
ATOM 3852 C CA . GLU A 1 529 ? 19.566 2.009 -16.973 1.00 70.00 529 GLU A CA 1
ATOM 3853 C C . GLU A 1 529 ? 21.005 2.142 -16.455 1.00 70.00 529 GLU A C 1
ATOM 3855 O O . GLU A 1 529 ? 21.783 1.194 -16.470 1.00 70.00 529 GLU A O 1
ATOM 3860 N N . VAL A 1 530 ? 21.352 3.330 -15.960 1.00 81.38 530 VAL A N 1
ATOM 3861 C CA . VAL A 1 530 ? 22.660 3.619 -15.371 1.00 81.38 530 VAL A CA 1
ATOM 3862 C C . VAL A 1 530 ? 22.752 3.062 -13.950 1.00 81.38 530 VAL A C 1
ATOM 3864 O O . VAL A 1 530 ? 23.771 2.493 -13.565 1.00 81.38 530 VAL A O 1
ATOM 3867 N N . GLU A 1 531 ? 21.681 3.194 -13.166 1.00 86.88 531 GLU A N 1
ATOM 3868 C CA . GLU A 1 531 ? 21.601 2.635 -11.814 1.00 86.88 531 GLU A CA 1
ATOM 3869 C C . GLU A 1 531 ? 21.723 1.110 -11.811 1.00 86.88 531 GLU A C 1
ATOM 3871 O O . GLU A 1 531 ? 22.463 0.579 -10.987 1.00 86.88 531 GLU A O 1
ATOM 3876 N N . ASP A 1 532 ? 21.046 0.406 -12.723 1.00 76.12 532 ASP A N 1
ATOM 3877 C CA . ASP A 1 532 ? 21.094 -1.059 -12.813 1.00 76.12 532 ASP A CA 1
ATOM 3878 C C . ASP A 1 532 ? 22.525 -1.563 -13.060 1.00 76.12 532 ASP A C 1
ATOM 3880 O O . ASP A 1 532 ? 22.944 -2.534 -12.429 1.00 76.12 532 ASP A O 1
ATOM 3884 N N . VAL A 1 533 ? 23.318 -0.847 -13.864 1.00 77.25 533 VAL A N 1
ATOM 3885 C CA . VAL A 1 533 ? 24.753 -1.124 -14.051 1.00 77.25 533 VAL A CA 1
ATOM 3886 C C . VAL A 1 533 ? 25.551 -0.820 -12.785 1.00 77.25 533 VAL A C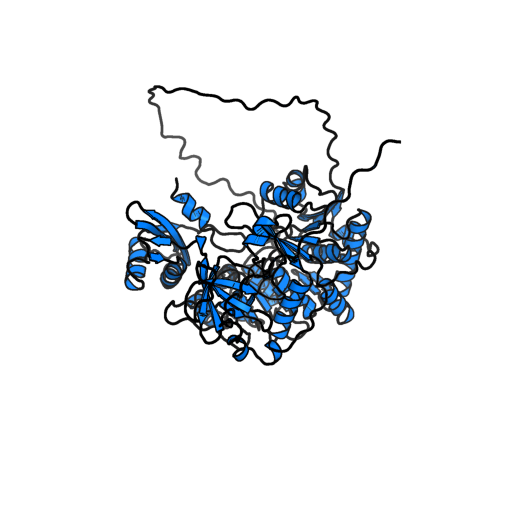 1
ATOM 3888 O O . VAL A 1 533 ? 26.376 -1.625 -12.366 1.00 77.25 533 VAL A O 1
ATOM 3891 N N . LEU A 1 534 ? 25.305 0.314 -12.124 1.00 88.12 534 LEU A N 1
ATOM 3892 C CA . LEU A 1 534 ? 25.986 0.643 -10.864 1.00 88.12 534 LEU A CA 1
ATOM 3893 C C . LEU A 1 534 ? 25.723 -0.416 -9.784 1.00 88.12 534 LEU A C 1
ATOM 3895 O O . LEU A 1 534 ? 26.627 -0.750 -9.019 1.00 88.12 534 LEU A O 1
ATOM 3899 N N . TYR A 1 535 ? 24.520 -0.992 -9.737 1.00 86.94 535 TYR A N 1
ATOM 3900 C CA . TYR A 1 535 ? 24.168 -2.042 -8.780 1.00 86.94 535 TYR A CA 1
ATOM 3901 C C . TYR A 1 535 ? 24.929 -3.361 -8.988 1.00 86.94 535 TYR A C 1
ATOM 3903 O O . TYR A 1 535 ? 25.019 -4.145 -8.037 1.00 86.94 535 TYR A O 1
ATOM 3911 N N . THR A 1 536 ? 25.513 -3.610 -10.168 1.00 82.81 536 THR A N 1
ATOM 3912 C CA . THR A 1 536 ? 26.376 -4.786 -10.390 1.00 82.81 536 THR A CA 1
ATOM 3913 C C . THR A 1 536 ? 27.792 -4.595 -9.842 1.00 82.81 536 THR A C 1
ATOM 3915 O O . THR A 1 536 ? 28.537 -5.568 -9.721 1.00 82.81 536 THR A O 1
ATOM 3918 N N . HIS A 1 537 ? 28.175 -3.373 -9.462 1.00 90.44 537 HIS A N 1
ATOM 3919 C CA . HIS A 1 537 ? 29.481 -3.098 -8.874 1.00 90.44 537 HIS A CA 1
ATOM 3920 C C . HIS A 1 537 ? 29.568 -3.613 -7.419 1.00 90.44 537 HIS A C 1
ATOM 3922 O O . HIS A 1 537 ? 28.683 -3.327 -6.602 1.00 90.44 537 HIS A O 1
ATOM 3928 N N . PRO A 1 538 ? 30.643 -4.326 -7.022 1.00 90.19 538 PRO A N 1
ATOM 3929 C CA . PRO A 1 538 ? 30.736 -4.965 -5.705 1.00 90.19 538 PRO A CA 1
ATOM 3930 C C . PRO A 1 538 ? 30.744 -3.976 -4.531 1.00 90.19 538 PRO A C 1
ATOM 3932 O O . PRO A 1 538 ? 30.276 -4.319 -3.445 1.00 90.19 538 PRO A O 1
ATOM 3935 N N . ALA A 1 539 ? 31.230 -2.750 -4.736 1.00 94.75 539 ALA A N 1
ATOM 3936 C CA . ALA A 1 539 ? 31.265 -1.722 -3.693 1.00 94.75 539 ALA A CA 1
ATOM 3937 C C . ALA A 1 539 ? 29.932 -0.971 -3.506 1.00 94.75 539 ALA A C 1
ATOM 3939 O O . ALA A 1 539 ? 29.718 -0.359 -2.459 1.00 94.75 539 ALA A O 1
ATOM 3940 N N . VAL A 1 540 ? 29.025 -1.007 -4.491 1.00 92.69 540 VAL A N 1
ATOM 3941 C CA . VAL A 1 540 ? 27.807 -0.182 -4.488 1.00 92.69 540 VAL A CA 1
ATOM 3942 C C . VAL A 1 540 ? 26.732 -0.812 -3.602 1.00 92.69 540 VAL A C 1
ATOM 3944 O O . VAL A 1 540 ? 26.386 -1.993 -3.731 1.00 92.69 540 VAL A O 1
ATOM 3947 N N . ARG A 1 541 ? 26.205 -0.010 -2.670 1.00 88.31 541 ARG A N 1
ATOM 3948 C CA . ARG A 1 541 ? 25.037 -0.332 -1.837 1.00 88.31 541 ARG A CA 1
ATOM 3949 C C . ARG A 1 541 ? 23.769 0.228 -2.464 1.00 88.31 541 ARG A C 1
ATOM 3951 O O . ARG A 1 541 ? 22.805 -0.510 -2.627 1.00 88.31 541 ARG A O 1
ATOM 3958 N N . GLU A 1 542 ? 23.785 1.515 -2.802 1.00 90.69 542 GLU A N 1
ATOM 3959 C CA . GLU A 1 542 ? 22.668 2.237 -3.419 1.00 90.69 542 GLU A CA 1
ATOM 3960 C C . GLU A 1 542 ? 23.181 3.230 -4.454 1.00 90.69 542 GLU A C 1
ATOM 3962 O O . GLU A 1 542 ? 24.254 3.803 -4.279 1.00 90.69 542 GLU A O 1
ATOM 3967 N N . ALA A 1 543 ? 22.402 3.454 -5.505 1.00 92.12 543 ALA A N 1
ATOM 3968 C CA . ALA A 1 543 ? 22.698 4.431 -6.541 1.00 92.12 543 ALA A CA 1
ATOM 3969 C C . ALA A 1 543 ? 21.439 5.226 -6.901 1.00 92.12 543 ALA A C 1
ATOM 3971 O O . ALA A 1 543 ? 20.329 4.682 -6.901 1.00 92.12 543 ALA A O 1
ATOM 3972 N N . ALA A 1 544 ? 21.630 6.507 -7.205 1.00 91.94 544 ALA A N 1
ATOM 3973 C CA . ALA A 1 544 ? 20.612 7.394 -7.739 1.00 91.94 544 ALA A CA 1
ATOM 3974 C C . ALA A 1 544 ? 21.192 8.270 -8.840 1.00 91.94 544 ALA A C 1
ATOM 3976 O O . ALA A 1 544 ? 22.156 8.996 -8.609 1.00 91.94 544 ALA A O 1
ATOM 3977 N N . VAL A 1 545 ? 20.592 8.229 -10.021 1.00 91.94 545 VAL A N 1
ATOM 3978 C CA . VAL A 1 545 ? 21.066 8.971 -11.188 1.00 91.94 545 VAL A CA 1
ATOM 3979 C C . VAL A 1 545 ? 20.102 10.114 -11.499 1.00 91.94 545 VAL A C 1
ATOM 3981 O O . VAL A 1 545 ? 18.877 9.984 -11.398 1.00 91.94 545 VAL A O 1
ATOM 3984 N N . VAL A 1 546 ? 20.662 11.277 -11.823 1.00 92.00 546 VAL A N 1
ATOM 3985 C CA . VAL A 1 546 ? 19.916 12.496 -12.146 1.00 92.00 546 VAL A CA 1
ATOM 3986 C C . VAL A 1 546 ? 20.565 13.238 -13.310 1.00 92.00 546 VAL A C 1
ATOM 3988 O O . VAL A 1 546 ? 21.755 13.075 -13.583 1.00 92.00 546 VAL A O 1
ATOM 3991 N N . GLY A 1 547 ? 19.758 14.046 -13.997 1.00 86.81 547 GLY A N 1
ATOM 3992 C CA . GLY A 1 547 ? 20.239 15.033 -14.956 1.00 86.81 547 GLY A CA 1
ATOM 3993 C C . GLY A 1 547 ? 20.686 16.281 -14.218 1.00 86.81 547 GLY A C 1
ATOM 3994 O O . GLY A 1 547 ? 19.985 16.737 -13.310 1.00 86.81 547 GLY A O 1
ATOM 3995 N N . VAL A 1 548 ? 21.849 16.797 -14.596 1.00 88.88 548 VAL A N 1
ATOM 3996 C CA . VAL A 1 548 ? 22.367 18.088 -14.135 1.00 88.88 548 VAL A CA 1
ATOM 3997 C C . VAL A 1 548 ? 22.573 19.007 -15.338 1.00 88.88 548 VAL A C 1
ATOM 3999 O O . VAL A 1 548 ? 22.944 18.500 -16.402 1.00 88.88 548 VAL A O 1
ATOM 4002 N N . PRO A 1 549 ? 22.338 20.327 -15.213 1.00 80.69 549 PRO A N 1
ATOM 4003 C CA . PRO A 1 549 ? 22.548 21.261 -16.314 1.00 80.69 549 PRO A CA 1
ATOM 4004 C C . PRO A 1 549 ? 23.967 21.163 -16.889 1.00 80.69 549 PRO A C 1
ATOM 4006 O O . PRO A 1 549 ? 24.948 21.125 -16.148 1.00 80.69 549 PRO A O 1
ATOM 4009 N N . ASP A 1 550 ? 24.074 21.146 -18.215 1.00 79.69 550 ASP A N 1
ATOM 4010 C CA . ASP A 1 550 ? 25.343 21.125 -18.941 1.00 79.69 550 ASP A CA 1
ATOM 4011 C C . ASP A 1 550 ? 25.297 22.152 -20.087 1.00 79.69 550 ASP A C 1
ATOM 4013 O O . ASP A 1 550 ? 24.445 22.032 -20.973 1.00 79.69 550 ASP A O 1
ATOM 4017 N N . PRO A 1 551 ? 26.197 23.155 -20.117 1.00 70.50 551 PRO A N 1
ATOM 4018 C CA . PRO A 1 551 ? 26.164 24.225 -21.118 1.00 70.50 551 PRO A CA 1
ATOM 4019 C C . PRO A 1 551 ? 26.278 23.751 -22.572 1.00 70.50 551 PRO A C 1
ATOM 4021 O O . PRO A 1 551 ? 25.843 24.455 -23.480 1.00 70.50 551 PRO A O 1
ATOM 4024 N N . TYR A 1 552 ? 26.881 22.583 -22.807 1.00 67.38 552 TYR A N 1
ATOM 4025 C CA . TYR A 1 552 ? 27.090 22.029 -24.143 1.00 67.38 552 TYR A CA 1
ATOM 4026 C C . TYR A 1 552 ? 26.060 20.946 -24.484 1.00 67.38 552 TYR A C 1
ATOM 4028 O O . TYR A 1 552 ? 25.602 20.847 -25.622 1.00 67.38 552 TYR A O 1
ATOM 4036 N N . ARG A 1 553 ? 25.687 20.116 -23.506 1.00 62.62 553 ARG A N 1
ATOM 4037 C CA . ARG A 1 553 ? 24.820 18.945 -23.705 1.00 62.62 553 ARG A CA 1
ATOM 4038 C C . ARG A 1 553 ? 23.355 19.197 -23.352 1.00 62.62 553 ARG A C 1
ATOM 4040 O O . ARG A 1 553 ? 22.533 18.316 -23.590 1.00 62.62 553 ARG A O 1
ATOM 4047 N N . GLY A 1 554 ? 23.020 20.365 -22.811 1.00 72.56 554 GLY A N 1
ATOM 4048 C CA . GLY A 1 554 ? 21.723 20.634 -22.191 1.00 72.56 554 GLY A CA 1
ATOM 4049 C C . GLY A 1 554 ? 21.681 20.032 -20.790 1.00 72.56 554 GLY A C 1
ATOM 4050 O O . GLY A 1 554 ? 21.693 20.766 -19.804 1.00 72.56 554 GLY A O 1
ATOM 4051 N N . GLU A 1 555 ? 21.719 18.701 -20.704 1.00 79.56 555 GLU A N 1
ATOM 4052 C CA . GLU A 1 555 ? 21.921 17.969 -19.453 1.00 79.56 555 GLU A CA 1
ATOM 4053 C C . GLU A 1 555 ? 23.082 16.967 -19.558 1.00 79.56 555 GLU A C 1
ATOM 4055 O O . GLU A 1 555 ? 23.386 16.416 -20.620 1.00 79.56 555 GLU A O 1
ATOM 4060 N N . SER A 1 556 ? 23.728 16.694 -18.427 1.00 86.19 556 SER A N 1
ATOM 4061 C CA . SER A 1 556 ? 24.705 15.619 -18.260 1.00 86.19 556 SER A CA 1
ATOM 4062 C C . SER A 1 556 ? 24.243 14.649 -17.176 1.00 86.19 556 SER A C 1
ATOM 4064 O O . SER A 1 556 ? 23.456 14.991 -16.294 1.00 86.19 556 SER A O 1
ATOM 4066 N N . VAL A 1 557 ? 24.714 13.408 -17.258 1.00 90.44 557 VAL A N 1
ATOM 4067 C CA . VAL A 1 557 ? 24.334 12.338 -16.333 1.00 90.44 557 VAL A CA 1
ATOM 4068 C C . VAL A 1 557 ? 25.241 12.393 -15.103 1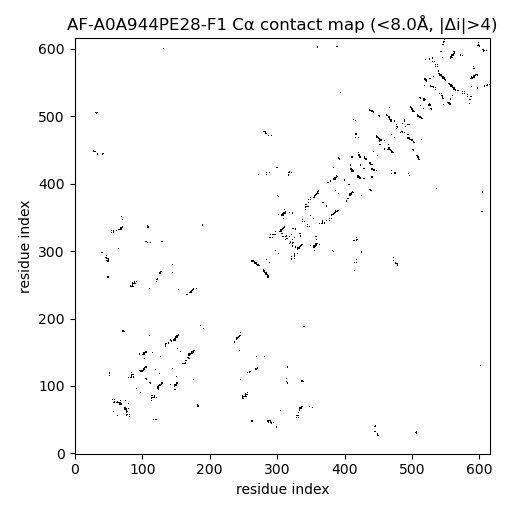.00 90.44 557 VAL A C 1
ATOM 4070 O O . VAL A 1 557 ? 26.461 12.236 -15.233 1.00 90.44 557 VAL A O 1
ATOM 4073 N N . LYS A 1 558 ? 24.649 12.561 -13.915 1.00 95.81 558 LYS A N 1
ATOM 4074 C CA . LYS A 1 558 ? 25.336 12.478 -12.617 1.00 95.81 558 LYS A CA 1
ATOM 4075 C C . LYS A 1 558 ? 24.782 11.324 -11.785 1.00 95.81 558 LYS A C 1
ATOM 4077 O O . LYS A 1 558 ? 23.567 11.143 -11.701 1.00 95.81 558 LYS A O 1
ATOM 4082 N N . ALA A 1 559 ? 25.668 10.557 -11.154 1.00 96.38 559 ALA A N 1
ATOM 4083 C CA . ALA A 1 559 ? 25.306 9.495 -10.222 1.00 96.38 559 ALA A CA 1
ATOM 4084 C C . ALA A 1 559 ? 25.679 9.867 -8.784 1.00 96.38 559 ALA A C 1
ATOM 4086 O O . ALA A 1 559 ? 26.813 10.240 -8.503 1.00 96.38 559 ALA A O 1
ATOM 4087 N N . TYR A 1 560 ? 24.745 9.682 -7.860 1.00 96.94 560 TYR A N 1
ATOM 4088 C CA . TYR A 1 560 ? 25.003 9.668 -6.427 1.00 96.94 560 TYR A CA 1
ATOM 4089 C C . TYR A 1 560 ? 25.040 8.225 -5.952 1.00 96.94 560 TYR A C 1
ATOM 4091 O O . TYR A 1 560 ? 24.089 7.472 -6.167 1.00 96.94 560 TYR A O 1
ATOM 4099 N N . VAL A 1 561 ? 26.126 7.836 -5.298 1.00 96.50 561 VAL A N 1
ATOM 4100 C CA . VAL A 1 561 ? 26.372 6.453 -4.899 1.00 96.50 561 VAL A CA 1
ATOM 4101 C C . VAL A 1 561 ? 26.587 6.382 -3.401 1.00 96.50 561 VAL A C 1
ATOM 4103 O O . VAL A 1 561 ? 27.302 7.186 -2.820 1.00 96.50 561 VAL A O 1
ATOM 4106 N N . SER A 1 562 ? 25.993 5.388 -2.761 1.00 95.50 562 SER A N 1
ATOM 4107 C CA . SER A 1 562 ? 26.324 5.009 -1.397 1.00 95.50 562 SER A CA 1
ATOM 4108 C C . SER A 1 562 ? 26.993 3.644 -1.403 1.00 95.50 562 SER A C 1
ATOM 4110 O O . SER A 1 562 ? 26.517 2.721 -2.070 1.00 95.50 562 SER A O 1
ATOM 4112 N N . LEU A 1 563 ? 28.104 3.514 -0.679 1.00 95.25 563 LEU A N 1
ATOM 4113 C CA . LEU A 1 563 ? 28.905 2.293 -0.649 1.00 95.25 563 LEU A CA 1
ATOM 4114 C C . LEU A 1 563 ? 28.438 1.318 0.433 1.00 95.25 563 LEU A C 1
ATOM 4116 O O . LEU A 1 563 ? 27.754 1.678 1.397 1.00 95.25 563 LEU A O 1
ATOM 4120 N N . ARG A 1 564 ? 28.806 0.048 0.262 1.00 90.00 564 ARG A N 1
ATOM 4121 C CA . ARG A 1 564 ? 28.609 -0.982 1.288 1.00 90.00 564 ARG A CA 1
ATOM 4122 C C . ARG A 1 564 ? 29.532 -0.706 2.484 1.00 90.00 564 ARG A C 1
ATOM 4124 O O . ARG A 1 564 ? 30.624 -0.176 2.287 1.00 90.00 564 ARG A O 1
ATOM 4131 N N . PRO A 1 565 ? 29.135 -1.070 3.717 1.00 88.12 565 PRO A N 1
ATOM 4132 C CA . PRO A 1 565 ? 30.013 -0.942 4.878 1.00 88.12 565 PRO A CA 1
ATOM 4133 C C . PRO A 1 565 ? 31.362 -1.635 4.638 1.00 88.12 565 PRO A C 1
ATOM 4135 O O . PRO A 1 565 ? 31.392 -2.791 4.223 1.00 88.12 565 PRO A O 1
ATOM 4138 N N . GLY A 1 566 ? 32.464 -0.918 4.869 1.00 89.19 566 GLY A N 1
ATOM 4139 C CA . GLY A 1 566 ? 33.827 -1.426 4.669 1.00 89.19 566 GLY A CA 1
ATOM 4140 C C . GLY A 1 566 ? 34.304 -1.493 3.212 1.00 89.19 566 GLY A C 1
ATOM 4141 O O . GLY A 1 566 ? 35.461 -1.831 2.987 1.00 89.19 566 GLY A O 1
ATOM 4142 N N . ALA A 1 567 ? 33.459 -1.160 2.231 1.00 92.62 567 ALA A N 1
ATOM 4143 C CA . ALA A 1 567 ? 33.868 -1.057 0.835 1.00 92.62 567 ALA A CA 1
ATOM 4144 C C . ALA A 1 567 ? 34.378 0.354 0.506 1.00 92.62 567 ALA A C 1
ATOM 4146 O O . ALA A 1 567 ? 33.877 1.352 1.024 1.00 92.62 567 ALA A O 1
ATOM 4147 N N . THR A 1 568 ? 35.334 0.426 -0.415 1.00 91.25 568 THR A N 1
ATOM 4148 C CA . THR A 1 568 ? 35.872 1.666 -0.985 1.00 91.25 568 THR A CA 1
ATOM 4149 C C . THR A 1 568 ? 35.780 1.599 -2.503 1.00 91.25 568 THR A C 1
ATOM 4151 O O . THR A 1 568 ? 36.001 0.532 -3.071 1.00 91.25 568 THR A O 1
ATOM 4154 N N . ALA A 1 569 ? 35.465 2.718 -3.146 1.00 93.44 569 ALA A N 1
ATOM 4155 C CA . ALA A 1 569 ? 35.493 2.868 -4.598 1.00 93.44 569 ALA A CA 1
ATOM 4156 C C . ALA A 1 569 ? 35.802 4.328 -4.941 1.00 93.44 569 ALA A C 1
ATOM 4158 O O . ALA A 1 569 ? 35.367 5.228 -4.215 1.00 93.44 569 ALA A O 1
ATOM 4159 N N . ASP A 1 570 ? 36.527 4.557 -6.032 1.00 94.19 570 ASP A N 1
ATOM 4160 C CA . ASP A 1 570 ? 36.763 5.904 -6.562 1.00 94.19 570 ASP A CA 1
ATOM 4161 C C . ASP A 1 570 ? 35.572 6.335 -7.452 1.00 94.19 570 ASP A C 1
ATOM 4163 O O . ASP A 1 570 ? 35.084 5.539 -8.260 1.00 94.19 570 ASP A O 1
ATOM 4167 N N . PRO A 1 571 ? 35.064 7.579 -7.360 1.00 96.00 571 PRO A N 1
ATOM 4168 C CA . PRO A 1 571 ? 34.093 8.108 -8.321 1.00 96.00 571 PRO A CA 1
ATOM 4169 C C . PRO A 1 571 ? 34.444 7.865 -9.804 1.00 96.00 571 PRO A C 1
ATOM 4171 O O . PRO A 1 571 ? 33.563 7.524 -10.599 1.00 96.00 571 PRO A O 1
ATOM 4174 N N . ALA A 1 572 ? 35.716 8.005 -10.184 1.00 93.75 572 ALA A N 1
ATOM 4175 C CA . ALA A 1 572 ? 36.194 7.775 -11.545 1.00 93.75 572 ALA A CA 1
ATOM 4176 C C . ALA A 1 572 ? 36.152 6.289 -11.933 1.00 93.75 572 ALA A C 1
ATOM 4178 O O . ALA A 1 572 ? 35.792 5.968 -13.066 1.00 93.75 572 ALA A O 1
ATOM 4179 N N . GLU A 1 573 ? 36.445 5.387 -10.992 1.00 95.94 573 GLU A N 1
ATOM 4180 C CA . GLU A 1 573 ? 36.302 3.935 -11.168 1.00 95.94 573 GLU A CA 1
ATOM 4181 C C . GLU A 1 573 ? 34.841 3.568 -11.462 1.00 95.94 573 GLU A C 1
ATOM 4183 O O . GLU A 1 573 ? 34.567 2.848 -12.418 1.00 95.94 573 GLU A O 1
ATOM 4188 N N . LEU A 1 574 ? 33.885 4.115 -10.703 1.00 94.69 574 LEU A N 1
ATOM 4189 C CA . LEU A 1 574 ? 32.453 3.853 -10.904 1.00 94.69 574 LEU A CA 1
ATOM 4190 C C . LEU A 1 574 ? 31.938 4.389 -12.250 1.00 94.69 574 LEU A C 1
ATOM 4192 O O . LEU A 1 574 ? 31.110 3.749 -12.905 1.00 94.69 574 LEU A O 1
ATOM 4196 N N . SER A 1 575 ? 32.438 5.550 -12.681 1.00 92.38 575 SER A N 1
ATOM 4197 C CA . SER A 1 575 ? 32.149 6.105 -14.008 1.00 92.38 575 SER A CA 1
ATOM 4198 C C . SER A 1 575 ? 32.716 5.215 -15.121 1.00 92.38 575 SER A C 1
ATOM 4200 O O . SER A 1 575 ? 31.983 4.848 -16.044 1.00 92.38 575 SER A O 1
ATOM 4202 N N . ALA A 1 576 ? 33.984 4.800 -15.005 1.00 90.75 576 ALA A N 1
ATOM 4203 C CA . ALA A 1 576 ? 34.646 3.911 -15.960 1.00 90.75 576 ALA A CA 1
ATOM 4204 C C . ALA A 1 576 ? 33.954 2.541 -16.046 1.00 90.75 576 ALA A C 1
ATOM 4206 O O . ALA A 1 576 ? 33.688 2.050 -17.142 1.00 90.75 576 ALA A O 1
ATOM 4207 N N . TYR A 1 577 ? 33.556 1.979 -14.902 1.00 88.12 577 TYR A N 1
ATOM 4208 C CA . TYR A 1 577 ? 32.810 0.725 -14.825 1.00 88.12 577 TYR A CA 1
ATOM 4209 C C . TYR A 1 577 ? 31.507 0.774 -15.633 1.00 88.12 577 TYR A C 1
ATOM 4211 O O . TYR A 1 577 ? 31.166 -0.187 -16.330 1.00 88.12 577 TYR A O 1
ATOM 4219 N N . CYS A 1 578 ? 30.792 1.904 -15.574 1.00 79.88 578 CYS A N 1
ATOM 4220 C CA . CYS A 1 578 ? 29.606 2.134 -16.395 1.00 79.88 578 CYS A CA 1
ATOM 4221 C C . CYS A 1 578 ? 29.964 2.318 -17.874 1.00 79.88 578 CYS A C 1
ATOM 4223 O O . CYS A 1 578 ? 29.298 1.751 -18.736 1.00 79.88 578 CYS A O 1
ATOM 4225 N N . ALA A 1 579 ? 31.013 3.082 -18.185 1.00 80.06 579 ALA A N 1
ATOM 4226 C CA . ALA A 1 579 ? 31.433 3.355 -19.560 1.00 80.06 579 ALA A CA 1
ATOM 4227 C C . ALA A 1 579 ? 31.798 2.083 -20.353 1.00 80.06 579 ALA A C 1
ATOM 4229 O O . ALA A 1 579 ? 31.595 2.040 -21.562 1.00 80.06 579 ALA A O 1
ATOM 4230 N N . GLU A 1 580 ? 32.282 1.037 -19.681 1.00 81.00 580 GLU A N 1
ATOM 4231 C CA . GLU A 1 580 ? 32.550 -0.278 -20.286 1.00 81.00 580 GLU A CA 1
ATOM 4232 C C . GLU A 1 580 ? 31.282 -1.088 -20.616 1.00 81.00 580 GLU A C 1
ATOM 4234 O O . GLU A 1 580 ? 31.352 -2.049 -21.381 1.00 81.00 580 GLU A O 1
ATOM 4239 N N . ARG A 1 581 ? 30.133 -0.752 -20.012 1.00 79.62 581 ARG A N 1
ATOM 4240 C CA . ARG A 1 581 ? 28.917 -1.593 -20.002 1.00 79.62 581 ARG A CA 1
ATOM 4241 C C . ARG A 1 581 ? 27.705 -0.943 -20.660 1.00 79.62 581 ARG A C 1
ATOM 4243 O O . ARG A 1 581 ? 26.786 -1.653 -21.055 1.00 79.62 581 ARG A O 1
ATOM 4250 N N . ILE A 1 582 ? 27.690 0.382 -20.790 1.00 72.56 582 ILE A N 1
ATOM 4251 C CA . ILE A 1 582 ? 26.601 1.135 -21.423 1.00 72.56 582 ILE A CA 1
ATOM 4252 C C . ILE A 1 582 ? 27.119 2.184 -22.402 1.00 72.56 582 ILE A C 1
ATOM 4254 O O . ILE A 1 582 ? 28.265 2.620 -22.347 1.00 72.56 582 ILE A O 1
ATOM 4258 N N . ALA A 1 583 ? 26.242 2.601 -23.317 1.00 59.16 583 ALA A N 1
ATOM 4259 C CA . ALA A 1 583 ? 26.578 3.539 -24.380 1.00 59.16 583 ALA A CA 1
ATOM 4260 C C . ALA A 1 583 ? 27.167 4.862 -23.850 1.00 59.16 583 ALA A C 1
ATOM 4262 O O . ALA A 1 583 ? 26.771 5.377 -22.803 1.00 59.16 583 ALA A O 1
ATOM 4263 N N . ALA A 1 584 ? 28.070 5.460 -24.633 1.00 67.38 584 ALA A N 1
ATOM 4264 C CA . ALA A 1 584 ? 28.891 6.605 -24.226 1.00 67.38 584 ALA A CA 1
ATOM 4265 C C . ALA A 1 584 ? 28.111 7.868 -23.806 1.00 67.38 584 ALA A C 1
ATOM 4267 O O . ALA A 1 584 ? 28.640 8.734 -23.102 1.00 67.38 584 ALA A O 1
ATOM 4268 N N . TYR A 1 585 ? 26.864 7.997 -24.263 1.00 65.31 585 TYR A N 1
ATOM 4269 C CA . TYR A 1 585 ? 25.984 9.102 -23.897 1.00 65.31 585 TYR A CA 1
ATOM 4270 C C . TYR A 1 585 ? 25.206 8.846 -22.595 1.00 65.31 585 TYR A C 1
ATOM 4272 O O . TYR A 1 585 ? 24.727 9.818 -22.018 1.00 65.31 585 TYR A O 1
ATOM 4280 N N . LYS A 1 586 ? 25.117 7.584 -22.133 1.00 71.62 586 LYS A N 1
ATOM 4281 C CA . LYS A 1 586 ? 24.351 7.152 -20.952 1.00 71.62 586 LYS A CA 1
ATOM 4282 C C . LYS A 1 586 ? 25.161 7.139 -19.654 1.00 71.62 586 LYS A C 1
ATOM 4284 O O . LYS A 1 586 ? 24.590 7.404 -18.605 1.00 71.62 586 LYS A O 1
ATOM 4289 N N . TYR A 1 587 ? 26.452 6.802 -19.685 1.00 84.25 587 TYR A N 1
ATOM 4290 C CA . TYR A 1 587 ? 27.219 6.642 -18.441 1.00 84.25 587 TYR A CA 1
ATOM 4291 C C . TYR A 1 587 ? 27.386 7.968 -17.672 1.00 84.25 587 TYR A C 1
ATOM 4293 O O . TYR A 1 587 ? 27.432 9.040 -18.291 1.00 84.25 587 TYR A O 1
ATOM 4301 N N . PRO A 1 588 ? 27.491 7.920 -16.329 1.00 91.81 588 PRO A N 1
ATOM 4302 C CA . PRO A 1 588 ? 27.560 9.118 -15.514 1.00 91.81 588 PRO A CA 1
ATOM 4303 C C . PRO A 1 588 ? 28.934 9.762 -15.675 1.00 91.81 588 PRO A C 1
ATOM 4305 O O . PRO A 1 588 ? 29.958 9.152 -15.373 1.00 91.81 588 PRO A O 1
ATOM 4308 N N . ARG A 1 589 ? 28.967 11.007 -16.155 1.00 87.75 589 ARG A N 1
ATOM 4309 C CA . ARG A 1 589 ? 30.206 11.796 -16.296 1.00 87.75 589 ARG A CA 1
ATOM 4310 C C . ARG A 1 589 ? 30.673 12.364 -14.959 1.00 87.75 589 ARG A C 1
ATOM 4312 O O . ARG A 1 589 ? 31.827 12.753 -14.829 1.00 87.75 589 ARG A O 1
ATOM 4319 N N . GLN A 1 590 ? 29.766 12.412 -13.991 1.00 93.25 590 GLN A N 1
ATOM 4320 C CA . GLN A 1 590 ? 30.013 12.850 -12.630 1.00 93.25 590 GLN A CA 1
ATOM 4321 C C . GLN A 1 590 ? 29.485 11.782 -11.678 1.00 93.25 590 GLN A C 1
ATOM 4323 O O . GLN A 1 590 ? 28.364 11.296 -11.843 1.00 93.25 590 GLN A O 1
ATOM 4328 N N . VAL A 1 591 ? 30.287 11.423 -10.682 1.00 96.75 591 VAL A N 1
ATOM 4329 C CA . VAL A 1 591 ? 29.887 10.509 -9.613 1.00 96.75 591 VAL A CA 1
ATOM 4330 C C . VAL A 1 591 ? 30.203 11.176 -8.281 1.00 96.75 591 VAL A C 1
ATOM 4332 O O . VAL A 1 591 ? 31.293 11.705 -8.092 1.00 96.75 591 VAL A O 1
ATOM 4335 N N . GLU A 1 592 ? 29.249 11.160 -7.361 1.00 96.62 592 GLU A N 1
ATOM 4336 C CA . GLU A 1 592 ? 29.406 11.682 -6.007 1.00 96.62 592 GLU A CA 1
ATOM 4337 C C . GLU A 1 592 ? 29.072 10.580 -5.004 1.00 96.62 592 GLU A C 1
ATOM 4339 O O . GLU A 1 592 ? 28.009 9.960 -5.072 1.00 96.62 592 GLU A O 1
ATOM 4344 N N . ILE A 1 593 ? 29.985 10.317 -4.070 1.00 96.38 593 ILE A N 1
ATOM 4345 C CA . ILE A 1 593 ? 29.790 9.283 -3.055 1.00 96.38 593 ILE A CA 1
ATOM 4346 C C . ILE A 1 593 ? 29.220 9.920 -1.789 1.00 96.38 593 ILE A C 1
ATOM 4348 O O . ILE A 1 593 ? 29.836 10.794 -1.185 1.00 96.38 593 ILE A O 1
ATOM 4352 N N . LEU A 1 594 ? 28.045 9.451 -1.369 1.00 94.12 594 LEU A N 1
ATOM 4353 C CA . LEU A 1 594 ? 27.338 9.904 -0.178 1.00 94.12 594 LEU A CA 1
ATOM 4354 C C . LEU A 1 594 ? 27.253 8.791 0.879 1.00 94.12 594 LEU A C 1
ATOM 4356 O O . LEU A 1 594 ? 26.973 7.632 0.544 1.00 94.12 594 LEU A O 1
ATOM 4360 N N . PRO A 1 595 ? 27.376 9.124 2.179 1.00 87.62 595 PRO A N 1
ATOM 4361 C CA . PRO A 1 595 ? 27.180 8.149 3.252 1.00 87.62 595 PRO A CA 1
ATOM 4362 C C . PRO A 1 595 ? 25.807 7.467 3.196 1.00 87.62 595 PRO A C 1
ATOM 4364 O O . PRO A 1 595 ? 25.702 6.262 3.426 1.00 87.62 595 PRO A O 1
ATOM 4367 N N . VAL A 1 596 ? 24.752 8.222 2.861 1.00 86.75 596 VAL A N 1
ATOM 4368 C CA . VAL A 1 596 ? 23.367 7.747 2.702 1.00 86.75 596 VAL A CA 1
ATOM 4369 C C . VAL A 1 596 ? 22.662 8.593 1.637 1.00 86.75 596 VAL A C 1
ATOM 4371 O O . VAL A 1 596 ? 22.803 9.815 1.627 1.00 86.75 596 VAL A O 1
ATOM 4374 N N . LEU A 1 597 ? 21.878 7.959 0.758 1.00 88.69 597 LEU A N 1
ATOM 4375 C CA . LEU A 1 597 ? 21.031 8.672 -0.205 1.00 88.69 597 LEU A CA 1
ATOM 4376 C C . LEU A 1 597 ? 19.724 9.150 0.457 1.00 88.69 597 LEU A C 1
ATOM 4378 O O . LEU A 1 597 ? 19.146 8.401 1.251 1.00 88.69 597 LEU A O 1
ATOM 4382 N N . PRO A 1 598 ? 19.214 10.355 0.130 1.00 80.62 598 PRO A N 1
ATOM 4383 C CA . PRO A 1 598 ? 17.965 10.863 0.693 1.00 80.62 598 PRO A CA 1
ATOM 4384 C C . PRO A 1 598 ? 16.784 10.012 0.216 1.00 80.62 598 PRO A C 1
ATOM 4386 O O . PRO A 1 598 ? 16.675 9.707 -0.971 1.00 80.62 598 PRO A O 1
ATOM 4389 N N . LYS A 1 599 ? 15.873 9.637 1.119 1.00 77.88 599 LYS A N 1
ATOM 4390 C CA . LYS A 1 599 ? 14.729 8.761 0.812 1.00 77.88 599 LYS A CA 1
ATOM 4391 C C . LYS A 1 599 ? 13.425 9.287 1.393 1.00 77.88 599 LYS A C 1
ATOM 4393 O O . LYS A 1 599 ? 13.416 9.991 2.399 1.00 77.88 599 LYS A O 1
ATOM 4398 N N . THR A 1 600 ? 12.319 8.902 0.766 1.00 61.25 600 THR A N 1
ATOM 4399 C CA . THR A 1 600 ? 10.987 8.954 1.347 1.00 61.25 600 THR A CA 1
ATOM 4400 C C . THR A 1 600 ? 10.927 7.989 2.521 1.00 61.25 600 THR A C 1
ATOM 4402 O O . THR A 1 600 ? 11.705 7.046 2.661 1.00 61.25 600 THR A O 1
ATOM 4405 N N . THR A 1 601 ? 9.908 8.175 3.333 1.00 46.19 601 THR A N 1
ATOM 4406 C CA . THR A 1 601 ? 9.562 7.301 4.455 1.00 46.19 601 THR A CA 1
ATOM 4407 C C . THR A 1 601 ? 9.093 5.911 4.015 1.00 46.19 601 THR A C 1
ATOM 4409 O O . THR A 1 601 ? 9.199 4.969 4.788 1.00 46.19 601 THR A O 1
ATOM 4412 N N . SER A 1 602 ? 8.657 5.748 2.759 1.00 45.44 602 SER A N 1
ATOM 4413 C CA . SER A 1 602 ? 8.426 4.438 2.129 1.00 45.44 602 SER A CA 1
ATOM 4414 C C . SER A 1 602 ? 9.706 3.764 1.607 1.00 45.44 602 SER A C 1
ATOM 4416 O O . SER A 1 602 ? 9.626 2.702 0.998 1.00 45.44 602 SER A O 1
ATOM 4418 N N . GLY A 1 603 ? 10.882 4.369 1.814 1.00 56.72 603 GLY A N 1
ATOM 4419 C CA . GLY A 1 603 ? 12.178 3.833 1.386 1.00 56.72 603 GLY A CA 1
ATOM 4420 C C . GLY A 1 603 ? 12.585 4.178 -0.052 1.00 56.72 603 GLY A C 1
ATOM 4421 O O . GLY A 1 603 ? 13.628 3.720 -0.511 1.00 56.72 603 GLY A O 1
ATOM 4422 N N . LYS A 1 604 ? 11.815 5.001 -0.776 1.00 63.62 604 LYS A N 1
ATOM 4423 C CA . LYS A 1 604 ? 12.113 5.399 -2.164 1.00 63.62 604 LYS A CA 1
ATOM 4424 C C . LYS A 1 604 ? 13.098 6.566 -2.204 1.00 63.62 604 LYS A C 1
ATOM 4426 O O . LYS A 1 604 ? 12.910 7.541 -1.495 1.00 63.62 604 LYS A O 1
ATOM 4431 N N . ILE A 1 605 ? 14.107 6.537 -3.071 1.00 77.56 605 ILE A N 1
ATOM 4432 C CA . ILE A 1 605 ? 15.088 7.631 -3.175 1.00 77.56 605 ILE A CA 1
ATOM 4433 C C . ILE A 1 605 ? 14.438 8.944 -3.667 1.00 77.56 605 ILE A C 1
ATOM 4435 O O . ILE A 1 605 ? 13.673 8.960 -4.634 1.00 77.56 605 ILE A O 1
ATOM 4439 N N . LEU A 1 606 ? 14.763 10.063 -3.010 1.00 76.12 606 LEU A N 1
ATOM 4440 C CA . LEU A 1 606 ? 14.281 11.417 -3.307 1.00 76.12 606 LEU A CA 1
ATOM 4441 C C . LEU A 1 606 ? 15.183 12.127 -4.330 1.00 76.12 606 LEU A C 1
ATOM 4443 O O . LEU A 1 606 ? 15.938 13.037 -3.994 1.00 76.12 606 LEU A O 1
ATOM 4447 N N . ARG A 1 607 ? 15.070 11.757 -5.610 1.00 82.56 607 ARG A N 1
ATOM 4448 C CA . ARG A 1 607 ? 15.891 12.332 -6.698 1.00 82.56 607 ARG A CA 1
ATOM 4449 C C . ARG A 1 607 ? 15.796 13.855 -6.854 1.00 82.56 607 ARG A C 1
ATOM 4451 O O . ARG A 1 607 ? 16.762 14.471 -7.281 1.00 82.56 607 ARG A O 1
ATOM 4458 N N . ARG A 1 608 ? 14.670 14.476 -6.485 1.00 77.62 608 ARG A N 1
ATOM 4459 C CA . ARG A 1 608 ? 14.533 15.944 -6.501 1.00 77.62 608 ARG A CA 1
ATOM 4460 C C . ARG A 1 608 ? 15.545 16.617 -5.571 1.00 77.62 608 ARG A C 1
ATOM 4462 O O . ARG A 1 608 ? 16.232 17.524 -6.002 1.00 77.62 608 ARG A O 1
ATOM 4469 N N . VAL A 1 609 ? 15.679 16.119 -4.340 1.00 82.12 609 VAL A N 1
ATOM 4470 C CA . VAL A 1 609 ? 16.641 16.657 -3.360 1.00 82.12 609 VAL A CA 1
ATOM 4471 C C . VAL A 1 609 ? 18.070 16.552 -3.889 1.00 82.12 609 VAL A C 1
ATOM 4473 O O . VAL A 1 609 ? 18.883 17.430 -3.637 1.00 82.12 609 VAL A O 1
ATOM 4476 N N . LEU A 1 610 ? 18.369 15.484 -4.631 1.00 86.94 610 LEU A N 1
ATOM 4477 C CA . LEU A 1 610 ? 19.669 15.303 -5.270 1.00 86.94 610 LEU A CA 1
ATOM 4478 C C . LEU A 1 610 ? 19.895 16.291 -6.422 1.00 86.94 610 LEU A C 1
ATOM 4480 O O . LEU A 1 610 ? 20.978 16.841 -6.507 1.00 86.94 610 LEU A O 1
ATOM 4484 N N . ARG A 1 611 ? 18.887 16.584 -7.256 1.00 82.31 611 ARG A N 1
ATOM 4485 C CA . ARG A 1 611 ? 19.000 17.628 -8.297 1.00 82.31 611 ARG A CA 1
ATOM 4486 C C . ARG A 1 611 ? 19.186 19.021 -7.712 1.00 82.31 611 ARG A C 1
ATOM 4488 O O . ARG A 1 611 ? 20.022 19.776 -8.187 1.00 82.31 611 ARG A O 1
ATOM 4495 N N . ASP A 1 612 ? 18.417 19.339 -6.673 1.00 79.12 612 ASP A N 1
ATOM 4496 C CA . ASP A 1 612 ? 18.423 20.664 -6.053 1.00 79.12 612 ASP A CA 1
ATOM 4497 C C . ASP A 1 612 ? 19.779 20.975 -5.380 1.00 79.12 612 ASP A C 1
ATOM 4499 O O . ASP A 1 612 ? 20.122 22.142 -5.226 1.00 79.12 612 ASP A O 1
ATOM 4503 N N . ARG A 1 613 ? 20.582 19.953 -5.029 1.00 80.50 613 ARG A N 1
ATOM 4504 C CA . ARG A 1 613 ? 21.949 20.130 -4.500 1.00 80.50 613 ARG A CA 1
ATOM 4505 C C . ARG A 1 613 ? 22.922 20.771 -5.488 1.00 80.50 613 ARG A C 1
ATOM 4507 O O . ARG A 1 613 ? 23.862 21.408 -5.034 1.00 80.50 613 ARG A O 1
ATOM 4514 N N . ASP A 1 614 ? 22.700 20.600 -6.788 1.00 61.94 614 ASP A N 1
ATOM 4515 C CA . ASP A 1 614 ? 23.586 21.115 -7.841 1.00 61.94 614 ASP A CA 1
ATOM 4516 C C . ASP A 1 614 ? 23.046 22.397 -8.503 1.00 61.94 614 ASP A C 1
ATOM 4518 O O . ASP A 1 614 ? 23.666 22.930 -9.418 1.00 61.94 614 ASP A O 1
ATOM 4522 N N . LEU A 1 615 ? 21.885 22.894 -8.058 1.00 54.88 615 LEU A N 1
ATOM 4523 C CA . LEU A 1 615 ? 21.314 24.181 -8.482 1.00 54.88 615 LEU A CA 1
ATOM 4524 C C . LEU A 1 615 ? 21.731 25.348 -7.562 1.00 54.88 615 LEU A C 1
ATOM 4526 O O . LEU A 1 615 ? 21.177 26.442 -7.689 1.00 54.88 615 LEU A O 1
ATOM 4530 N N . GLY A 1 616 ? 22.649 25.097 -6.621 1.00 35.91 616 GLY A N 1
ATOM 4531 C CA . GLY A 1 616 ? 23.149 26.048 -5.623 1.00 35.91 616 GLY A CA 1
ATOM 4532 C C . GLY A 1 616 ? 24.515 26.629 -5.947 1.00 35.91 616 GLY A C 1
ATOM 4533 O O . GLY A 1 616 ? 25.314 25.932 -6.610 1.00 35.91 616 GLY A O 1
#

pLDDT: mean 84.14, std 20.72, range [23.72, 98.88]